Protein AF-A0A7D5V874-F1 (afdb_monomer)

Mean predicted aligned error: 12.58 Å

Radius of gyration: 38.44 Å; Cα contacts (8 Å, |Δi|>4): 743; chains: 1; bounding box: 72×46×146 Å

Foldseek 3Di:
DDDDPVDDPVVVVVVVVVVVVVVVVVLVVVCVVVVHCQDDCVSPVVVVVVVVVVVLQVVLLVVLVVLVVLVVVLVVLVVVLVVLLVVLVVLLVVLVVVLPDPPDDPVRNVVSVVVNVVSVVVNLVSQQPSDDPNDRPNAFPCLACRNDQQSVLLLQLCQFFLVLVLQVLCCVQQVFFAAAAAEAEEADDPPPPPDDLDELGLQKAKAADPDQADPLQAGHRIYIYGRSNQQPRQDPDQQDFRDRPQGTAHNSLSSSLRVLLVRLNRQFNNVPAQLLQSLLVSCQQLFALSLLCVVQVRLQRLVLLLCCRPCDPDNSSVNNNSVLLQLVQQVLLVVLVARGSNQLSNCRRVPGNDDSQNSCCPRSNPSANGVVRSSVVSNVLSPDSCSCVVSQRDSPDQARNHRQACSRPVHDGAHSRVSTVSGQPDRDCCSGPSYDYHHDDDDSDHDPPPPDSPPDDDGDNGSDPPDDPDPPPPDD

Solvent-accessible surface area (backbone atoms only — not comparable to full-atom values): 25633 Å² total; per-residue (Å²): 141,90,82,59,92,90,59,59,64,66,60,55,48,51,53,51,52,50,52,52,52,53,52,51,50,53,51,52,52,52,29,63,75,68,74,32,95,63,83,48,63,88,71,35,52,68,61,46,52,51,51,53,52,50,52,50,40,53,55,22,45,58,50,13,52,52,39,49,52,52,51,52,53,46,49,51,55,52,48,54,54,49,50,54,43,50,54,50,52,50,51,41,49,51,42,52,61,58,52,68,41,85,87,58,52,74,68,55,39,50,54,44,49,53,52,39,50,53,48,52,51,50,47,51,51,51,43,54,63,39,62,51,94,93,38,52,75,67,50,40,56,66,79,27,55,72,31,32,68,40,50,34,37,48,51,49,42,48,25,30,6,29,49,34,49,33,52,52,48,41,34,73,59,32,57,44,54,31,74,52,50,62,36,30,43,34,68,63,66,60,91,90,68,84,62,58,81,51,70,88,57,67,48,59,47,59,51,60,65,73,63,75,45,50,100,48,28,24,48,31,60,32,31,41,36,38,26,60,62,54,45,62,74,39,36,78,69,43,29,20,78,35,79,56,91,96,46,70,48,29,49,36,52,53,49,28,27,36,46,41,55,47,30,43,24,47,29,23,30,39,71,83,55,54,66,26,58,55,42,2,50,18,35,30,60,57,24,46,46,72,58,38,32,65,74,11,73,71,70,77,46,49,62,39,48,66,37,19,86,48,84,47,103,48,91,61,35,29,44,45,6,8,24,54,52,44,52,48,51,20,51,44,10,36,75,45,72,42,77,18,53,21,34,34,44,32,40,30,44,74,36,83,60,44,48,72,42,56,18,28,44,72,37,21,56,72,58,20,76,27,55,68,52,41,49,54,52,50,46,59,43,33,74,37,94,55,37,48,66,74,63,38,61,55,95,86,60,66,41,19,54,12,62,70,11,31,48,63,61,73,38,70,68,25,28,84,62,54,64,53,80,48,71,35,98,48,81,39,82,65,56,53,82,30,36,39,57,37,76,59,71,64,101,62,67,46,51,94,74,84,65,78,73,74,80,80,83,84,71,66,65,34,56,51,93,88,41,74,79,68,81,75,82,77,85,127

Nearest PDB structures (foldseek):
  9iwq-assembly1_A  TM=9.206E-01  e=5.813E-06  Salmonella enterica subsp. enterica serovar Typhimurium str. LT2
  8cxm-assembly1_B  TM=9.116E-01  e=1.006E-05  Escherichia coli K-12
  9cef-assembly1_A  TM=8.710E-01  e=1.339E-03  Caulobacter vibrioides NA1000
  9cej-assembly1_d  TM=8.806E-01  e=2.436E-03  Caulobacter vibrioides NA1000
  6xky-assembly1_A  TM=8.537E-01  e=2.097E-03  Caulobacter vibrioides NA1000

InterPro domains:
  IPR001029 Flagellin, N-terminal domain [PF00669] (5-141)
  IPR001029 Flagellin, N-terminal domain [PR00207] (37-54)
  IPR001029 Flagellin, N-terminal domain [PR00207] (76-95)
  IPR001029 Flagellin, N-terminal domain [PR00207] (111-134)
  IPR001492 Flagellin [PTHR42792] (4-397)

Organism: NCBI:txid1737446

Sequence (476 aa):
MIVQITTNVVSLNTQRHLSQTSNGLAQVLSRLSSGLRINTAKDDAAGLAISSRMDATIRGDRQAIRNMNDGVSLMQVAEGAMSNAADVVQRIRELGVQAANGSLSGSDRQALQAEANQLLQSLSTQAQNAEFNGQKIFAQSESSLGGDPARRGIIDGLKMGWLEEAETRITNLFGITGDGADLNIVFEPPAGSGLSSAAGGTAAAVGSLTGTADANGKTLNMFLWIDPEDFKPPNLPDGGGVAVGNGTVYSDRIIAHEMVHAVMGRSMNFAPLASWFKEGAAEFIHGADERLFADTAGGTDTSAALSYKTNPTSGSEIYTGGYLAVRYMHQQIKAAGGNGIKDIMTYLSTHTGSTLDDALTHASHGAFNNFNDFDAKFLAAAATPSLFTTLGVNFTNEDTGAIGGADVDGKPAMSSTNVFADQGTQFSKQVLKGFKQVWAAGTTGIDIQGGTGLKETSFQVGNGAGQKKLPSNLGA

Secondary structure (DSSP, 8-state):
----TT--HHHHHHHHHHHHHHHHHHHHHHHHHH--S--STTT-HHHHHHHHHHHHHHHHHHHHHHHHHHHHHHHHHHHHHHHHHHHHHHHHHHHHHHHT-TTS-HHHHHHHHHHHHHHHHHHHHHHHH-EETTEESSPPPTTSTTTSHHHHHHHHHIIIIIHHHHHHHHHHHH-----SEEEEEESSPPTTS-----TTS--EEEEESSS---TTSPPPSEEEEE-TTTT-S--SSS--EEEETTEEEEHHHHHHHHHHHHHHHHHS--TTS-HHHHHHHHHHHH--HHHHHHHTTTTT--HHHHTTTS--SSTTHHHHHHHHHHHHHHHHHHHTTS-THHHHHHHHHHSTT--HHHHHHHHSTTS-SSHHHHHHHHHHHHTSTTHHHHTT--TTSSB---TTSHHHHSSS--BTTTSS----S---S---SSEEEEE---SS---TTS-S---------SSSTT---PPP----

Structure (mmCIF, N/CA/C/O backbone):
data_AF-A0A7D5V874-F1
#
_entry.id   AF-A0A7D5V874-F1
#
loop_
_atom_site.group_PDB
_atom_site.id
_atom_site.type_symbol
_atom_site.label_atom_id
_atom_site.label_alt_id
_atom_site.label_comp_id
_atom_site.label_asym_id
_atom_site.label_entity_id
_atom_site.label_seq_id
_atom_site.pdbx_PDB_ins_code
_atom_site.Cartn_x
_atom_site.Cartn_y
_atom_site.Cartn_z
_atom_site.occupancy
_atom_site.B_iso_or_equiv
_atom_site.auth_seq_id
_atom_site.auth_comp_id
_atom_site.auth_asym_id
_atom_site.auth_atom_id
_atom_site.pdbx_PDB_model_num
ATOM 1 N N . MET A 1 1 ? -38.583 -11.873 113.276 1.00 47.09 1 MET A N 1
ATOM 2 C CA . MET A 1 1 ? -37.948 -10.545 113.398 1.00 47.09 1 MET A CA 1
ATOM 3 C C . MET A 1 1 ? -37.069 -10.338 112.171 1.00 47.09 1 MET A C 1
ATOM 5 O O . MET A 1 1 ? -36.123 -11.090 112.006 1.00 47.09 1 MET A O 1
ATOM 9 N N . ILE A 1 2 ? -37.410 -9.391 111.294 1.00 51.66 2 ILE A N 1
ATOM 10 C CA . ILE A 1 2 ? -36.501 -8.858 110.265 1.00 51.66 2 ILE A CA 1
ATOM 11 C C . ILE A 1 2 ? -36.728 -7.344 110.251 1.00 51.66 2 ILE A C 1
ATOM 13 O O . ILE A 1 2 ? -37.498 -6.825 109.453 1.00 51.66 2 ILE A O 1
ATOM 17 N N . VAL A 1 3 ? -36.135 -6.644 111.217 1.00 56.47 3 VAL A N 1
ATOM 18 C CA . VAL A 1 3 ? -36.041 -5.180 111.200 1.00 56.47 3 VAL A CA 1
ATOM 19 C C . VAL A 1 3 ? -34.606 -4.837 111.571 1.00 56.47 3 VAL A C 1
ATOM 21 O O . VAL A 1 3 ? -34.238 -4.826 112.741 1.00 56.47 3 VAL A O 1
ATOM 24 N N . GLN A 1 4 ? -33.785 -4.613 110.550 1.00 58.03 4 GLN A N 1
ATOM 25 C CA . GLN A 1 4 ? -32.528 -3.886 110.677 1.00 58.03 4 GLN A CA 1
ATOM 26 C C . GLN A 1 4 ? -32.792 -2.439 110.255 1.00 58.03 4 GLN A C 1
ATOM 28 O O . GLN A 1 4 ? -33.283 -2.189 109.158 1.00 58.03 4 GLN A O 1
ATOM 33 N N . ILE A 1 5 ? -32.476 -1.483 111.129 1.00 61.25 5 ILE A N 1
ATOM 34 C CA . ILE A 1 5 ? -32.700 -0.041 110.906 1.00 61.25 5 ILE A CA 1
ATOM 35 C C . ILE A 1 5 ? -31.707 0.529 109.872 1.00 61.25 5 ILE A C 1
ATOM 37 O O . ILE A 1 5 ? -31.971 1.539 109.229 1.00 61.25 5 ILE A O 1
ATOM 41 N N . THR A 1 6 ? -30.583 -0.151 109.651 1.00 69.94 6 THR A N 1
ATOM 42 C CA . THR A 1 6 ? -29.496 0.268 108.755 1.00 69.94 6 THR A CA 1
ATOM 43 C C . THR A 1 6 ? -29.709 -0.086 107.280 1.00 69.94 6 THR A C 1
ATOM 45 O O . THR A 1 6 ? -29.020 0.456 106.422 1.00 69.94 6 THR A O 1
ATOM 48 N N . THR A 1 7 ? -30.639 -0.982 106.932 1.00 72.69 7 THR A N 1
ATOM 49 C CA . THR A 1 7 ? -30.921 -1.351 105.532 1.00 72.69 7 THR A CA 1
ATOM 50 C C . THR A 1 7 ? -32.412 -1.615 105.344 1.00 72.69 7 THR A C 1
ATOM 52 O O . THR A 1 7 ? -32.942 -2.642 105.762 1.00 72.69 7 THR A O 1
ATOM 55 N N . ASN A 1 8 ? -33.104 -0.680 104.685 1.00 81.50 8 ASN A N 1
ATOM 56 C CA . ASN A 1 8 ? -34.529 -0.799 104.378 1.00 81.50 8 ASN A CA 1
ATOM 57 C C . ASN A 1 8 ? -34.736 -1.541 103.047 1.00 81.50 8 ASN A C 1
ATOM 59 O O . ASN A 1 8 ? -34.686 -0.954 101.965 1.00 81.50 8 ASN A O 1
ATOM 63 N N . VAL A 1 9 ? -34.997 -2.843 103.142 1.00 83.12 9 VAL A N 1
ATOM 64 C CA . VAL A 1 9 ? -35.187 -3.734 101.987 1.00 83.12 9 VAL A CA 1
ATOM 65 C C . VAL A 1 9 ? -36.413 -3.352 101.146 1.00 83.12 9 VAL A C 1
ATOM 67 O O . VAL A 1 9 ? -36.362 -3.468 99.923 1.00 83.12 9 VAL A O 1
ATOM 70 N N . VAL A 1 10 ? -37.490 -2.850 101.766 1.00 85.25 10 VAL A N 1
ATOM 71 C CA . VAL A 1 10 ? -38.705 -2.416 101.050 1.00 85.25 10 VAL A CA 1
ATOM 72 C C . VAL A 1 10 ? -38.410 -1.177 100.203 1.00 85.25 10 VAL A C 1
ATOM 74 O O . VAL A 1 10 ? -38.739 -1.161 99.022 1.00 85.25 10 VAL A O 1
ATOM 77 N N . SER A 1 11 ? -37.717 -0.182 100.766 1.00 86.81 11 SER A N 1
ATOM 78 C CA . SER A 1 11 ? -37.285 1.020 100.035 1.00 86.81 11 SER A CA 1
ATOM 79 C C . SER A 1 11 ? -36.339 0.680 98.877 1.00 86.81 11 SER A C 1
ATOM 81 O O . SER A 1 11 ? -36.564 1.114 97.748 1.00 86.81 11 SER A O 1
ATOM 83 N N . LEU A 1 12 ? -35.341 -0.181 99.116 1.00 88.31 12 LEU A N 1
ATOM 84 C CA . LEU A 1 12 ? -34.425 -0.661 98.073 1.00 88.31 12 LEU A CA 1
ATOM 85 C C . LEU A 1 12 ? -35.159 -1.403 96.947 1.00 88.31 12 LEU A C 1
ATOM 87 O O . LEU A 1 12 ? -34.798 -1.264 95.778 1.00 88.31 12 LEU A O 1
ATOM 91 N N . ASN A 1 13 ? -36.198 -2.178 97.273 1.00 89.25 13 ASN A N 1
ATOM 92 C CA . ASN A 1 13 ? -36.993 -2.877 96.268 1.00 89.25 13 ASN A CA 1
ATOM 93 C C . ASN A 1 13 ? -37.871 -1.913 95.453 1.00 89.25 13 ASN A C 1
ATOM 95 O O . ASN A 1 13 ? -37.905 -1.999 94.227 1.00 89.25 13 ASN A O 1
ATOM 99 N N . THR A 1 14 ? -38.516 -0.943 96.105 1.00 88.50 14 THR A N 1
ATOM 100 C CA . THR A 1 14 ? -39.285 0.110 95.424 1.00 88.50 14 THR A CA 1
ATOM 101 C C . THR A 1 14 ? -38.391 0.957 94.517 1.00 88.50 14 THR A C 1
ATOM 103 O O . THR A 1 14 ? -38.758 1.227 93.376 1.00 88.50 14 THR A O 1
ATOM 106 N N . GLN A 1 15 ? -37.186 1.317 94.964 1.00 90.56 15 GLN A N 1
ATOM 107 C CA . GLN A 1 15 ? -36.220 2.065 94.156 1.00 90.56 15 GLN A CA 1
ATOM 108 C C . GLN A 1 15 ? -35.710 1.247 92.956 1.00 90.56 15 GLN A C 1
ATOM 110 O O . GLN A 1 15 ? -35.509 1.799 91.871 1.00 90.56 15 GLN A O 1
ATOM 115 N N . ARG A 1 16 ? -35.572 -0.079 93.109 1.00 91.69 16 ARG A N 1
ATOM 116 C CA . ARG A 1 16 ? -35.266 -1.005 92.007 1.00 91.69 16 ARG A CA 1
ATOM 117 C C . ARG A 1 16 ? -36.393 -1.046 90.971 1.00 91.69 16 ARG A C 1
ATOM 119 O O . ARG A 1 16 ? -36.108 -0.929 89.782 1.00 91.69 16 ARG A O 1
ATOM 126 N N . HIS A 1 17 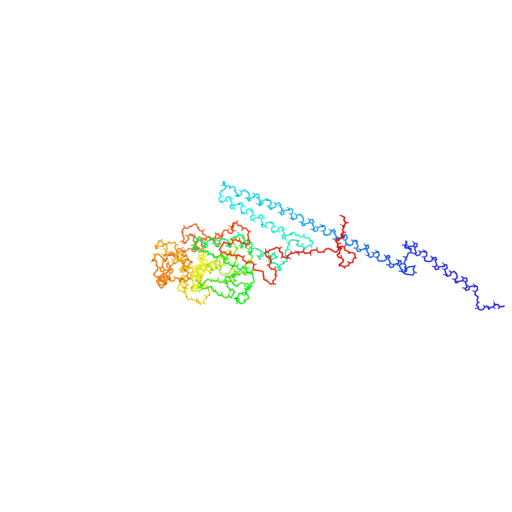? -37.652 -1.154 91.401 1.00 91.12 17 HIS A N 1
ATOM 127 C CA . HIS A 1 17 ? -38.811 -1.123 90.501 1.00 91.12 17 HIS A CA 1
ATOM 128 C C . HIS A 1 17 ? -38.976 0.232 89.803 1.00 91.12 17 HIS A C 1
ATOM 130 O O . HIS A 1 17 ? -39.192 0.268 88.594 1.00 91.12 17 HIS A O 1
ATOM 136 N N . LEU A 1 18 ? -38.794 1.348 90.517 1.00 91.94 18 LEU A N 1
ATOM 137 C CA . LEU A 1 18 ? -38.806 2.683 89.913 1.00 91.94 18 LEU A CA 1
ATOM 138 C C . LEU A 1 18 ? -37.714 2.819 88.844 1.00 91.94 18 LEU A C 1
ATOM 140 O O . LEU A 1 18 ? -37.979 3.315 87.754 1.00 91.94 18 LEU A O 1
ATOM 144 N N . SER A 1 19 ? -36.507 2.317 89.123 1.00 93.81 19 SER A N 1
ATOM 145 C CA . SER A 1 19 ? -35.406 2.311 88.152 1.00 93.81 19 SER A CA 1
ATOM 146 C C . SER A 1 19 ? -35.735 1.469 86.911 1.00 93.81 19 SER A C 1
ATOM 148 O O . SER A 1 19 ? -35.429 1.883 85.796 1.00 93.81 19 SER A O 1
ATOM 150 N N . GLN A 1 20 ? -36.404 0.320 87.072 1.00 91.88 20 GLN A N 1
ATOM 151 C CA . GLN A 1 20 ? -36.871 -0.505 85.948 1.00 91.88 20 GLN A CA 1
ATOM 152 C C . GLN A 1 20 ? -37.901 0.234 85.081 1.00 91.88 20 GLN A C 1
ATOM 154 O O . GLN A 1 20 ? -37.759 0.255 83.858 1.00 91.88 20 GLN A O 1
ATOM 159 N N . THR A 1 21 ? -38.894 0.885 85.694 1.00 92.12 21 THR A N 1
ATOM 160 C CA . THR A 1 21 ? -39.922 1.654 84.972 1.00 92.12 21 THR A CA 1
ATOM 161 C C . THR A 1 21 ? -39.329 2.863 84.252 1.00 92.12 21 THR A C 1
ATOM 163 O O . THR A 1 21 ? -39.643 3.085 83.084 1.00 92.12 21 THR A O 1
ATOM 166 N N . SER A 1 22 ? -38.429 3.611 84.899 1.00 92.12 22 SER A N 1
ATOM 167 C CA . SER A 1 22 ? -37.726 4.739 84.272 1.00 92.12 22 SER A CA 1
ATOM 168 C C . SER A 1 22 ? -36.891 4.295 83.067 1.00 92.12 22 SER A C 1
ATOM 170 O O . SER A 1 22 ? -36.913 4.960 82.032 1.00 92.12 22 SER A O 1
ATOM 172 N N . ASN A 1 23 ? -36.217 3.142 83.154 1.00 90.06 23 ASN A N 1
ATOM 173 C CA . ASN A 1 23 ? -35.476 2.566 82.027 1.00 90.06 23 ASN A CA 1
ATOM 174 C C . ASN A 1 23 ? -36.407 2.142 80.875 1.00 90.06 23 ASN A C 1
ATOM 176 O O . ASN A 1 23 ? -36.098 2.401 79.712 1.00 90.06 23 ASN A O 1
ATOM 180 N N . GLY A 1 24 ? -37.561 1.540 81.183 1.00 88.19 24 GLY A N 1
ATOM 181 C CA . GLY A 1 24 ? -38.569 1.180 80.182 1.00 88.19 24 GLY A CA 1
ATOM 182 C C . GLY A 1 24 ? -39.167 2.401 79.473 1.00 88.19 24 GLY A C 1
ATOM 183 O O . GLY A 1 24 ? -39.271 2.414 78.246 1.00 88.19 24 GLY A O 1
ATOM 184 N N . LEU A 1 25 ? -39.490 3.462 80.221 1.00 90.62 25 LEU A N 1
ATOM 185 C CA . LEU A 1 25 ? -39.975 4.727 79.660 1.00 90.62 25 LEU A CA 1
ATOM 186 C C . LEU A 1 25 ? -38.929 5.375 78.743 1.00 90.62 25 LEU A C 1
ATOM 188 O O . LEU A 1 25 ? -39.266 5.798 77.638 1.00 90.62 25 LEU A O 1
ATOM 192 N N . ALA A 1 26 ? -37.660 5.407 79.160 1.00 89.56 26 ALA A N 1
ATOM 193 C CA . ALA A 1 26 ? -36.569 5.931 78.339 1.00 89.56 26 ALA A CA 1
ATOM 194 C C . ALA A 1 26 ? -36.428 5.168 77.006 1.00 89.56 26 ALA A C 1
ATOM 196 O O . ALA A 1 26 ? -36.202 5.778 75.959 1.00 89.56 26 ALA A O 1
ATOM 197 N N . GLN A 1 27 ? -36.623 3.845 77.016 1.00 87.00 27 GLN A N 1
ATOM 198 C CA . GLN A 1 27 ? -36.588 3.018 75.808 1.00 87.00 27 GLN A CA 1
ATOM 199 C C . GLN A 1 27 ? -37.771 3.306 74.869 1.00 87.00 27 GLN A C 1
ATOM 201 O O . GLN A 1 27 ? -37.576 3.431 73.659 1.00 87.00 27 GLN A O 1
ATOM 206 N N . VAL A 1 28 ? -38.987 3.466 75.404 1.00 89.81 28 VAL A N 1
ATOM 207 C CA . VAL A 1 28 ? -40.175 3.833 74.609 1.00 89.81 28 VAL A CA 1
ATOM 208 C C . VAL A 1 28 ? -40.024 5.228 74.002 1.00 89.81 28 VAL A C 1
ATOM 210 O O . VAL A 1 28 ? -40.289 5.397 72.814 1.00 89.81 28 VAL A O 1
ATOM 213 N N . LEU A 1 29 ? -39.536 6.207 74.771 1.00 91.00 29 LEU A N 1
ATOM 214 C CA . LEU A 1 29 ? -39.265 7.560 74.271 1.00 91.00 29 LEU A CA 1
ATOM 215 C C . LEU A 1 29 ? -38.203 7.561 73.162 1.00 91.00 29 LEU A C 1
ATOM 217 O O . LEU A 1 29 ? -38.360 8.268 72.169 1.00 91.00 29 LEU A O 1
ATOM 221 N N . SER A 1 30 ? -37.161 6.734 73.285 1.00 87.75 30 SER A N 1
ATOM 222 C CA . SER A 1 30 ? -36.140 6.557 72.242 1.00 87.75 30 SER A CA 1
ATOM 223 C C . SER A 1 30 ? -36.728 6.002 70.939 1.00 87.75 30 SER A C 1
ATOM 225 O O . SER A 1 30 ? -36.441 6.531 69.867 1.00 87.75 30 SER A O 1
ATOM 227 N N . ARG A 1 31 ? -37.600 4.987 71.021 1.00 90.19 31 ARG A N 1
ATOM 228 C CA . ARG A 1 31 ? -38.295 4.415 69.850 1.00 90.19 31 ARG A CA 1
ATOM 229 C C . ARG A 1 31 ? -39.299 5.381 69.229 1.00 90.19 31 ARG A C 1
ATOM 231 O O . ARG A 1 31 ? -39.429 5.423 68.012 1.00 90.19 31 ARG A O 1
ATOM 238 N N . LEU A 1 32 ? -40.002 6.160 70.051 1.00 91.19 32 LEU A N 1
ATOM 239 C CA . LEU A 1 32 ? -40.938 7.175 69.570 1.00 91.19 32 LEU A CA 1
ATOM 240 C C . LEU A 1 32 ? -40.203 8.301 68.832 1.00 91.19 32 LEU A C 1
ATOM 242 O O . LEU A 1 32 ? -40.653 8.726 67.774 1.00 91.19 32 LEU A O 1
ATOM 246 N N . SER A 1 33 ? -39.063 8.745 69.367 1.00 92.44 33 SER A N 1
ATOM 2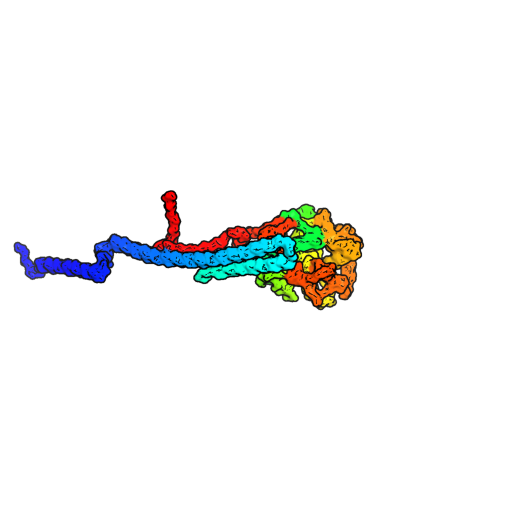47 C CA . SER A 1 33 ? -38.231 9.790 68.762 1.00 92.44 33 SER A CA 1
ATOM 248 C C . SER A 1 33 ? -37.590 9.340 67.443 1.00 92.44 33 SER A C 1
ATOM 250 O O . SER A 1 33 ? -37.544 10.108 66.486 1.00 92.44 33 SER A O 1
ATOM 252 N N . SER A 1 34 ? -37.129 8.085 67.356 1.00 89.56 34 SER A N 1
ATOM 253 C CA . SER A 1 34 ? -36.530 7.547 66.126 1.00 89.56 34 SER A CA 1
ATOM 254 C C . SER A 1 34 ? -37.552 7.055 65.098 1.00 89.56 34 SER A C 1
ATOM 256 O O . SER A 1 34 ? -37.212 6.905 63.927 1.00 89.56 34 SER A O 1
ATOM 258 N N . GLY A 1 35 ? -38.778 6.741 65.525 1.00 91.81 35 GLY A N 1
ATOM 259 C CA . GLY A 1 35 ? -39.777 6.051 64.705 1.00 91.81 35 GLY A CA 1
ATOM 260 C C . GLY A 1 35 ? -39.435 4.582 64.410 1.00 91.81 35 GLY A C 1
ATOM 261 O O . GLY A 1 35 ? -40.154 3.924 63.658 1.00 91.81 35 GLY A O 1
ATOM 262 N N . LEU A 1 36 ? -38.355 4.043 64.990 1.00 89.38 36 LEU A N 1
ATOM 263 C CA . LEU A 1 36 ? -37.872 2.685 64.749 1.00 89.38 36 LEU A CA 1
ATOM 264 C C . LEU A 1 36 ? -38.150 1.791 65.958 1.00 89.38 36 LEU A C 1
ATOM 266 O O . LEU A 1 36 ? -37.785 2.099 67.093 1.00 89.38 36 LEU A O 1
ATOM 270 N N . ARG A 1 37 ? -38.735 0.614 65.710 1.00 86.94 37 ARG A N 1
ATOM 271 C CA . ARG A 1 37 ? -38.949 -0.412 66.747 1.00 86.94 37 ARG A CA 1
ATOM 272 C C . ARG A 1 37 ? -37.630 -0.959 67.313 1.00 86.94 37 ARG A C 1
ATOM 274 O O . ARG A 1 37 ? -37.582 -1.317 68.486 1.00 86.94 37 ARG A O 1
ATOM 281 N N . ILE A 1 38 ? -36.587 -1.033 66.485 1.00 86.00 38 ILE A N 1
ATOM 282 C CA . ILE A 1 38 ? -35.245 -1.522 66.828 1.00 86.00 38 ILE A CA 1
ATOM 283 C C . ILE A 1 38 ? -34.284 -0.356 66.601 1.00 86.00 38 ILE A C 1
ATOM 285 O O . ILE A 1 38 ? -34.071 0.032 65.456 1.00 86.00 38 ILE A O 1
ATOM 289 N N . ASN A 1 39 ? -33.744 0.224 67.675 1.00 81.94 39 ASN A N 1
ATOM 290 C CA . ASN A 1 39 ? -32.866 1.396 67.584 1.00 81.94 39 ASN A CA 1
ATOM 291 C C . ASN A 1 39 ? -31.402 1.028 67.880 1.00 81.94 39 ASN A C 1
ATOM 293 O O . ASN A 1 39 ? -30.472 1.629 67.352 1.00 81.94 39 ASN A O 1
ATOM 297 N N . THR A 1 40 ? -31.182 0.010 68.716 1.00 85.56 40 THR A N 1
ATOM 298 C CA . THR A 1 40 ? -29.848 -0.472 69.096 1.00 85.56 40 THR A CA 1
ATOM 299 C C . THR A 1 40 ? -29.763 -1.997 69.053 1.00 85.56 40 THR A C 1
ATOM 301 O O . THR A 1 40 ? -30.775 -2.692 69.122 1.00 85.56 40 THR A O 1
ATOM 304 N N . ALA A 1 41 ? -28.542 -2.545 69.024 1.00 84.69 41 ALA A N 1
ATOM 305 C CA . ALA A 1 41 ? -28.322 -3.997 69.066 1.00 84.69 41 ALA A CA 1
ATOM 306 C C . ALA A 1 41 ? -28.830 -4.652 70.367 1.00 84.69 41 ALA A C 1
ATOM 308 O O . ALA A 1 41 ? -29.005 -5.866 70.415 1.00 84.69 41 ALA A O 1
ATOM 309 N N . LYS A 1 42 ? -29.078 -3.852 71.417 1.00 84.81 42 LYS A N 1
ATOM 310 C CA . LYS A 1 42 ? -29.675 -4.307 72.681 1.00 84.81 42 LYS A CA 1
ATOM 311 C C . LYS A 1 42 ? -31.179 -4.574 72.563 1.00 84.81 42 LYS A C 1
ATOM 313 O O . LYS A 1 42 ? -31.703 -5.332 73.369 1.00 84.81 42 LYS A O 1
ATOM 318 N N . ASP A 1 43 ? -31.862 -3.939 71.605 1.00 84.38 43 ASP A N 1
ATOM 319 C CA . ASP A 1 43 ? -33.304 -4.109 71.393 1.00 84.38 43 ASP A CA 1
ATOM 320 C C . ASP A 1 43 ? -33.622 -5.441 70.702 1.00 84.38 43 ASP A C 1
ATOM 322 O O . ASP A 1 43 ? -34.538 -6.144 71.118 1.00 84.38 43 ASP A O 1
ATOM 326 N N . ASP A 1 44 ? -32.872 -5.759 69.643 1.00 85.75 44 ASP A N 1
ATOM 327 C CA . ASP A 1 44 ? -32.952 -7.005 68.875 1.00 85.75 44 ASP A CA 1
ATOM 328 C C . ASP A 1 44 ? -31.702 -7.118 67.984 1.00 85.75 44 ASP A C 1
ATOM 330 O O . ASP A 1 44 ? -31.621 -6.501 66.919 1.00 85.75 44 ASP A O 1
ATOM 334 N N . ALA A 1 45 ? -30.699 -7.877 68.427 1.00 85.50 45 ALA A N 1
ATOM 335 C CA . ALA A 1 45 ? -29.442 -8.019 67.692 1.00 85.50 45 ALA A CA 1
ATOM 336 C C . ALA A 1 45 ? -29.638 -8.679 66.313 1.00 85.50 45 ALA A C 1
ATOM 338 O O . ALA A 1 45 ? -28.994 -8.276 65.343 1.00 85.50 45 ALA A O 1
ATOM 339 N N . ALA A 1 46 ? -30.541 -9.660 66.209 1.00 87.25 46 ALA A N 1
ATOM 340 C CA . ALA A 1 46 ? -30.821 -10.359 64.957 1.00 87.25 46 ALA A CA 1
ATOM 341 C C . ALA A 1 46 ? -31.629 -9.470 64.000 1.00 87.25 46 ALA A C 1
ATOM 343 O O . ALA A 1 46 ? -31.277 -9.343 62.826 1.00 87.25 46 ALA A O 1
ATOM 344 N N . GLY A 1 47 ? -32.666 -8.800 64.504 1.00 89.06 47 GLY A N 1
ATOM 345 C CA . GLY A 1 47 ? -33.480 -7.864 63.733 1.00 89.06 47 GLY A CA 1
ATOM 346 C C . GLY A 1 47 ? -32.684 -6.662 63.223 1.00 89.06 47 GLY A C 1
ATOM 347 O O . GLY A 1 47 ? -32.820 -6.312 62.051 1.00 89.06 47 GLY A O 1
ATOM 348 N N . LEU A 1 48 ? -31.795 -6.087 64.046 1.00 89.62 48 LEU A N 1
ATOM 349 C CA . LEU A 1 48 ? -30.900 -5.004 63.621 1.00 89.62 48 LEU A CA 1
ATOM 350 C C . LEU A 1 48 ? -29.896 -5.467 62.555 1.00 89.62 48 LEU A C 1
ATOM 352 O O . LEU A 1 48 ? -29.603 -4.725 61.616 1.00 89.62 48 LEU A O 1
ATOM 356 N N . ALA A 1 49 ? -29.359 -6.684 62.678 1.00 88.31 49 ALA A N 1
ATOM 357 C CA . ALA A 1 49 ? -28.445 -7.238 61.682 1.00 88.31 49 ALA A CA 1
ATOM 358 C C . ALA A 1 49 ? -29.145 -7.451 60.327 1.00 88.31 49 ALA A C 1
ATOM 360 O O . ALA A 1 49 ? -28.590 -7.104 59.282 1.00 88.31 49 ALA A O 1
ATOM 361 N N . ILE A 1 50 ? -30.383 -7.960 60.336 1.00 86.31 50 ILE A N 1
ATOM 362 C CA . ILE A 1 50 ? -31.193 -8.132 59.122 1.00 86.31 50 ILE A CA 1
ATOM 363 C C . ILE A 1 50 ? -31.538 -6.773 58.505 1.00 86.31 50 ILE A C 1
ATOM 365 O O . ILE A 1 50 ? -31.324 -6.593 57.305 1.00 86.31 50 ILE A O 1
ATOM 369 N N . SER A 1 51 ? -32.023 -5.809 59.298 1.00 89.88 51 SER A N 1
ATOM 370 C CA . SER A 1 51 ? -32.393 -4.482 58.787 1.00 89.88 51 SER A CA 1
ATOM 371 C C . SER A 1 51 ? -31.184 -3.743 58.216 1.00 89.88 51 SER A C 1
ATOM 373 O O . SER A 1 51 ? -31.265 -3.200 57.120 1.00 89.88 51 SER A O 1
ATOM 375 N N . SER A 1 52 ? -30.025 -3.820 58.875 1.00 87.31 52 SER A N 1
ATOM 376 C CA . SER A 1 52 ? -28.776 -3.228 58.377 1.00 87.31 52 SER A CA 1
ATOM 377 C C . SER A 1 52 ? -28.323 -3.858 57.055 1.00 87.31 52 SER A C 1
ATOM 379 O O . SER A 1 52 ? -27.848 -3.153 56.161 1.00 87.31 52 SER A O 1
ATOM 381 N N . ARG A 1 53 ? -28.500 -5.179 56.892 1.00 89.12 53 ARG A N 1
ATOM 382 C CA . ARG A 1 53 ? -28.228 -5.882 55.626 1.00 89.12 53 ARG A CA 1
ATOM 383 C C . ARG A 1 53 ? -29.191 -5.448 54.518 1.00 89.12 53 ARG A C 1
ATOM 385 O O . ARG A 1 53 ? -28.765 -5.269 53.377 1.00 89.12 53 ARG A O 1
ATOM 392 N N . MET A 1 54 ? -30.474 -5.283 54.839 1.00 89.81 54 MET A N 1
ATOM 393 C CA . MET A 1 54 ? -31.482 -4.784 53.898 1.00 89.81 54 MET A CA 1
ATOM 394 C C . MET A 1 54 ? -31.189 -3.338 53.487 1.00 89.81 54 MET A C 1
ATOM 396 O O . MET A 1 54 ? -31.195 -3.043 52.298 1.00 89.81 54 MET A O 1
ATOM 400 N N . ASP A 1 55 ? -30.823 -2.463 54.424 1.00 90.12 55 ASP A N 1
ATOM 401 C CA . ASP A 1 55 ? -30.426 -1.083 54.124 1.00 90.12 55 ASP A CA 1
ATOM 402 C C . ASP A 1 55 ? -29.181 -1.019 53.233 1.00 90.12 55 ASP A C 1
ATOM 404 O O . ASP A 1 55 ? -29.119 -0.216 52.299 1.00 90.12 55 ASP A O 1
ATOM 408 N N . ALA A 1 56 ? -28.186 -1.877 53.486 1.00 88.38 56 ALA A N 1
ATOM 409 C CA . ALA A 1 56 ? -27.020 -2.007 52.616 1.00 88.38 56 ALA A CA 1
ATOM 410 C C . ALA A 1 56 ? -27.417 -2.465 51.202 1.00 88.38 56 ALA A C 1
ATOM 412 O O . ALA A 1 56 ? -26.947 -1.887 50.223 1.00 88.38 56 ALA A O 1
ATOM 413 N N . THR A 1 57 ? -28.338 -3.428 51.102 1.00 87.69 57 THR A N 1
ATOM 414 C CA . THR A 1 57 ? -28.892 -3.908 49.826 1.00 87.69 57 THR A CA 1
ATOM 415 C C . THR A 1 57 ? -29.604 -2.786 49.071 1.00 87.69 57 THR A C 1
ATOM 417 O O . THR A 1 57 ? -29.270 -2.531 47.922 1.00 87.69 57 THR A O 1
ATOM 420 N N . ILE A 1 58 ? -30.498 -2.041 49.731 1.00 88.56 58 ILE A N 1
ATOM 421 C CA . ILE A 1 58 ? -31.241 -0.921 49.130 1.00 88.56 58 ILE A CA 1
ATOM 422 C C . ILE A 1 58 ? -30.286 0.162 48.615 1.00 88.56 58 ILE A C 1
ATOM 424 O O . ILE A 1 58 ? -30.481 0.709 47.527 1.00 88.56 58 ILE A O 1
ATOM 428 N N . ARG A 1 59 ? -29.244 0.502 49.386 1.00 88.62 59 ARG A N 1
ATOM 429 C CA . ARG A 1 59 ? -28.222 1.460 48.937 1.00 88.62 59 ARG A CA 1
ATOM 430 C C . ARG A 1 59 ? -27.453 0.934 47.721 1.00 88.62 59 ARG A C 1
ATOM 432 O O . ARG A 1 59 ? -27.219 1.714 46.798 1.00 88.62 59 ARG A O 1
ATOM 439 N N . GLY A 1 60 ? -27.121 -0.358 47.705 1.00 88.69 60 GLY A N 1
ATOM 440 C CA . GLY A 1 60 ? -26.504 -1.034 46.562 1.00 88.69 60 GLY A CA 1
ATOM 441 C C . GLY A 1 60 ? -27.387 -1.004 45.312 1.00 88.69 60 GLY A C 1
ATOM 442 O O . GLY A 1 60 ? -26.935 -0.560 44.260 1.00 88.69 60 GLY A O 1
ATOM 443 N N . ASP A 1 61 ? -28.666 -1.360 45.435 1.00 88.25 61 ASP A N 1
ATOM 444 C CA . ASP A 1 61 ? -29.628 -1.371 44.325 1.00 88.25 61 ASP A CA 1
ATOM 445 C C . ASP A 1 61 ? -29.832 0.031 43.730 1.00 88.25 61 ASP A C 1
ATOM 447 O O . ASP A 1 61 ? -29.888 0.198 42.513 1.00 88.25 61 ASP A O 1
ATOM 451 N N . ARG A 1 62 ? -29.868 1.079 44.565 1.00 89.56 62 ARG A N 1
ATOM 452 C CA . ARG A 1 62 ? -29.935 2.471 44.081 1.00 89.56 62 ARG A CA 1
ATOM 453 C C . ARG A 1 62 ? -28.712 2.868 43.254 1.00 89.56 62 ARG A C 1
ATOM 455 O O . ARG A 1 62 ? -28.857 3.642 42.311 1.00 89.56 62 ARG A O 1
ATOM 462 N N . GLN A 1 63 ? -27.521 2.378 43.600 1.00 89.31 63 GLN A N 1
ATOM 463 C CA . GLN A 1 63 ? -26.328 2.594 42.777 1.00 89.31 63 GLN A CA 1
ATOM 464 C C . GLN A 1 63 ? -26.394 1.772 41.488 1.00 89.31 63 GLN A C 1
ATOM 466 O O . GLN A 1 63 ? -26.081 2.305 40.429 1.00 89.31 63 GLN A O 1
ATOM 471 N N . ALA A 1 64 ? -26.856 0.521 41.556 1.00 85.19 64 ALA A N 1
ATOM 472 C CA . ALA A 1 64 ? -27.053 -0.314 40.376 1.00 85.19 64 ALA A CA 1
ATOM 473 C C . ALA A 1 64 ? -28.006 0.342 39.363 1.00 85.19 64 ALA A C 1
ATOM 475 O O . ALA A 1 64 ? -27.712 0.339 38.174 1.00 85.19 64 ALA A O 1
ATOM 476 N N . ILE A 1 65 ? -29.097 0.972 39.817 1.00 88.56 65 ILE A N 1
ATOM 477 C CA . ILE A 1 65 ? -30.015 1.729 38.947 1.00 88.56 65 ILE A CA 1
ATOM 478 C C . ILE A 1 65 ? -29.302 2.884 38.235 1.00 88.56 65 ILE A C 1
ATOM 480 O O . ILE A 1 65 ? -29.495 3.064 37.036 1.00 88.56 65 ILE A O 1
ATOM 484 N N . ARG A 1 66 ? -28.450 3.644 38.937 1.00 90.00 66 ARG A N 1
ATOM 485 C CA . ARG A 1 66 ? -27.650 4.705 38.302 1.00 90.00 66 ARG A CA 1
ATOM 486 C C . ARG A 1 66 ? -26.707 4.137 37.241 1.00 90.00 66 ARG A C 1
ATOM 488 O O . ARG A 1 66 ? -26.741 4.600 36.111 1.00 90.00 66 ARG A O 1
ATOM 495 N N . ASN A 1 67 ? -25.979 3.071 37.572 1.00 86.00 67 ASN A N 1
ATOM 496 C CA . ASN A 1 67 ? -25.072 2.408 36.633 1.00 86.00 67 ASN A CA 1
ATOM 497 C C . ASN A 1 67 ? -25.818 1.838 35.406 1.00 86.00 67 ASN A C 1
ATOM 499 O O . ASN A 1 67 ? -25.284 1.849 34.303 1.00 86.00 67 ASN A O 1
ATOM 503 N N . MET A 1 68 ? -27.053 1.343 35.577 1.00 87.75 68 MET A N 1
ATOM 504 C CA . MET A 1 68 ? -27.898 0.896 34.460 1.00 87.75 68 MET A CA 1
ATOM 505 C C . MET A 1 68 ? -28.296 2.057 33.547 1.00 87.75 68 MET A C 1
ATOM 507 O O . MET A 1 68 ? -28.261 1.897 32.331 1.00 87.75 68 MET A O 1
ATOM 511 N N . ASN A 1 69 ? -28.626 3.225 34.103 1.00 90.88 69 ASN A N 1
ATOM 512 C CA . ASN A 1 69 ? -28.931 4.412 33.301 1.00 90.88 69 ASN A CA 1
ATOM 513 C C . ASN A 1 69 ? -27.705 4.910 32.516 1.00 90.88 69 ASN A C 1
ATOM 515 O O . ASN A 1 69 ? -27.856 5.342 31.373 1.00 90.88 69 ASN A O 1
ATOM 519 N N . ASP A 1 70 ? -26.499 4.792 33.081 1.00 89.31 70 ASP A N 1
ATOM 520 C CA . ASP A 1 70 ? -25.254 5.059 32.347 1.00 89.31 70 ASP A CA 1
ATOM 521 C C . ASP A 1 70 ? -25.084 4.071 31.181 1.00 89.31 70 ASP A C 1
ATOM 523 O O . ASP A 1 70 ? -24.741 4.474 30.071 1.00 89.31 70 ASP A O 1
ATOM 527 N N . GLY A 1 71 ? -25.403 2.789 31.399 1.00 86.88 71 GLY A N 1
ATOM 528 C CA . GLY A 1 71 ? -25.417 1.766 30.350 1.00 86.88 71 GLY A CA 1
ATOM 529 C C . GLY A 1 71 ? -26.413 2.060 29.225 1.00 86.88 71 GLY A C 1
ATOM 530 O O . GLY A 1 71 ? -26.055 1.963 28.054 1.00 86.88 71 GLY A O 1
ATOM 531 N N . VAL A 1 72 ? -27.634 2.486 29.562 1.00 89.56 72 VAL A N 1
ATOM 532 C CA . VAL A 1 72 ? -28.640 2.923 28.575 1.00 89.56 72 VAL A CA 1
ATOM 533 C C . VAL A 1 72 ? -28.133 4.123 27.778 1.00 89.56 72 VAL A C 1
ATOM 535 O O . VAL A 1 72 ? -28.242 4.135 26.555 1.00 89.56 72 VAL A O 1
ATOM 538 N N . SER A 1 73 ? -27.537 5.105 28.452 1.00 92.06 73 SER A N 1
ATOM 539 C CA . SER A 1 73 ? -26.998 6.303 27.800 1.00 92.06 73 SER A CA 1
ATOM 540 C C . SER A 1 73 ? -25.858 5.954 26.836 1.00 92.06 73 SER A C 1
ATOM 542 O O . SER A 1 73 ? -25.826 6.461 25.716 1.00 92.06 73 SER A O 1
ATOM 544 N N . LEU A 1 74 ? -24.965 5.032 27.220 1.00 88.56 74 LEU A N 1
ATOM 545 C CA . LEU A 1 74 ? -23.923 4.507 26.333 1.00 88.56 74 LEU A CA 1
ATOM 546 C C . LEU A 1 74 ? -24.531 3.831 25.097 1.00 88.56 74 LEU A C 1
ATOM 548 O O . LEU A 1 74 ? -24.094 4.099 23.977 1.00 88.56 74 LEU A O 1
ATOM 552 N N . MET A 1 75 ? -25.547 2.981 25.283 1.00 89.00 75 MET A N 1
ATOM 553 C CA . MET A 1 75 ? -26.216 2.296 24.172 1.00 89.00 75 MET A CA 1
ATOM 554 C C . MET A 1 75 ? -26.908 3.272 23.215 1.00 89.00 75 MET A C 1
ATOM 556 O O . MET A 1 75 ? -26.839 3.062 22.012 1.00 89.00 75 MET A O 1
ATOM 560 N N . GLN A 1 76 ? -27.510 4.353 23.713 1.00 92.00 76 GLN A N 1
ATOM 561 C CA . GLN A 1 76 ? -28.141 5.377 22.870 1.00 92.00 76 GLN A CA 1
ATOM 562 C C . GLN A 1 76 ? -27.126 6.134 22.006 1.00 92.00 76 GLN A C 1
ATOM 564 O O . GLN A 1 76 ? -27.386 6.393 20.832 1.00 92.00 76 GLN A O 1
ATOM 569 N N . VAL A 1 77 ? -25.950 6.459 22.555 1.00 90.00 77 VAL A N 1
ATOM 570 C CA . VAL A 1 77 ? -24.862 7.056 21.763 1.00 90.00 77 VAL A CA 1
ATOM 571 C C . VAL A 1 77 ? -24.386 6.075 20.689 1.00 90.00 77 VAL A C 1
ATOM 573 O O . VAL A 1 77 ? -24.197 6.468 19.536 1.00 90.00 77 VAL A O 1
ATOM 576 N N . ALA A 1 78 ? -24.232 4.797 21.046 1.00 87.75 78 ALA A N 1
ATOM 577 C CA . ALA A 1 78 ? -23.849 3.757 20.097 1.00 87.75 78 ALA A CA 1
ATOM 578 C C . ALA A 1 78 ? -24.897 3.579 18.981 1.00 87.75 78 ALA A C 1
ATOM 580 O O . ALA A 1 78 ? -24.538 3.519 17.808 1.00 87.75 78 ALA A O 1
ATOM 581 N N . GLU A 1 79 ? -26.185 3.544 19.325 1.00 88.38 79 GLU A N 1
ATOM 582 C CA . GLU A 1 79 ? -27.299 3.427 18.380 1.00 88.38 79 GLU A CA 1
ATOM 583 C C . GLU A 1 79 ? -27.352 4.615 17.413 1.00 88.38 79 GLU A C 1
ATOM 585 O O . GLU A 1 79 ? -27.446 4.412 16.204 1.00 88.38 79 GLU A O 1
ATOM 590 N N . GLY A 1 80 ? -27.207 5.847 17.911 1.00 90.94 80 GLY A N 1
ATOM 591 C CA . GLY A 1 80 ? -27.180 7.040 17.061 1.00 90.94 80 GLY A CA 1
ATOM 592 C C . GLY A 1 80 ? -26.024 7.024 16.057 1.00 90.94 80 GLY A C 1
ATOM 593 O O . GLY A 1 80 ? -26.215 7.318 14.877 1.00 90.94 80 GLY A O 1
ATOM 594 N N . ALA A 1 81 ? -24.830 6.618 16.494 1.00 88.12 81 ALA A N 1
ATOM 595 C CA . ALA A 1 81 ? -23.683 6.459 15.604 1.00 88.12 81 ALA A CA 1
ATOM 596 C C . ALA A 1 81 ? -23.901 5.351 14.557 1.00 88.12 81 ALA A C 1
ATOM 598 O O . ALA A 1 81 ? -23.576 5.543 13.387 1.00 88.12 81 ALA A O 1
ATOM 599 N N . MET A 1 82 ? -24.500 4.222 14.948 1.00 88.62 82 MET A N 1
ATOM 600 C CA . MET A 1 82 ? -24.824 3.119 14.035 1.00 88.62 82 MET A CA 1
ATOM 601 C C . MET A 1 82 ? -25.931 3.476 13.034 1.00 88.62 82 MET A C 1
ATOM 603 O O . MET A 1 82 ? -25.885 3.014 11.897 1.00 88.62 82 MET A O 1
ATOM 607 N N . SER A 1 83 ? -26.900 4.312 13.418 1.00 92.12 83 SER A N 1
ATOM 608 C CA . SER A 1 83 ? -27.926 4.821 12.499 1.00 92.12 83 SER A CA 1
ATOM 609 C C . SER A 1 83 ? -27.300 5.681 11.403 1.00 92.12 83 SER A C 1
ATOM 611 O O . SER A 1 83 ? -27.529 5.427 10.224 1.00 92.12 83 SER A O 1
ATOM 613 N N . ASN A 1 84 ? -26.435 6.631 11.775 1.00 88.81 84 ASN A N 1
ATOM 614 C CA . ASN A 1 84 ? -25.696 7.438 10.798 1.00 88.81 84 ASN A CA 1
ATOM 615 C C . ASN A 1 84 ? -24.823 6.557 9.892 1.00 88.81 84 ASN A C 1
ATOM 617 O O . ASN A 1 84 ? -24.769 6.766 8.682 1.00 88.81 84 ASN A O 1
ATOM 621 N N . ALA A 1 85 ? -24.176 5.537 10.467 1.00 88.44 85 ALA A N 1
ATOM 622 C CA . ALA A 1 85 ? -23.393 4.579 9.701 1.00 88.44 85 ALA A CA 1
ATOM 623 C C . ALA A 1 85 ? -24.234 3.835 8.655 1.00 88.44 85 ALA A C 1
ATOM 625 O O . ALA A 1 85 ? -23.792 3.660 7.518 1.00 88.44 85 ALA A O 1
ATOM 626 N N . ALA A 1 86 ? -25.451 3.422 9.018 1.00 90.88 86 ALA A N 1
ATOM 627 C CA . ALA A 1 86 ? -26.373 2.774 8.096 1.00 90.88 86 ALA A CA 1
ATOM 628 C C . ALA A 1 86 ? -26.752 3.700 6.930 1.00 90.88 86 ALA A C 1
ATOM 630 O O . ALA A 1 86 ? -26.694 3.261 5.782 1.00 90.88 86 ALA A O 1
ATOM 631 N N . ASP A 1 87 ? -27.058 4.971 7.199 1.00 94.00 87 ASP A N 1
ATOM 632 C CA . ASP A 1 87 ? -27.408 5.954 6.164 1.00 94.00 87 ASP A CA 1
ATOM 633 C C . ASP A 1 87 ? -26.249 6.191 5.183 1.00 94.00 87 ASP A C 1
ATOM 635 O O . ASP A 1 87 ? -26.442 6.183 3.963 1.00 94.00 87 ASP A O 1
ATOM 639 N N . VAL A 1 88 ? -25.020 6.314 5.696 1.00 91.81 88 VAL A N 1
ATOM 640 C CA . VAL A 1 88 ? -23.811 6.465 4.868 1.00 91.81 88 VAL A CA 1
ATOM 641 C C . VAL A 1 88 ? -23.589 5.240 3.979 1.00 91.81 88 VAL A C 1
ATOM 643 O O . VAL A 1 88 ? -23.324 5.378 2.783 1.00 91.81 88 VAL A O 1
ATOM 646 N N . VAL A 1 89 ? -23.740 4.030 4.522 1.00 91.50 89 VAL A N 1
ATOM 647 C CA . VAL A 1 89 ? -23.595 2.788 3.744 1.00 91.50 89 VAL A CA 1
ATOM 648 C C . VAL A 1 89 ? -24.688 2.662 2.680 1.00 91.50 89 VAL A C 1
ATOM 650 O O . VAL A 1 89 ? -24.401 2.203 1.572 1.00 91.50 89 VAL A O 1
ATOM 653 N N . GLN A 1 90 ? -25.920 3.099 2.961 1.00 94.56 90 GLN A N 1
ATOM 654 C CA . GLN A 1 90 ? -26.964 3.151 1.933 1.00 94.56 90 GLN A CA 1
ATOM 655 C C . GLN A 1 90 ? -26.600 4.129 0.814 1.00 94.56 90 GLN A C 1
ATOM 657 O O . GLN A 1 90 ? -26.729 3.768 -0.355 1.00 94.56 90 GLN A O 1
ATOM 662 N N . ARG A 1 91 ? -26.049 5.307 1.134 1.00 95.69 91 ARG A N 1
ATOM 663 C CA . ARG A 1 91 ? -25.569 6.252 0.116 1.00 95.69 91 ARG A CA 1
ATOM 664 C C . ARG A 1 91 ? -24.449 5.660 -0.742 1.00 95.69 91 ARG A C 1
ATOM 666 O O . ARG A 1 91 ? -24.503 5.757 -1.963 1.00 95.69 91 ARG A O 1
ATOM 673 N N . ILE A 1 92 ? -23.471 4.986 -0.136 1.00 88.88 92 ILE A N 1
ATOM 674 C CA . ILE A 1 92 ? -22.404 4.290 -0.879 1.00 88.88 92 ILE A CA 1
ATOM 675 C C . ILE A 1 92 ? -23.002 3.225 -1.810 1.00 88.88 92 ILE A C 1
ATOM 677 O O . ILE A 1 92 ? -22.589 3.093 -2.963 1.00 88.88 92 ILE A O 1
ATOM 681 N N . ARG A 1 93 ? -24.015 2.486 -1.343 1.00 91.62 93 ARG A N 1
ATOM 682 C CA . ARG A 1 93 ? -24.727 1.503 -2.166 1.00 91.62 93 ARG A CA 1
ATOM 683 C C . ARG A 1 93 ? -25.444 2.154 -3.351 1.00 91.62 93 ARG A C 1
ATOM 685 O O . ARG A 1 93 ? -25.394 1.599 -4.447 1.00 91.62 93 ARG A O 1
ATOM 692 N N . GLU A 1 94 ? -26.093 3.301 -3.157 1.00 94.75 94 GLU A N 1
ATOM 693 C CA . GLU A 1 94 ? -26.706 4.074 -4.247 1.00 94.75 94 GLU A CA 1
ATOM 694 C C . GLU A 1 94 ? -25.668 4.483 -5.296 1.00 94.75 94 GLU A C 1
ATOM 696 O O . GLU A 1 94 ? -25.890 4.251 -6.485 1.00 94.75 94 GLU A O 1
ATOM 701 N N . LEU A 1 95 ? -24.517 5.006 -4.862 1.00 92.88 95 LEU A N 1
ATOM 702 C CA . LEU A 1 95 ? -23.410 5.381 -5.748 1.00 92.88 95 LEU A CA 1
ATOM 703 C C . LEU A 1 95 ? -22.880 4.180 -6.535 1.00 92.88 95 LEU A C 1
ATOM 705 O O . LEU A 1 95 ? -22.660 4.286 -7.740 1.00 92.88 95 LEU A O 1
ATOM 709 N N . GLY A 1 96 ? -22.737 3.018 -5.893 1.00 86.94 96 GLY A N 1
ATOM 710 C CA . GLY A 1 96 ? -22.314 1.785 -6.561 1.00 86.94 96 GLY A CA 1
ATOM 711 C C . GLY A 1 96 ? -23.3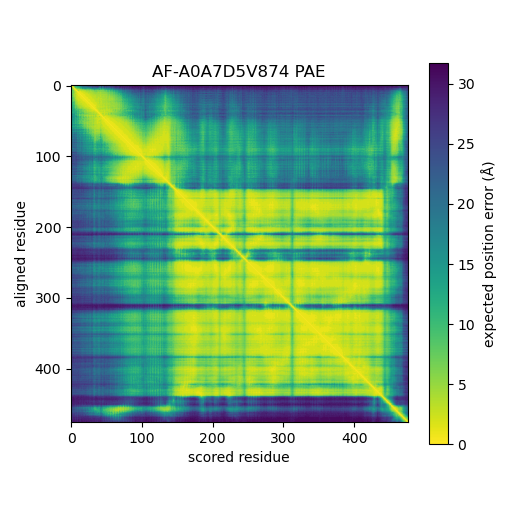08 1.315 -7.629 1.00 86.94 96 GLY A C 1
ATOM 712 O O . GLY A 1 96 ? -22.911 0.959 -8.740 1.00 86.94 96 GLY A O 1
ATOM 713 N N . VAL A 1 97 ? -24.612 1.366 -7.333 1.00 91.62 97 VAL A N 1
ATOM 714 C CA . VAL A 1 97 ? -25.667 1.055 -8.318 1.00 91.62 97 VAL A CA 1
ATOM 715 C C . VAL A 1 97 ? -25.666 2.074 -9.460 1.00 91.62 97 VAL A C 1
ATOM 717 O O . VAL A 1 97 ? -25.831 1.691 -10.618 1.00 91.62 97 VAL A O 1
ATOM 720 N N . GLN A 1 98 ? -25.441 3.354 -9.161 1.00 91.44 98 GLN A N 1
ATOM 721 C CA . GLN A 1 98 ? -25.324 4.405 -10.166 1.00 91.44 98 GLN A CA 1
ATOM 722 C C . GLN A 1 98 ? -24.112 4.169 -11.078 1.00 91.44 98 GLN A C 1
ATOM 724 O O . GLN A 1 98 ? -24.262 4.201 -12.298 1.00 91.44 98 GLN A O 1
ATOM 729 N N . ALA A 1 99 ? -22.946 3.851 -10.509 1.00 86.06 99 ALA A N 1
ATOM 730 C CA . ALA A 1 99 ? -21.703 3.595 -11.237 1.00 86.06 99 ALA A CA 1
ATOM 731 C C . ALA A 1 99 ? -21.789 2.375 -12.174 1.00 86.06 99 ALA A C 1
ATOM 733 O O . ALA A 1 99 ? -21.139 2.353 -13.225 1.00 86.06 99 ALA A O 1
ATOM 734 N N . ALA A 1 100 ? -22.629 1.390 -11.834 1.00 86.25 100 ALA A N 1
ATOM 735 C CA . ALA A 1 100 ? -22.885 0.205 -12.653 1.00 86.25 100 ALA A CA 1
ATOM 736 C C . ALA A 1 100 ? -23.653 0.503 -13.956 1.00 86.25 100 ALA A C 1
ATOM 738 O O . ALA A 1 100 ? -23.761 -0.369 -14.821 1.00 86.25 100 ALA A O 1
ATOM 739 N N . ASN A 1 101 ? -24.184 1.718 -14.133 1.00 86.75 101 ASN A N 1
ATOM 740 C CA . ASN A 1 101 ? -24.871 2.087 -15.363 1.00 86.75 101 ASN A CA 1
ATOM 741 C C . ASN A 1 101 ? -23.885 2.175 -16.548 1.00 86.75 101 ASN A C 1
ATOM 743 O O . ASN A 1 101 ? -22.849 2.846 -16.498 1.00 86.75 101 ASN A O 1
ATOM 747 N N . GLY A 1 102 ? -24.216 1.489 -17.644 1.00 81.56 102 GLY A N 1
ATOM 748 C CA . GLY A 1 102 ? -23.373 1.402 -18.838 1.00 81.56 102 GLY A CA 1
ATOM 749 C C . GLY A 1 102 ? -23.239 2.716 -19.614 1.00 81.56 102 GLY A C 1
ATOM 750 O O . GLY A 1 102 ? -22.303 2.852 -20.393 1.00 81.56 102 GLY A O 1
ATOM 751 N N . SER A 1 103 ? -24.140 3.680 -19.396 1.00 89.69 103 SER A N 1
ATOM 752 C CA . SER A 1 103 ? -24.117 4.986 -20.069 1.00 89.69 103 SER A CA 1
ATOM 753 C C . SER A 1 103 ? -23.144 5.998 -19.457 1.00 89.69 103 SER A C 1
ATOM 755 O O . SER A 1 103 ? -22.964 7.068 -20.031 1.00 89.69 103 SER A O 1
ATOM 757 N N . LEU A 1 104 ? -22.567 5.705 -18.287 1.00 86.69 104 LEU A N 1
ATOM 758 C CA . LEU A 1 104 ? -21.612 6.593 -17.623 1.00 86.69 104 LEU A CA 1
ATOM 759 C C . LEU A 1 104 ? -20.230 6.500 -18.266 1.00 86.69 104 LEU A C 1
ATOM 761 O O . LEU A 1 104 ? -19.750 5.409 -18.589 1.00 86.69 104 LEU A O 1
ATOM 765 N N . SER A 1 105 ? -19.579 7.653 -18.406 1.00 87.94 105 SER A N 1
ATOM 766 C CA . SER A 1 105 ? -18.183 7.717 -18.828 1.00 87.94 105 SER A CA 1
ATOM 767 C C . SER A 1 105 ? -17.246 7.227 -17.714 1.00 87.94 105 SER A C 1
ATOM 769 O O . SER A 1 105 ? -17.633 7.112 -16.548 1.00 87.94 105 SER A O 1
ATOM 771 N N . GLY A 1 106 ? -15.985 6.951 -18.058 1.00 78.56 106 GLY A N 1
ATOM 772 C CA . GLY A 1 106 ? -14.961 6.615 -17.062 1.00 78.56 106 GLY A CA 1
ATOM 773 C C . GLY A 1 106 ? -14.763 7.728 -16.026 1.00 78.56 106 GLY A C 1
ATOM 774 O O . GLY A 1 106 ? -14.685 7.437 -14.836 1.00 78.56 106 GLY A O 1
ATOM 775 N N . SER A 1 107 ? -14.787 8.993 -16.460 1.00 77.38 107 SER A N 1
ATOM 776 C CA . SER A 1 107 ? -14.689 10.156 -15.569 1.00 77.38 107 SER A CA 1
ATOM 777 C C . SER A 1 107 ? -15.877 10.277 -14.615 1.00 77.38 107 SER A C 1
ATOM 779 O O . SER A 1 107 ? -15.687 10.628 -13.453 1.00 77.38 107 SER A O 1
ATOM 781 N N . ASP A 1 108 ? -17.092 9.932 -15.055 1.00 84.69 108 ASP A N 1
ATOM 782 C CA . ASP A 1 108 ? -18.260 9.948 -14.163 1.00 84.69 108 ASP A CA 1
ATOM 783 C C . ASP A 1 108 ? -18.135 8.876 -13.074 1.00 84.69 108 ASP A C 1
ATOM 785 O O . ASP A 1 108 ? -18.438 9.126 -11.909 1.00 84.69 108 ASP A O 1
ATOM 789 N N . ARG A 1 109 ? -17.646 7.679 -13.432 1.00 80.69 109 ARG A N 1
ATOM 790 C CA . ARG A 1 109 ? -17.398 6.608 -12.454 1.00 80.69 109 ARG A CA 1
ATOM 791 C C . ARG A 1 109 ? -16.314 6.994 -11.451 1.00 80.69 109 ARG A C 1
ATOM 793 O O . ARG A 1 109 ? -16.479 6.709 -10.270 1.00 80.69 109 ARG A O 1
ATOM 800 N N . GLN A 1 110 ? -15.258 7.676 -11.893 1.00 74.69 110 GLN A N 1
ATOM 801 C CA . GLN A 1 110 ? -14.218 8.195 -10.999 1.00 74.69 110 GLN A CA 1
ATOM 802 C C . GLN A 1 110 ? -14.771 9.229 -10.012 1.00 74.69 110 GLN A C 1
ATOM 804 O O . GLN A 1 110 ? -14.458 9.170 -8.826 1.00 74.69 110 GLN A O 1
ATOM 809 N N . ALA A 1 111 ? -15.644 10.136 -10.460 1.00 78.06 111 ALA A N 1
ATOM 810 C CA . ALA A 1 111 ? -16.282 11.105 -9.569 1.00 78.06 111 ALA A CA 1
ATOM 811 C C . ALA A 1 111 ? -17.174 10.425 -8.511 1.00 78.06 111 ALA A C 1
ATOM 813 O O . ALA A 1 111 ? -17.115 10.780 -7.334 1.00 78.06 111 ALA A O 1
ATOM 814 N N . LEU A 1 112 ? -17.951 9.407 -8.903 1.00 84.19 112 LEU A N 1
ATOM 815 C CA . LEU A 1 112 ? -18.762 8.614 -7.967 1.00 84.19 112 LEU A CA 1
ATOM 816 C C . LEU A 1 112 ? -17.893 7.829 -6.973 1.00 84.19 112 LEU A C 1
ATOM 818 O O . LEU A 1 112 ? -18.237 7.746 -5.794 1.00 84.19 112 LEU A O 1
ATOM 822 N N . GLN A 1 113 ? -16.760 7.282 -7.426 1.00 75.25 113 GLN A N 1
ATOM 823 C CA . GLN A 1 113 ? -15.792 6.613 -6.555 1.00 75.25 113 GLN A CA 1
ATOM 824 C C . GLN A 1 113 ? -15.187 7.590 -5.539 1.00 75.25 113 GLN A C 1
ATOM 826 O O . GLN A 1 113 ? -15.068 7.252 -4.363 1.00 75.25 113 GLN A O 1
ATOM 831 N N . ALA A 1 114 ? -14.856 8.813 -5.959 1.00 73.25 114 ALA A N 1
ATOM 832 C CA . ALA A 1 114 ? -14.351 9.845 -5.059 1.00 73.25 114 ALA A CA 1
ATOM 833 C C . ALA A 1 114 ? -15.375 10.211 -3.970 1.00 73.25 114 ALA A C 1
ATOM 835 O O . ALA A 1 114 ? -15.009 10.308 -2.798 1.00 73.25 114 ALA A O 1
ATOM 836 N N . GLU A 1 115 ? -16.661 10.341 -4.319 1.00 83.81 115 GLU A N 1
ATOM 837 C CA . GLU A 1 115 ? -17.731 10.558 -3.333 1.00 83.81 115 GLU A CA 1
ATOM 838 C C . GLU A 1 115 ? -17.851 9.365 -2.368 1.00 83.81 115 GLU A C 1
ATOM 840 O O . GLU A 1 115 ? -17.918 9.553 -1.151 1.00 83.81 115 GLU A O 1
ATOM 845 N N . ALA A 1 116 ? -17.812 8.130 -2.877 1.00 77.94 116 ALA A N 1
ATOM 846 C CA . ALA A 1 116 ? -17.853 6.929 -2.043 1.00 77.94 116 ALA A CA 1
ATOM 847 C C . ALA A 1 116 ? -16.664 6.858 -1.068 1.00 77.94 116 ALA A C 1
ATOM 849 O O . ALA A 1 116 ? -16.848 6.529 0.106 1.00 77.94 116 ALA A O 1
ATOM 850 N N . ASN A 1 117 ? -15.464 7.231 -1.517 1.00 71.50 117 ASN A N 1
ATOM 851 C CA . ASN A 1 117 ? -14.266 7.290 -0.681 1.00 71.50 117 ASN A CA 1
ATOM 852 C C . ASN A 1 117 ? -14.407 8.335 0.439 1.00 71.50 117 ASN A C 1
ATOM 854 O O . ASN A 1 117 ? -14.090 8.044 1.594 1.00 71.50 117 ASN A O 1
ATOM 858 N N . GLN A 1 118 ? -14.949 9.521 0.141 1.00 73.56 118 GLN A N 1
ATOM 859 C CA . GLN A 1 118 ? -15.223 10.547 1.158 1.00 73.56 118 GLN A CA 1
ATOM 860 C C . GLN A 1 118 ? -16.247 10.074 2.198 1.00 73.56 118 GLN A C 1
ATOM 862 O O . GLN A 1 118 ? -16.088 10.324 3.395 1.00 73.56 118 GLN A O 1
ATOM 867 N N . LEU A 1 119 ? -17.283 9.355 1.763 1.00 82.00 119 LEU A N 1
ATOM 868 C CA . LEU A 1 119 ? -18.284 8.768 2.653 1.00 82.00 119 LEU A CA 1
ATOM 869 C C . LEU A 1 119 ? -17.686 7.683 3.556 1.00 82.00 119 LEU A C 1
ATOM 871 O O . LEU A 1 119 ? -17.958 7.673 4.756 1.00 82.00 119 LEU A O 1
ATOM 875 N N . LEU A 1 120 ? -16.827 6.813 3.018 1.00 73.62 120 LEU A N 1
ATOM 876 C CA . LEU A 1 120 ? -16.087 5.820 3.805 1.00 73.62 120 LEU A CA 1
ATOM 877 C C . LEU A 1 120 ? -15.170 6.482 4.842 1.00 73.62 120 LEU A C 1
ATOM 879 O O . LEU A 1 120 ? -15.135 6.054 5.999 1.00 73.62 120 LEU A O 1
ATOM 883 N N . GLN A 1 121 ? -14.473 7.553 4.460 1.00 69.00 121 GLN A N 1
ATOM 884 C CA . GLN A 1 121 ? -13.631 8.315 5.379 1.00 69.00 121 GLN A CA 1
ATOM 885 C C . GLN A 1 121 ? -14.467 8.960 6.493 1.00 69.00 121 GLN A C 1
ATOM 887 O O . GLN A 1 121 ? -14.134 8.820 7.670 1.00 69.00 121 GLN A O 1
ATOM 892 N N . SER A 1 122 ? -15.596 9.583 6.142 1.00 75.12 122 SER A N 1
ATOM 893 C CA . SER A 1 122 ? -16.541 10.159 7.105 1.00 75.12 122 SER A CA 1
ATOM 894 C C . SER A 1 122 ? -17.067 9.110 8.088 1.00 75.12 122 SER A C 1
ATOM 896 O O . SER A 1 122 ? -17.051 9.338 9.299 1.00 75.12 122 SER A O 1
ATOM 898 N N . LEU A 1 123 ? -17.453 7.929 7.593 1.00 81.75 123 LEU A N 1
ATOM 899 C CA . LEU A 1 123 ? -17.901 6.800 8.408 1.00 81.75 123 LEU A CA 1
ATOM 900 C C . LEU A 1 123 ? -16.823 6.350 9.405 1.00 81.75 123 LEU A C 1
ATOM 902 O O . LEU A 1 123 ? -17.109 6.144 10.587 1.00 81.75 123 LEU A O 1
ATOM 906 N N . SER A 1 124 ? -15.575 6.237 8.946 1.00 71.19 124 SER A N 1
ATOM 907 C CA . SER A 1 124 ? -14.427 5.902 9.795 1.00 71.19 124 SER A CA 1
ATOM 908 C C . SER A 1 124 ? -14.229 6.947 10.899 1.00 71.19 124 SER A C 1
ATOM 910 O O . SER A 1 124 ? -14.129 6.598 12.078 1.00 71.19 124 SER A O 1
ATOM 912 N N . THR A 1 125 ? -14.268 8.237 10.555 1.00 71.50 125 THR A N 1
ATOM 913 C CA . THR A 1 125 ? -14.169 9.342 11.519 1.00 71.50 125 THR A CA 1
ATOM 914 C C . THR A 1 125 ? -15.323 9.345 12.525 1.00 71.50 125 THR A C 1
ATOM 916 O O . THR A 1 125 ? -15.096 9.557 13.717 1.00 71.50 125 THR A O 1
ATOM 919 N N . GLN A 1 126 ? -16.559 9.085 12.093 1.00 80.88 126 GLN A N 1
ATOM 920 C CA . GLN A 1 126 ? -17.720 8.994 12.987 1.00 80.88 126 GLN A CA 1
ATOM 921 C C . GLN A 1 126 ? -17.568 7.849 13.993 1.00 80.88 126 GLN A C 1
ATOM 923 O O . GLN A 1 126 ? -17.776 8.055 15.191 1.00 80.88 126 GLN A O 1
ATOM 928 N N . ALA A 1 127 ? -17.139 6.671 13.535 1.00 77.31 127 ALA A N 1
ATOM 929 C CA . ALA A 1 127 ? -16.877 5.533 14.411 1.00 77.31 127 ALA A CA 1
ATOM 930 C C . ALA A 1 127 ? -15.766 5.838 15.435 1.00 77.31 127 ALA A C 1
ATOM 932 O O . ALA A 1 127 ? -15.893 5.492 16.610 1.00 77.31 127 ALA A O 1
ATOM 933 N N . GLN A 1 128 ? -14.702 6.533 15.020 1.00 71.25 128 GLN A N 1
ATOM 934 C CA . GLN A 1 128 ? -13.606 6.946 15.906 1.00 71.25 128 GLN A CA 1
ATOM 935 C C . GLN A 1 128 ? -14.036 7.991 16.939 1.00 71.25 128 GLN A C 1
ATOM 937 O O . GLN A 1 128 ? -13.556 7.977 18.073 1.00 71.25 128 GLN A O 1
ATOM 942 N N . ASN A 1 129 ? -14.935 8.901 16.563 1.00 78.06 129 ASN A N 1
ATOM 943 C CA . ASN A 1 129 ? -15.322 10.019 17.412 1.00 78.06 129 ASN A CA 1
ATOM 944 C C . ASN A 1 129 ? -16.474 9.712 18.366 1.00 78.06 129 ASN A C 1
ATOM 946 O O . ASN A 1 129 ? -16.585 10.415 19.370 1.00 78.06 129 ASN A O 1
ATOM 950 N N . ALA A 1 130 ? -17.274 8.672 18.108 1.00 84.50 130 ALA A N 1
ATOM 951 C CA . ALA A 1 130 ? -18.363 8.256 18.987 1.00 84.50 130 ALA A CA 1
ATOM 952 C C . ALA A 1 130 ? -17.850 7.944 20.402 1.00 84.50 130 ALA A C 1
ATOM 954 O O . ALA A 1 130 ? -17.091 6.996 20.629 1.00 84.50 130 ALA A O 1
ATOM 955 N N . GLU A 1 131 ? -18.275 8.763 21.361 1.00 84.69 131 GLU A N 1
ATOM 956 C CA . GLU A 1 131 ? -17.719 8.806 22.706 1.00 84.69 131 GLU A CA 1
ATOM 957 C C . GLU A 1 131 ? -18.821 8.929 23.752 1.00 84.69 131 GLU A C 1
ATOM 959 O O . GLU A 1 131 ? -19.766 9.700 23.595 1.00 84.69 131 GLU A O 1
ATOM 964 N N . PHE A 1 132 ? -18.660 8.203 24.853 1.00 85.56 132 PHE A N 1
ATOM 965 C CA . PHE A 1 132 ? -19.452 8.383 26.058 1.00 85.56 132 PHE A CA 1
ATOM 966 C C . PHE A 1 132 ? -18.515 8.568 27.249 1.00 85.56 132 PHE A C 1
ATOM 968 O O . PHE A 1 132 ? -17.692 7.701 27.543 1.00 85.56 132 PHE A O 1
ATOM 975 N N . ASN A 1 133 ? -18.638 9.706 27.938 1.00 83.81 133 ASN A N 1
ATOM 976 C CA . ASN A 1 133 ? -17.876 10.024 29.150 1.00 83.81 133 ASN A CA 1
ATOM 977 C C . ASN A 1 133 ? -16.344 9.861 28.991 1.00 83.81 133 ASN A C 1
ATOM 979 O O . ASN A 1 133 ? -15.704 9.168 29.784 1.00 83.81 133 ASN A O 1
ATOM 983 N N . GLY A 1 134 ? -15.751 10.430 27.934 1.00 80.00 134 GLY A N 1
ATOM 984 C CA . GLY A 1 134 ? -14.311 10.301 27.668 1.00 80.00 134 GLY A CA 1
ATOM 985 C C . GLY A 1 134 ? -13.903 8.986 26.998 1.00 80.00 134 GLY A C 1
ATOM 986 O O . GLY A 1 134 ? -12.749 8.831 26.605 1.00 80.00 134 GLY A O 1
ATOM 987 N N . GLN A 1 135 ? -14.811 8.011 26.871 1.00 74.88 135 GLN A N 1
ATOM 988 C CA . GLN A 1 135 ? -14.499 6.698 26.316 1.00 74.88 135 GLN A CA 1
ATOM 989 C C . GLN A 1 135 ? -15.061 6.536 24.908 1.00 74.88 135 GLN A C 1
ATOM 991 O O . GLN A 1 135 ? -16.274 6.512 24.705 1.00 74.88 135 GLN A O 1
ATOM 996 N N . LYS A 1 136 ? -14.169 6.343 23.934 1.00 78.62 136 LYS A N 1
ATOM 997 C CA . LYS A 1 136 ? -14.558 5.961 22.574 1.00 78.62 136 LYS A CA 1
ATOM 998 C C . LYS A 1 136 ? -15.233 4.588 22.568 1.00 78.62 136 LYS A C 1
ATOM 1000 O O . LYS A 1 136 ? -14.680 3.640 23.132 1.00 78.62 136 LYS A O 1
ATOM 1005 N N . ILE A 1 137 ? -16.405 4.478 21.947 1.00 78.00 137 ILE A N 1
ATOM 1006 C CA . ILE A 1 137 ? -17.252 3.272 22.017 1.00 78.00 137 ILE A CA 1
ATOM 1007 C C . ILE A 1 137 ? -16.864 2.250 20.940 1.00 78.00 137 ILE A C 1
ATOM 1009 O O . ILE A 1 137 ? -16.861 1.054 21.216 1.00 78.00 137 ILE A O 1
ATOM 1013 N N . PHE A 1 138 ? -16.469 2.710 19.746 1.00 75.56 138 PHE A N 1
ATOM 1014 C CA . PHE A 1 138 ? -16.047 1.840 18.635 1.00 75.56 138 PHE A CA 1
ATOM 1015 C C . PHE A 1 138 ? -14.540 1.875 18.356 1.00 75.56 138 PHE A C 1
ATOM 1017 O O . PHE A 1 138 ? -14.067 1.190 17.447 1.00 75.56 138 PHE A O 1
ATOM 1024 N N . ALA A 1 139 ? -13.768 2.663 19.113 1.00 62.38 139 ALA A N 1
ATOM 1025 C CA . ALA A 1 139 ? -12.318 2.654 18.966 1.00 62.38 139 ALA A CA 1
ATOM 1026 C C . ALA A 1 139 ? -11.748 1.315 19.443 1.00 62.38 139 ALA A C 1
ATOM 1028 O O . ALA A 1 139 ? -12.085 0.815 20.520 1.00 62.38 139 ALA A O 1
ATOM 1029 N N . GLN A 1 140 ? -10.854 0.762 18.633 1.00 58.44 140 GLN A N 1
ATOM 1030 C CA . GLN A 1 140 ? -10.044 -0.387 19.010 1.00 58.44 140 GLN A CA 1
ATOM 1031 C C . GLN A 1 140 ? -8.883 0.090 19.896 1.00 58.44 140 GLN A C 1
ATOM 1033 O O . GLN A 1 140 ? -8.517 1.261 19.852 1.00 58.44 140 GLN A O 1
ATOM 1038 N N . SER A 1 141 ? -8.315 -0.802 20.714 1.00 55.47 141 SER A N 1
ATOM 1039 C CA . SER A 1 141 ? -7.098 -0.494 21.487 1.00 55.47 141 SER A CA 1
ATOM 1040 C C . SER A 1 141 ? -5.996 0.034 20.565 1.00 55.47 141 SER A C 1
ATOM 1042 O O . SER A 1 141 ? -5.817 -0.547 19.502 1.00 55.47 141 SER A O 1
ATOM 1044 N N . GLU A 1 142 ? -5.219 1.046 20.970 1.00 51.56 142 GLU A N 1
ATOM 1045 C CA . GLU A 1 142 ? -4.037 1.522 20.214 1.00 51.56 142 GLU A CA 1
ATOM 1046 C C . GLU A 1 142 ? -2.977 0.427 20.012 1.00 51.56 142 GLU A C 1
ATOM 1048 O O . GLU A 1 142 ? -2.178 0.490 19.086 1.00 51.56 142 GLU A O 1
ATOM 1053 N N . SER A 1 143 ? -3.013 -0.629 20.831 1.00 48.94 143 SER A N 1
ATOM 1054 C CA . SER A 1 143 ? -2.207 -1.839 20.634 1.00 48.94 143 SER A CA 1
ATOM 1055 C C . SER A 1 143 ? -2.743 -2.784 19.546 1.00 48.94 143 SER A C 1
ATOM 1057 O O . SER A 1 143 ? -2.080 -3.760 19.210 1.00 48.94 143 SER A O 1
ATOM 1059 N N . SER A 1 144 ? -3.947 -2.537 19.022 1.00 47.84 144 SER A N 1
ATOM 1060 C CA . SER A 1 144 ? -4.506 -3.202 17.842 1.00 47.84 144 SER A CA 1
ATOM 1061 C C . SER A 1 144 ? -4.118 -2.416 16.595 1.00 47.84 144 SER A C 1
ATOM 1063 O O . SER A 1 144 ? -4.105 -1.187 16.597 1.00 47.84 144 SER A O 1
ATOM 1065 N N . LEU A 1 145 ? -3.920 -3.123 15.484 1.00 49.66 145 LEU A N 1
ATOM 1066 C CA . LEU A 1 145 ? -3.693 -2.531 14.166 1.00 49.66 145 LEU A CA 1
ATOM 1067 C C . LEU A 1 145 ? -4.829 -1.567 13.738 1.00 49.66 145 LEU A C 1
ATOM 1069 O O . LEU A 1 145 ? -4.614 -0.677 12.924 1.00 49.66 145 LEU A O 1
ATOM 1073 N N . GLY A 1 146 ? -6.029 -1.702 14.318 1.00 50.78 146 GLY A N 1
ATOM 1074 C CA . GLY A 1 146 ? -7.121 -0.746 14.128 1.00 50.78 146 GLY A CA 1
ATOM 1075 C C . GLY A 1 146 ? -7.104 0.467 15.070 1.00 50.78 146 GLY A C 1
ATOM 1076 O O . GLY A 1 146 ? -7.825 1.423 14.805 1.00 50.78 146 GLY A O 1
ATOM 1077 N N . GLY A 1 147 ? -6.361 0.469 16.174 1.00 55.00 147 GLY A N 1
ATOM 1078 C CA . GLY A 1 147 ? -6.373 1.592 17.118 1.00 55.00 147 GLY A CA 1
ATOM 1079 C C . GLY A 1 147 ? -5.479 2.759 16.716 1.00 55.00 147 GLY A C 1
ATOM 1080 O O . GLY A 1 147 ? -5.829 3.893 17.018 1.00 55.00 147 GLY A O 1
ATOM 1081 N N . ASP A 1 148 ? -4.378 2.493 16.007 1.00 66.81 148 ASP A N 1
ATOM 1082 C CA . ASP A 1 148 ? -3.498 3.526 15.450 1.00 66.81 148 ASP A CA 1
ATOM 1083 C C . ASP A 1 148 ? -4.048 4.014 14.090 1.00 66.81 148 ASP A C 1
ATOM 1085 O O . ASP A 1 148 ? -4.088 3.234 13.126 1.00 66.81 148 ASP A O 1
ATOM 1089 N N . PRO A 1 149 ? -4.481 5.288 13.977 1.00 67.19 149 PRO A N 1
ATOM 1090 C CA . PRO A 1 149 ? -4.982 5.851 12.725 1.00 67.19 149 PRO A CA 1
ATOM 1091 C C . PRO A 1 149 ? -3.976 5.766 11.574 1.00 67.19 149 PRO A C 1
ATOM 1093 O O . PRO A 1 149 ? -4.393 5.606 10.426 1.00 67.19 149 PRO A O 1
ATOM 1096 N N . ALA A 1 150 ? -2.671 5.827 11.863 1.00 70.81 150 ALA A N 1
ATOM 1097 C CA . ALA A 1 150 ? -1.639 5.726 10.844 1.00 70.81 150 ALA A CA 1
ATOM 1098 C C . ALA A 1 150 ? -1.530 4.296 10.298 1.00 70.81 150 ALA A C 1
ATOM 1100 O O . ALA A 1 150 ? -1.679 4.066 9.100 1.00 70.81 150 ALA A O 1
ATOM 1101 N N . ARG A 1 151 ? -1.393 3.297 11.175 1.00 75.06 151 ARG A N 1
ATOM 1102 C CA . ARG A 1 151 ? -1.390 1.879 10.761 1.00 75.06 151 ARG A CA 1
ATOM 1103 C C . ARG A 1 151 ? -2.635 1.524 9.947 1.00 75.06 151 ARG A C 1
ATOM 1105 O O . ARG A 1 151 ? -2.533 0.832 8.936 1.00 75.06 151 ARG A O 1
ATOM 1112 N N . ARG A 1 152 ? -3.800 2.047 10.345 1.00 73.44 152 ARG A N 1
ATOM 1113 C CA . ARG A 1 152 ? -5.055 1.881 9.604 1.00 73.44 152 ARG A CA 1
ATOM 1114 C C . ARG A 1 152 ? -4.990 2.469 8.194 1.00 73.44 152 ARG A C 1
ATOM 1116 O O . ARG A 1 152 ? -5.334 1.759 7.255 1.00 73.44 152 ARG A O 1
ATOM 1123 N N . GLY A 1 153 ? -4.526 3.710 8.044 1.00 75.69 153 GLY A N 1
ATOM 1124 C CA . GLY A 1 153 ? -4.408 4.360 6.734 1.00 75.69 153 GLY A CA 1
ATOM 1125 C C . GLY A 1 153 ? -3.513 3.585 5.764 1.00 75.69 153 GLY A C 1
ATOM 1126 O O . GLY A 1 153 ? -3.872 3.436 4.600 1.00 75.69 153 GLY A O 1
ATOM 1127 N N . ILE A 1 154 ? -2.417 2.996 6.257 1.00 81.38 154 ILE A N 1
ATOM 1128 C CA . ILE A 1 154 ? -1.539 2.125 5.457 1.00 81.38 154 ILE A CA 1
ATOM 1129 C C . ILE A 1 154 ? -2.309 0.901 4.948 1.00 81.38 154 ILE A C 1
ATOM 1131 O O . ILE A 1 154 ? -2.273 0.586 3.764 1.00 81.38 154 ILE A O 1
ATOM 1135 N N . ILE A 1 155 ? -3.039 0.202 5.820 1.00 80.62 155 ILE A N 1
ATOM 1136 C CA . ILE A 1 155 ? -3.804 -0.999 5.432 1.00 80.62 155 ILE A CA 1
ATOM 1137 C C . ILE A 1 155 ? -4.911 -0.657 4.455 1.00 80.62 155 ILE A C 1
ATOM 1139 O O . ILE A 1 155 ? -5.157 -1.426 3.526 1.00 80.62 155 ILE A O 1
ATOM 1143 N N . ASP A 1 156 ? -5.596 0.457 4.691 1.00 77.50 156 ASP A N 1
ATOM 1144 C CA . ASP A 1 156 ? -6.649 0.921 3.809 1.00 77.50 156 ASP A CA 1
ATOM 1145 C C . ASP A 1 156 ? -6.053 1.228 2.429 1.00 77.50 156 ASP A C 1
ATOM 1147 O O . ASP A 1 156 ? -6.581 0.719 1.448 1.00 77.50 156 ASP A O 1
ATOM 1151 N N . GLY A 1 157 ? -4.899 1.900 2.337 1.00 81.94 157 GLY A N 1
ATOM 1152 C CA . GLY A 1 157 ? -4.165 2.096 1.077 1.00 81.94 157 GLY A CA 1
ATOM 1153 C C . GLY A 1 157 ? -3.779 0.786 0.378 1.00 81.94 157 GLY A C 1
ATOM 1154 O O . GLY A 1 157 ? -4.116 0.574 -0.790 1.00 81.94 157 GLY A O 1
ATOM 1155 N N . LEU A 1 158 ? -3.175 -0.155 1.114 1.00 87.00 158 LEU A N 1
ATOM 1156 C CA . LEU A 1 158 ? -2.797 -1.481 0.599 1.00 87.00 158 LEU A CA 1
ATOM 1157 C C . LEU A 1 158 ? -3.991 -2.274 0.052 1.00 87.00 158 LEU A C 1
ATOM 1159 O O . LEU A 1 158 ? -3.850 -2.992 -0.938 1.00 87.00 158 LEU A O 1
ATOM 1163 N N . LYS A 1 159 ? -5.153 -2.181 0.709 1.00 82.69 159 LYS A N 1
ATOM 1164 C CA . LYS A 1 159 ? -6.378 -2.893 0.318 1.00 82.69 159 LYS A CA 1
ATOM 1165 C C . LYS A 1 159 ? -7.237 -2.140 -0.685 1.00 82.69 159 LYS A C 1
ATOM 1167 O O . LYS A 1 159 ? -8.087 -2.780 -1.290 1.00 82.69 159 LYS A O 1
ATOM 1172 N N . MET A 1 160 ? -7.096 -0.822 -0.792 1.00 77.50 160 MET A N 1
ATOM 1173 C CA . MET A 1 160 ? -7.891 -0.006 -1.707 1.00 77.50 160 MET A CA 1
ATOM 1174 C C . MET A 1 160 ? -7.252 0.135 -3.068 1.00 77.50 160 MET A C 1
ATOM 1176 O O . MET A 1 160 ? -8.009 0.219 -4.020 1.00 77.50 160 MET A O 1
ATOM 1180 N N . GLY A 1 161 ? -5.923 0.181 -3.184 1.00 82.88 161 GLY A N 1
ATOM 1181 C CA . GLY A 1 161 ? -5.300 0.462 -4.479 1.00 82.88 161 GLY A CA 1
ATOM 1182 C C . GLY A 1 161 ? -3.832 0.085 -4.585 1.00 82.88 161 GLY A C 1
ATOM 1183 O O . GLY A 1 161 ? -3.466 -0.560 -5.563 1.00 82.88 161 GLY A O 1
ATOM 1184 N N . TRP A 1 162 ? -3.004 0.390 -3.580 1.00 90.25 162 TRP A N 1
ATOM 1185 C CA . TRP A 1 162 ? -1.537 0.363 -3.727 1.00 90.25 162 TRP A CA 1
ATOM 1186 C C . TRP A 1 162 ? -1.006 -0.976 -4.245 1.00 90.25 162 TRP A C 1
ATOM 1188 O O . TRP A 1 162 ? -0.220 -1.020 -5.187 1.00 90.25 162 TRP A O 1
ATOM 1198 N N . LEU A 1 163 ? -1.477 -2.089 -3.672 1.00 93.12 163 LEU A N 1
ATOM 1199 C CA . LEU A 1 163 ? -1.039 -3.423 -4.088 1.00 93.12 163 LEU A CA 1
ATOM 1200 C C . LEU A 1 163 ? -1.602 -3.827 -5.458 1.00 93.12 163 LEU A C 1
ATOM 1202 O O . LEU A 1 163 ? -0.868 -4.356 -6.293 1.00 93.12 163 LEU A O 1
ATOM 1206 N N . GLU A 1 164 ? -2.896 -3.596 -5.694 1.00 92.44 164 GLU A N 1
ATOM 1207 C CA . GLU A 1 164 ? -3.562 -3.996 -6.940 1.00 92.44 164 GLU A CA 1
A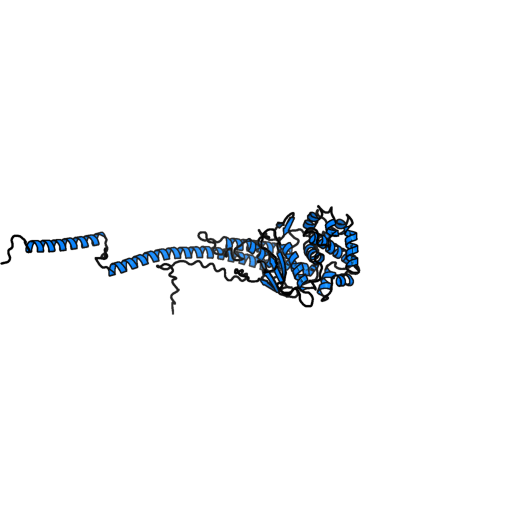TOM 1208 C C . GLU A 1 164 ? -3.025 -3.219 -8.147 1.00 92.44 164 GLU A C 1
ATOM 1210 O O . GLU A 1 164 ? -2.773 -3.799 -9.208 1.00 92.44 164 GLU A O 1
ATOM 1215 N N . GLU A 1 165 ? -2.829 -1.912 -7.992 1.00 93.00 165 GLU A N 1
ATOM 1216 C CA . GLU A 1 165 ? -2.318 -1.055 -9.054 1.00 93.00 165 GLU A CA 1
ATOM 1217 C C . GLU A 1 165 ? -0.857 -1.341 -9.365 1.00 93.00 165 GLU A C 1
ATOM 1219 O O . GLU A 1 165 ? -0.507 -1.454 -10.543 1.00 93.00 165 GLU A O 1
ATOM 1224 N N . ALA A 1 166 ? -0.021 -1.539 -8.339 1.00 95.25 166 ALA A N 1
ATOM 1225 C CA . ALA A 1 166 ? 1.361 -1.956 -8.529 1.00 95.25 166 ALA A CA 1
ATOM 1226 C C . ALA A 1 166 ? 1.436 -3.253 -9.351 1.00 95.25 166 ALA A C 1
ATOM 1228 O O . ALA A 1 166 ? 2.106 -3.295 -10.384 1.00 95.25 166 ALA A O 1
ATOM 1229 N N . GLU A 1 167 ? 0.690 -4.295 -8.967 1.00 95.75 167 GLU A N 1
ATOM 1230 C CA . GLU A 1 167 ? 0.682 -5.571 -9.695 1.00 95.75 167 GLU A CA 1
ATOM 1231 C C . GLU A 1 167 ? 0.127 -5.433 -11.120 1.00 95.75 167 GLU A C 1
ATOM 1233 O O . GLU A 1 167 ? 0.685 -5.993 -12.072 1.00 95.75 167 GLU A O 1
ATOM 1238 N N . THR A 1 168 ? -0.947 -4.661 -11.294 1.00 94.88 168 THR A N 1
ATOM 1239 C CA . THR A 1 168 ? -1.544 -4.399 -12.609 1.00 94.88 168 THR A CA 1
ATOM 1240 C C . THR A 1 168 ? -0.551 -3.689 -13.522 1.00 94.88 168 THR A C 1
ATOM 1242 O O . THR A 1 168 ? -0.392 -4.060 -14.690 1.00 94.88 168 THR A O 1
ATOM 1245 N N . ARG A 1 169 ? 0.163 -2.694 -12.996 1.00 95.06 169 ARG A N 1
ATOM 1246 C CA . ARG A 1 169 ? 1.172 -1.948 -13.741 1.00 95.06 169 ARG A CA 1
ATOM 1247 C C . ARG A 1 169 ? 2.360 -2.824 -14.116 1.00 95.06 169 ARG A C 1
ATOM 1249 O O . ARG A 1 169 ? 2.754 -2.813 -15.282 1.00 95.06 169 ARG A O 1
ATOM 1256 N N . ILE A 1 170 ? 2.876 -3.624 -13.184 1.00 97.88 170 ILE A N 1
ATOM 1257 C CA . ILE A 1 170 ? 3.954 -4.590 -13.442 1.00 97.88 170 ILE A CA 1
ATOM 1258 C C . ILE A 1 170 ? 3.534 -5.572 -14.541 1.00 97.88 170 ILE A C 1
ATOM 1260 O O . ILE A 1 170 ? 4.261 -5.773 -15.515 1.00 97.88 170 ILE A O 1
ATOM 1264 N N . THR A 1 171 ? 2.320 -6.114 -14.456 1.00 97.25 171 THR A N 1
ATOM 1265 C CA . THR A 1 171 ? 1.786 -7.036 -15.469 1.00 97.25 171 THR A CA 1
ATOM 1266 C C . THR A 1 171 ? 1.702 -6.367 -16.844 1.00 97.25 171 THR A C 1
ATOM 1268 O O . THR A 1 171 ? 2.141 -6.928 -17.849 1.00 97.25 171 THR A O 1
ATOM 1271 N N . ASN A 1 172 ? 1.187 -5.138 -16.913 1.00 96.12 172 ASN A N 1
ATOM 1272 C CA . ASN A 1 172 ? 0.985 -4.436 -18.179 1.00 96.12 172 ASN A CA 1
ATOM 1273 C C . ASN A 1 172 ? 2.300 -3.968 -18.821 1.00 96.12 172 ASN A C 1
ATOM 1275 O O . ASN A 1 172 ? 2.468 -4.105 -20.040 1.00 96.12 172 ASN A O 1
ATOM 1279 N N . LEU A 1 173 ? 3.220 -3.423 -18.023 1.00 96.88 173 LEU A N 1
ATOM 1280 C CA . LEU A 1 173 ? 4.435 -2.763 -18.503 1.00 96.88 173 LEU A CA 1
ATOM 1281 C C . LEU A 1 173 ? 5.646 -3.697 -18.555 1.00 96.88 173 LEU A C 1
ATOM 1283 O O . LEU A 1 173 ? 6.419 -3.600 -19.501 1.00 96.88 173 LEU A O 1
ATOM 1287 N N . PHE A 1 174 ? 5.794 -4.631 -17.611 1.00 98.06 174 PHE A N 1
ATOM 1288 C CA . PHE A 1 174 ? 6.891 -5.611 -17.606 1.00 98.06 174 PHE A CA 1
ATOM 1289 C C . PHE A 1 174 ? 6.479 -6.986 -18.140 1.00 98.06 174 PHE A C 1
ATOM 1291 O O . PHE A 1 174 ? 7.346 -7.765 -18.521 1.00 98.06 174 PHE A O 1
ATOM 1298 N N . GLY A 1 175 ? 5.180 -7.287 -18.244 1.00 97.12 175 GLY A N 1
ATOM 1299 C CA . GLY A 1 175 ? 4.709 -8.557 -18.814 1.00 97.12 175 GLY A CA 1
ATOM 1300 C C . GLY A 1 175 ? 4.865 -9.763 -17.887 1.00 97.12 175 GLY A C 1
ATOM 1301 O O . GLY A 1 175 ? 4.722 -10.895 -18.340 1.00 97.12 175 GLY A O 1
ATOM 1302 N N . ILE A 1 176 ? 5.149 -9.532 -16.604 1.00 97.56 176 ILE A N 1
ATOM 1303 C CA . ILE A 1 176 ? 5.391 -10.575 -15.602 1.00 97.56 176 ILE A CA 1
ATOM 1304 C C . ILE A 1 176 ? 4.305 -10.558 -14.529 1.00 97.56 176 ILE A C 1
ATOM 1306 O O . ILE A 1 176 ? 3.742 -9.513 -14.214 1.00 97.56 176 ILE A O 1
ATOM 1310 N N . THR A 1 177 ? 4.014 -11.725 -13.960 1.00 97.06 177 THR A N 1
ATOM 1311 C CA . THR A 1 177 ? 3.036 -11.884 -12.880 1.00 97.06 177 THR A CA 1
ATOM 1312 C C . THR A 1 177 ? 3.521 -12.926 -11.876 1.00 97.06 177 THR A C 1
ATOM 1314 O O . THR A 1 177 ? 4.330 -13.794 -12.217 1.00 97.06 177 THR A O 1
ATOM 1317 N N . GLY A 1 178 ? 3.055 -12.822 -10.631 1.00 94.31 178 GLY A N 1
ATOM 1318 C CA . GLY A 1 178 ? 3.320 -13.832 -9.610 1.00 94.31 178 GLY A CA 1
ATOM 1319 C C . GLY A 1 178 ? 2.636 -15.164 -9.941 1.00 94.31 178 GLY A C 1
ATOM 1320 O O . GLY A 1 178 ? 1.679 -15.223 -10.710 1.00 94.31 178 GLY A O 1
ATOM 1321 N N . ASP A 1 179 ? 3.125 -16.257 -9.359 1.00 94.12 179 ASP A N 1
ATOM 1322 C CA . ASP A 1 179 ? 2.661 -17.618 -9.659 1.00 94.12 179 ASP A CA 1
ATOM 1323 C C . ASP A 1 179 ? 1.645 -18.185 -8.649 1.00 94.12 179 ASP A C 1
ATOM 1325 O O . ASP A 1 179 ? 1.428 -19.395 -8.579 1.00 94.12 179 ASP A O 1
ATOM 1329 N N . GLY A 1 180 ? 1.002 -17.316 -7.867 1.00 94.50 180 GLY A N 1
ATOM 1330 C CA . GLY A 1 180 ? -0.004 -17.676 -6.866 1.00 94.50 180 GLY A CA 1
ATOM 1331 C C . GLY A 1 180 ? 0.577 -18.168 -5.538 1.00 94.50 180 GLY A C 1
ATOM 1332 O O . GLY A 1 180 ? -0.161 -18.747 -4.734 1.00 94.50 180 GLY A O 1
ATOM 1333 N N . ALA A 1 181 ? 1.879 -17.967 -5.312 1.00 93.06 181 ALA A N 1
ATOM 1334 C CA . ALA A 1 181 ? 2.535 -18.225 -4.034 1.00 93.06 181 ALA A CA 1
ATOM 1335 C C . ALA A 1 181 ? 2.073 -17.252 -2.938 1.00 93.06 181 ALA A C 1
ATOM 1337 O O . ALA A 1 181 ? 1.519 -16.185 -3.216 1.00 93.06 181 ALA A O 1
ATOM 1338 N N . ASP A 1 182 ? 2.317 -17.628 -1.685 1.00 91.94 182 ASP A N 1
ATOM 1339 C CA . ASP A 1 182 ? 1.963 -16.804 -0.534 1.00 91.94 182 ASP A CA 1
ATOM 1340 C C . ASP A 1 182 ? 2.887 -15.577 -0.438 1.00 91.94 182 ASP A C 1
ATOM 1342 O O . ASP A 1 182 ? 4.112 -15.701 -0.510 1.00 91.94 182 ASP A O 1
ATOM 1346 N N . LEU A 1 183 ? 2.293 -14.399 -0.237 1.00 92.31 183 LEU A N 1
ATOM 1347 C CA . LEU A 1 183 ? 2.987 -13.165 0.132 1.00 92.31 183 LEU A CA 1
ATOM 1348 C C . LEU A 1 183 ? 2.525 -12.747 1.527 1.00 92.31 183 LEU A C 1
ATOM 1350 O O . LEU A 1 183 ? 1.368 -12.360 1.713 1.00 92.31 183 LEU A O 1
ATOM 1354 N N . ASN A 1 184 ? 3.428 -12.837 2.504 1.00 89.88 184 ASN A N 1
ATOM 1355 C CA . ASN A 1 184 ? 3.130 -12.479 3.887 1.00 89.88 184 ASN A CA 1
ATOM 1356 C C . ASN A 1 184 ? 3.258 -10.968 4.094 1.00 89.88 184 ASN A C 1
ATOM 1358 O O . ASN A 1 184 ? 4.367 -10.445 4.093 1.00 89.88 184 ASN A O 1
ATOM 1362 N N . ILE A 1 185 ? 2.150 -10.265 4.304 1.00 88.69 185 ILE A N 1
ATOM 1363 C CA . ILE A 1 185 ? 2.173 -8.841 4.653 1.00 88.69 185 ILE A CA 1
ATOM 1364 C C . ILE A 1 185 ? 2.374 -8.712 6.163 1.00 88.69 185 ILE A C 1
ATOM 1366 O O . ILE A 1 185 ? 1.572 -9.244 6.940 1.00 88.69 185 ILE A O 1
ATOM 1370 N N . VAL A 1 186 ? 3.442 -8.027 6.576 1.00 86.31 186 VAL A N 1
ATOM 1371 C CA . VAL A 1 186 ? 3.859 -7.907 7.980 1.00 86.31 186 VAL A CA 1
ATOM 1372 C C . VAL A 1 186 ? 4.221 -6.467 8.339 1.00 86.31 186 VAL A C 1
ATOM 1374 O O . VAL A 1 186 ? 4.804 -5.744 7.543 1.00 86.31 186 VAL A O 1
ATOM 1377 N N . PHE A 1 187 ? 3.895 -6.062 9.566 1.00 83.25 187 PHE A N 1
ATOM 1378 C CA . PHE A 1 187 ? 4.218 -4.729 10.101 1.00 83.25 187 PHE A CA 1
ATOM 1379 C C . PHE A 1 187 ? 5.309 -4.765 11.173 1.00 83.25 187 PHE A C 1
ATOM 1381 O O . PHE A 1 187 ? 5.822 -3.736 11.594 1.00 83.25 187 PHE A O 1
ATOM 1388 N N . GLU A 1 188 ? 5.669 -5.966 11.616 1.00 83.25 188 GLU A N 1
ATOM 1389 C CA . GLU A 1 188 ? 6.756 -6.187 12.559 1.00 83.25 188 GLU A CA 1
ATOM 1390 C C . GLU A 1 188 ? 7.914 -6.854 11.809 1.00 83.25 188 GLU A C 1
ATOM 1392 O O . GLU A 1 188 ? 7.664 -7.743 10.982 1.00 83.25 188 GLU A O 1
ATOM 1397 N N . PRO A 1 189 ? 9.166 -6.441 12.064 1.00 85.75 189 PRO A N 1
ATOM 1398 C CA . PRO A 1 189 ? 10.322 -6.941 11.343 1.00 85.75 189 PRO A CA 1
ATOM 1399 C C . PRO A 1 189 ? 10.467 -8.442 11.610 1.00 85.75 189 PRO A C 1
ATOM 1401 O O . PRO A 1 189 ? 10.561 -8.863 12.770 1.00 85.75 189 PRO A O 1
ATOM 1404 N N . PRO A 1 190 ? 10.499 -9.284 10.564 1.00 84.69 190 PRO A N 1
ATOM 1405 C CA . PRO A 1 190 ? 10.688 -10.711 10.752 1.00 84.69 190 PRO A CA 1
ATOM 1406 C C . PRO A 1 190 ? 12.003 -11.027 11.472 1.00 84.69 190 PRO A C 1
ATOM 1408 O O . PRO A 1 190 ? 13.044 -10.428 11.186 1.00 84.69 190 PRO A O 1
ATOM 1411 N N . ALA A 1 191 ? 11.978 -11.993 12.393 1.00 83.94 191 ALA A N 1
ATOM 1412 C CA . ALA A 1 191 ? 13.156 -12.359 13.173 1.00 83.94 191 ALA A CA 1
ATOM 1413 C C . ALA A 1 191 ? 14.330 -12.774 12.264 1.00 83.94 191 ALA A C 1
ATOM 1415 O O . ALA A 1 191 ? 14.188 -13.641 11.405 1.00 83.94 191 ALA A O 1
ATOM 1416 N N . GLY A 1 192 ? 15.500 -12.161 12.471 1.00 81.69 192 GLY A N 1
ATOM 1417 C CA . GLY A 1 192 ? 16.709 -12.444 11.690 1.00 81.69 192 GLY A CA 1
ATOM 1418 C C . GLY A 1 192 ? 16.789 -11.752 10.323 1.00 81.69 192 GLY A C 1
ATOM 1419 O O . GLY A 1 192 ? 17.749 -11.999 9.601 1.00 81.69 192 GLY A O 1
ATOM 1420 N N . SER A 1 193 ? 15.836 -10.879 9.974 1.00 82.94 193 SER A N 1
ATOM 1421 C CA . SER A 1 193 ? 15.859 -10.110 8.715 1.00 82.94 193 SER A CA 1
ATOM 1422 C C . SER A 1 193 ? 16.875 -8.961 8.696 1.00 82.94 193 SER A C 1
ATOM 1424 O O . SER A 1 193 ? 17.270 -8.518 7.625 1.00 82.94 193 SER A O 1
ATOM 1426 N N . GLY A 1 194 ? 17.292 -8.466 9.868 1.00 85.06 194 GLY A N 1
ATOM 1427 C CA . GLY A 1 194 ? 18.104 -7.248 9.981 1.00 85.06 194 GLY A CA 1
ATOM 1428 C C . GLY A 1 194 ? 17.313 -5.944 9.800 1.00 85.06 194 GLY A C 1
ATOM 1429 O O . GLY A 1 194 ? 17.911 -4.875 9.871 1.00 85.06 194 GLY A O 1
ATOM 1430 N N . LEU A 1 195 ? 15.992 -6.027 9.602 1.00 86.81 195 LEU A N 1
ATOM 1431 C CA . LEU A 1 195 ? 15.082 -4.882 9.511 1.00 86.81 195 LEU A CA 1
ATOM 1432 C C . LEU A 1 195 ? 14.771 -4.316 10.907 1.00 86.81 195 LEU A C 1
ATOM 1434 O O . LEU A 1 195 ? 14.828 -5.035 11.908 1.00 86.81 195 LEU A O 1
ATOM 1438 N N . SER A 1 196 ? 14.438 -3.026 10.972 1.00 85.75 196 SER A N 1
ATOM 1439 C CA . SER A 1 196 ? 14.193 -2.286 12.216 1.00 85.75 196 SER A CA 1
ATOM 1440 C C . SER A 1 196 ? 13.009 -1.345 12.047 1.00 85.75 196 SER A C 1
ATOM 1442 O O . SER A 1 196 ? 13.016 -0.570 11.103 1.00 85.75 196 SER A O 1
ATOM 1444 N N . SER A 1 197 ? 12.075 -1.337 13.005 1.00 83.06 197 SER A N 1
ATOM 1445 C CA . SER A 1 197 ? 10.941 -0.393 13.056 1.00 83.06 197 SER A CA 1
ATOM 1446 C C . SER A 1 197 ? 11.332 0.996 13.595 1.00 83.06 197 SER A C 1
ATOM 1448 O O . SER A 1 197 ? 10.633 1.575 14.429 1.00 83.06 197 SER A O 1
ATOM 1450 N N . ALA A 1 198 ? 12.546 1.452 13.281 1.00 82.75 198 ALA A N 1
ATOM 1451 C CA . ALA A 1 198 ? 13.068 2.717 13.785 1.00 82.75 198 ALA A CA 1
ATOM 1452 C C . ALA A 1 198 ? 12.884 3.782 12.708 1.00 82.75 198 ALA A C 1
ATOM 1454 O O . ALA A 1 198 ? 13.397 3.611 11.607 1.00 82.75 198 ALA A O 1
ATOM 1455 N N . ALA A 1 199 ? 12.229 4.888 13.068 1.00 80.94 199 ALA A N 1
ATOM 1456 C CA . ALA A 1 199 ? 11.958 5.983 12.146 1.00 80.94 199 ALA A CA 1
ATOM 1457 C C . ALA A 1 199 ? 13.225 6.493 11.431 1.00 80.94 199 ALA A C 1
ATOM 1459 O O . ALA A 1 199 ? 14.283 6.664 12.052 1.00 80.94 199 ALA A O 1
ATOM 1460 N N . GLY A 1 200 ? 13.086 6.795 10.141 1.00 74.31 200 GLY A N 1
ATOM 1461 C CA . GLY A 1 200 ? 14.164 7.196 9.238 1.00 74.31 200 GLY A CA 1
ATOM 1462 C C . GLY A 1 200 ? 14.958 6.018 8.667 1.00 74.31 200 GLY A C 1
ATOM 1463 O O . GLY A 1 200 ? 16.093 6.215 8.225 1.00 74.31 200 GLY A O 1
ATOM 1464 N N . GLY A 1 201 ? 14.399 4.807 8.734 1.00 79.31 201 GLY A N 1
ATOM 1465 C CA . GLY A 1 201 ? 15.026 3.562 8.316 1.00 79.31 201 GLY A CA 1
ATOM 1466 C C . GLY A 1 201 ? 14.596 3.101 6.923 1.00 79.31 201 GLY A C 1
ATOM 1467 O O . GLY A 1 201 ? 14.373 3.886 6.003 1.00 79.31 201 GLY A O 1
ATOM 1468 N N . THR A 1 202 ? 14.561 1.780 6.745 1.00 85.06 202 THR A N 1
ATOM 1469 C CA . THR A 1 202 ? 13.978 1.152 5.555 1.00 85.06 202 THR A CA 1
ATOM 1470 C C . THR A 1 202 ? 12.463 1.184 5.701 1.00 85.06 202 THR A C 1
ATOM 1472 O O . THR A 1 202 ? 11.933 0.515 6.575 1.00 85.06 202 THR A O 1
ATOM 1475 N N . ALA A 1 203 ? 11.775 1.930 4.840 1.00 86.88 203 ALA A N 1
ATOM 1476 C CA . ALA A 1 203 ? 10.338 2.150 4.989 1.00 86.88 203 ALA A CA 1
ATOM 1477 C C . ALA A 1 203 ? 9.500 0.896 4.656 1.00 86.88 203 ALA A C 1
ATOM 1479 O O . ALA A 1 203 ? 8.464 0.638 5.269 1.00 86.88 203 ALA A O 1
ATOM 1480 N N . ALA A 1 204 ? 9.945 0.096 3.687 1.00 89.88 204 ALA A N 1
ATOM 1481 C CA . ALA A 1 204 ? 9.374 -1.205 3.364 1.00 89.88 204 ALA A CA 1
ATOM 1482 C C . ALA A 1 204 ? 10.446 -2.101 2.732 1.00 89.88 204 ALA A C 1
ATOM 1484 O O . ALA A 1 204 ? 11.457 -1.602 2.246 1.00 89.88 204 ALA A O 1
ATOM 1485 N N . ALA A 1 205 ? 10.240 -3.417 2.772 1.00 91.56 205 ALA A N 1
ATOM 1486 C CA . ALA A 1 205 ? 11.138 -4.376 2.139 1.00 91.56 205 ALA A CA 1
ATOM 1487 C C . ALA A 1 205 ? 10.428 -5.688 1.795 1.00 91.56 205 ALA A C 1
ATOM 1489 O O . ALA A 1 205 ? 9.694 -6.248 2.620 1.00 91.56 205 ALA A O 1
ATOM 1490 N N . VAL A 1 206 ? 10.733 -6.242 0.624 1.00 93.12 206 VAL A N 1
ATOM 1491 C CA . VAL A 1 206 ? 10.428 -7.633 0.277 1.00 93.12 206 VAL A CA 1
ATOM 1492 C C . VAL A 1 206 ? 11.606 -8.544 0.587 1.00 93.12 206 VAL A C 1
ATOM 1494 O O . VAL A 1 206 ? 12.736 -8.327 0.156 1.00 93.12 206 VAL A O 1
ATOM 1497 N N . GLY A 1 207 ? 11.331 -9.622 1.316 1.00 89.50 207 GLY A N 1
ATOM 1498 C CA . GLY A 1 207 ? 12.340 -10.607 1.693 1.00 89.50 207 GLY A CA 1
ATOM 1499 C C . GLY A 1 207 ? 11.791 -12.025 1.793 1.00 89.50 207 GLY A C 1
ATOM 1500 O O . GLY A 1 207 ? 10.658 -12.302 1.407 1.00 89.50 207 GLY A O 1
ATOM 1501 N N . SER A 1 208 ? 12.617 -12.941 2.307 1.00 87.88 208 SER A N 1
ATOM 1502 C CA . SER A 1 208 ? 12.299 -14.368 2.460 1.00 87.88 208 SER A CA 1
ATOM 1503 C C . SER A 1 208 ? 12.743 -14.895 3.824 1.00 87.88 208 SER A C 1
ATOM 1505 O O . SER A 1 208 ? 13.876 -14.655 4.244 1.00 87.88 208 SER A O 1
ATOM 1507 N N . LEU A 1 209 ? 11.895 -15.692 4.479 1.00 72.56 209 LEU A N 1
ATOM 1508 C CA . LEU A 1 209 ? 12.216 -16.385 5.732 1.00 72.56 209 LEU A CA 1
ATOM 1509 C C . LEU A 1 209 ? 12.571 -17.850 5.453 1.00 72.56 209 LEU A C 1
ATOM 1511 O O . LEU A 1 209 ? 11.684 -18.680 5.284 1.00 72.56 209 LEU A O 1
ATOM 1515 N N . THR A 1 210 ? 13.867 -18.194 5.487 1.00 64.50 210 THR A N 1
ATOM 1516 C CA . THR A 1 210 ? 14.423 -19.563 5.304 1.00 64.50 210 THR A CA 1
ATOM 1517 C C . THR A 1 210 ? 14.200 -20.204 3.923 1.00 64.50 210 THR A C 1
ATOM 1519 O O . THR A 1 210 ? 13.090 -20.233 3.413 1.00 64.50 210 THR A O 1
ATOM 1522 N N . GLY A 1 211 ? 15.254 -20.796 3.337 1.00 61.84 211 GLY A N 1
ATOM 1523 C CA . GLY A 1 211 ? 15.201 -21.398 1.994 1.00 61.84 211 GLY A CA 1
ATOM 1524 C C . GLY A 1 211 ? 15.043 -20.327 0.913 1.00 61.84 211 GLY A C 1
ATOM 1525 O O . GLY A 1 211 ? 13.938 -20.001 0.516 1.00 61.84 211 GLY A O 1
ATOM 1526 N N . THR A 1 212 ? 16.152 -19.736 0.469 1.00 70.62 212 THR A N 1
ATOM 1527 C CA . THR A 1 212 ? 16.162 -18.486 -0.313 1.00 70.62 212 THR A CA 1
ATOM 1528 C C . THR A 1 212 ? 15.565 -18.595 -1.711 1.00 70.62 212 THR A C 1
ATOM 1530 O O . THR A 1 212 ? 15.094 -17.589 -2.233 1.00 70.62 212 THR A O 1
ATOM 1533 N N . ALA A 1 213 ? 15.570 -19.782 -2.318 1.00 84.88 213 ALA A N 1
ATOM 1534 C CA . ALA A 1 213 ? 14.965 -20.003 -3.621 1.00 84.88 213 ALA A CA 1
ATOM 1535 C C . ALA A 1 213 ? 14.604 -21.478 -3.856 1.00 84.88 213 ALA A C 1
ATOM 1537 O O . ALA A 1 213 ? 15.174 -22.373 -3.226 1.00 84.88 213 ALA A O 1
ATOM 1538 N N . ASP A 1 214 ? 13.678 -21.730 -4.779 1.00 87.81 214 ASP A N 1
ATOM 1539 C CA . ASP A 1 214 ? 13.443 -23.063 -5.335 1.00 87.81 214 ASP A CA 1
ATOM 1540 C C . ASP A 1 214 ? 14.528 -23.470 -6.353 1.00 87.81 214 ASP A C 1
ATOM 1542 O O . ASP A 1 214 ? 15.471 -22.727 -6.630 1.00 87.81 214 ASP A O 1
ATOM 1546 N N . ALA A 1 215 ? 14.398 -24.668 -6.933 1.00 86.56 215 ALA A N 1
ATOM 1547 C CA . ALA A 1 215 ? 15.346 -25.192 -7.922 1.00 86.56 215 ALA A CA 1
ATOM 1548 C C . ALA A 1 215 ? 15.462 -24.336 -9.201 1.00 86.56 215 ALA A C 1
ATOM 1550 O O . ALA A 1 215 ? 16.422 -24.493 -9.951 1.00 86.56 215 ALA A O 1
ATOM 1551 N N . ASN A 1 216 ? 14.506 -23.437 -9.439 1.00 87.81 216 ASN A N 1
ATOM 1552 C CA . ASN A 1 216 ? 14.456 -22.540 -10.589 1.00 87.81 216 ASN A CA 1
ATOM 1553 C C . ASN A 1 216 ? 14.893 -21.109 -10.235 1.00 87.81 216 ASN A C 1
ATOM 1555 O O . ASN A 1 216 ? 14.835 -20.225 -11.091 1.00 87.81 216 ASN A O 1
ATOM 1559 N N . GLY A 1 217 ? 15.312 -20.880 -8.986 1.00 88.62 217 GLY A N 1
ATOM 1560 C CA . GLY A 1 217 ? 15.777 -19.589 -8.501 1.00 88.62 217 GLY A CA 1
ATOM 1561 C C . GLY A 1 217 ? 14.674 -18.610 -8.101 1.00 88.62 217 GLY A C 1
ATOM 1562 O O . GLY A 1 217 ? 14.974 -17.430 -7.906 1.00 88.62 217 GLY A O 1
ATOM 1563 N N . LYS A 1 218 ? 13.424 -19.072 -7.962 1.00 91.88 218 LYS A N 1
ATOM 1564 C CA . LYS A 1 218 ? 12.318 -18.244 -7.462 1.00 91.88 218 LYS A CA 1
ATOM 1565 C C . LYS A 1 218 ? 12.342 -18.172 -5.942 1.00 91.88 218 LYS A C 1
ATOM 1567 O O . LYS A 1 218 ? 12.458 -19.202 -5.282 1.00 91.88 218 LYS A O 1
ATOM 1572 N N . THR A 1 219 ? 12.143 -16.988 -5.383 1.00 91.88 219 THR A N 1
ATOM 1573 C CA . THR A 1 219 ? 12.134 -16.716 -3.940 1.00 91.88 219 THR A CA 1
ATOM 1574 C C . THR A 1 219 ? 11.004 -17.468 -3.231 1.00 91.88 219 THR A C 1
ATOM 1576 O O . THR A 1 219 ? 9.856 -17.410 -3.669 1.00 91.88 219 THR A O 1
ATOM 1579 N N . LEU A 1 220 ? 11.295 -18.178 -2.139 1.00 90.25 220 LEU A N 1
ATOM 1580 C CA . LEU A 1 220 ? 10.292 -18.874 -1.315 1.00 90.25 220 LEU A CA 1
ATOM 1581 C C . LEU A 1 220 ? 9.953 -18.059 -0.058 1.00 90.25 220 LEU A C 1
ATOM 1583 O O . LEU A 1 220 ? 10.638 -17.094 0.248 1.00 90.25 220 LEU A O 1
ATOM 1587 N N . ASN A 1 221 ? 8.895 -18.444 0.668 1.00 87.94 221 ASN A N 1
ATOM 1588 C CA . ASN A 1 221 ? 8.538 -17.887 1.986 1.00 87.94 221 ASN A CA 1
ATOM 1589 C C . ASN A 1 221 ? 8.583 -16.352 2.053 1.00 87.94 221 ASN A C 1
ATOM 1591 O O . ASN A 1 221 ? 9.170 -15.767 2.971 1.00 87.94 221 ASN A O 1
ATOM 1595 N N . MET A 1 222 ? 7.996 -15.713 1.043 1.00 90.94 222 MET A N 1
ATOM 1596 C CA . MET A 1 222 ? 8.120 -14.279 0.861 1.00 90.94 222 MET A CA 1
ATOM 1597 C C . MET A 1 222 ? 7.320 -13.493 1.889 1.00 90.94 222 MET A C 1
ATOM 1599 O O . MET A 1 222 ? 6.214 -13.881 2.283 1.00 90.94 222 MET A O 1
ATOM 1603 N N . PHE A 1 223 ? 7.870 -12.349 2.272 1.00 91.50 223 PHE A N 1
ATOM 1604 C CA . PHE A 1 223 ? 7.174 -11.337 3.045 1.00 91.50 223 PHE A CA 1
ATOM 1605 C C . PHE A 1 223 ? 7.325 -9.967 2.388 1.00 91.50 223 PHE A C 1
ATOM 1607 O O . PHE A 1 223 ? 8.356 -9.689 1.783 1.00 91.50 223 PHE A O 1
ATOM 1614 N N . LEU A 1 224 ? 6.303 -9.131 2.542 1.00 93.31 224 LEU A N 1
ATOM 1615 C CA . LEU A 1 224 ? 6.373 -7.684 2.386 1.00 93.31 224 LEU A CA 1
ATOM 1616 C C . LEU A 1 224 ? 6.280 -7.092 3.790 1.00 93.31 224 LEU A C 1
ATOM 1618 O O . LEU A 1 224 ? 5.228 -7.171 4.432 1.00 93.31 224 LEU A O 1
ATOM 1622 N N . TRP A 1 225 ? 7.394 -6.557 4.272 1.00 91.31 225 TRP A N 1
ATOM 1623 C CA . TRP A 1 225 ? 7.452 -5.832 5.529 1.00 91.31 225 TRP A CA 1
ATOM 1624 C C . TRP A 1 225 ? 7.281 -4.340 5.272 1.00 91.31 225 TRP A C 1
ATOM 1626 O O . TRP A 1 225 ? 7.833 -3.813 4.311 1.00 91.31 225 TRP A O 1
ATOM 1636 N N . ILE A 1 226 ? 6.500 -3.683 6.123 1.00 88.31 226 ILE A N 1
ATOM 1637 C CA . ILE A 1 226 ? 6.203 -2.254 6.046 1.00 88.31 226 ILE A CA 1
ATOM 1638 C C . ILE A 1 226 ? 6.425 -1.677 7.436 1.00 88.31 226 ILE A C 1
ATOM 1640 O O . ILE A 1 226 ? 5.807 -2.166 8.385 1.00 88.31 226 ILE A O 1
ATOM 1644 N N . ASP A 1 227 ? 7.272 -0.657 7.553 1.00 86.00 227 ASP A N 1
ATOM 1645 C CA . ASP A 1 227 ? 7.472 0.071 8.803 1.00 86.00 227 ASP A CA 1
ATOM 1646 C C . ASP A 1 227 ? 6.359 1.114 8.985 1.00 86.00 227 ASP A C 1
ATOM 1648 O O . ASP A 1 227 ? 6.304 2.106 8.250 1.00 86.00 227 ASP A O 1
ATOM 1652 N N . PRO A 1 228 ? 5.460 0.949 9.972 1.00 80.19 228 PRO A N 1
ATOM 1653 C CA . PRO A 1 228 ? 4.431 1.941 10.219 1.00 80.19 228 PRO A CA 1
ATOM 1654 C C . PRO A 1 228 ? 4.966 3.286 10.704 1.00 80.19 228 PRO A C 1
ATOM 1656 O O . PRO A 1 228 ? 4.213 4.253 10.638 1.00 80.19 228 PRO A O 1
ATOM 1659 N N . GLU A 1 229 ? 6.188 3.363 11.242 1.00 79.81 229 GLU A N 1
ATOM 1660 C CA . GLU A 1 229 ? 6.778 4.618 11.726 1.00 79.81 229 GLU A CA 1
ATOM 1661 C C . GLU A 1 229 ? 7.233 5.527 10.578 1.00 79.81 229 GLU A C 1
ATOM 1663 O O . GLU A 1 229 ? 7.121 6.747 10.694 1.00 79.81 229 GLU A O 1
ATOM 1668 N N . ASP A 1 230 ? 7.651 4.944 9.453 1.00 78.56 230 ASP A N 1
ATOM 1669 C CA . ASP A 1 230 ? 8.099 5.682 8.265 1.00 78.56 230 ASP A CA 1
ATOM 1670 C C . ASP A 1 230 ? 6.942 6.115 7.349 1.00 78.56 230 ASP A C 1
ATOM 1672 O O . ASP A 1 230 ? 7.138 6.895 6.424 1.00 78.56 230 ASP A O 1
ATOM 1676 N N . PHE A 1 231 ? 5.718 5.653 7.615 1.00 77.94 231 PHE A N 1
ATOM 1677 C CA . PHE A 1 231 ? 4.513 5.970 6.836 1.00 77.94 231 PHE A CA 1
ATOM 1678 C C . PHE A 1 231 ? 3.582 6.962 7.575 1.00 77.94 231 PHE A C 1
ATOM 1680 O O . PHE A 1 231 ? 2.383 7.017 7.298 1.00 77.94 231 PHE A O 1
ATOM 1687 N N . LYS A 1 232 ? 4.087 7.739 8.553 1.00 72.94 232 LYS A N 1
ATOM 1688 C CA . LYS A 1 232 ? 3.272 8.677 9.359 1.00 72.94 232 LYS A CA 1
ATOM 1689 C C . LYS A 1 232 ? 3.368 10.140 8.887 1.00 72.94 232 LYS A C 1
ATOM 1691 O O . LYS A 1 232 ? 4.473 10.675 8.833 1.00 72.94 232 LYS A O 1
ATOM 1696 N N . PRO A 1 233 ? 2.231 10.852 8.723 1.00 62.19 233 PRO A N 1
ATOM 1697 C CA . PRO A 1 233 ? 0.867 10.329 8.612 1.00 62.19 233 PRO A CA 1
ATOM 1698 C C . PRO A 1 233 ? 0.637 9.688 7.225 1.00 62.19 233 PRO A C 1
ATOM 1700 O O . PRO A 1 233 ? 1.123 10.229 6.234 1.00 62.19 233 PRO A O 1
ATOM 1703 N N . PRO A 1 234 ? -0.144 8.600 7.117 1.00 61.31 234 PRO A N 1
ATOM 1704 C CA . PRO A 1 234 ? -0.519 8.049 5.822 1.00 61.31 234 PRO A CA 1
ATOM 1705 C C . PRO A 1 234 ? -1.609 8.941 5.243 1.00 61.31 234 PRO A C 1
ATOM 1707 O O . PRO A 1 234 ? -2.715 9.014 5.787 1.00 61.31 234 PRO A O 1
ATOM 1710 N N . ASN A 1 235 ? -1.293 9.639 4.157 1.00 60.44 235 ASN A N 1
ATOM 1711 C CA . ASN A 1 235 ? -2.224 10.568 3.529 1.00 60.44 235 ASN A CA 1
ATOM 1712 C C . ASN A 1 235 ? -2.756 9.942 2.242 1.00 60.44 235 ASN A C 1
ATOM 1714 O O . ASN A 1 235 ? -2.112 9.976 1.206 1.00 60.44 235 ASN A O 1
ATOM 1718 N N . LEU A 1 236 ? -3.949 9.358 2.322 1.00 61.53 236 LEU A N 1
ATOM 1719 C CA . LEU A 1 236 ? -4.717 8.985 1.136 1.00 61.53 236 LEU A CA 1
ATOM 1720 C C . LEU A 1 236 ? -5.197 10.270 0.425 1.00 61.53 236 LEU A C 1
ATOM 1722 O O . LEU A 1 236 ? -5.550 11.231 1.121 1.00 61.53 236 LEU A O 1
ATOM 1726 N N . PRO A 1 237 ? -5.284 10.304 -0.917 1.00 59.72 237 PRO A N 1
ATOM 1727 C CA . PRO A 1 237 ? -5.277 9.151 -1.823 1.00 59.72 237 PRO A CA 1
ATOM 1728 C C . PRO A 1 237 ? -3.884 8.666 -2.261 1.00 59.72 237 PRO A C 1
ATOM 1730 O O . PRO A 1 237 ? -3.659 7.463 -2.228 1.00 59.72 237 PRO A O 1
ATOM 1733 N N . ASP A 1 238 ? -2.958 9.576 -2.547 1.00 68.75 238 ASP A N 1
ATOM 1734 C CA . ASP A 1 238 ? -1.720 9.432 -3.335 1.00 68.75 238 ASP A CA 1
ATOM 1735 C C . ASP A 1 238 ? -0.537 8.785 -2.605 1.00 68.75 238 ASP A C 1
ATOM 1737 O O . ASP A 1 238 ? 0.607 9.188 -2.782 1.00 68.75 238 ASP A O 1
ATOM 1741 N N . GLY A 1 239 ? -0.785 7.878 -1.659 1.00 66.31 239 GLY A N 1
ATOM 1742 C CA . GLY A 1 239 ? 0.272 7.379 -0.768 1.00 66.31 239 GLY A CA 1
ATOM 1743 C C . GLY A 1 239 ? 0.702 8.381 0.308 1.00 66.31 239 GLY A C 1
ATOM 1744 O O . GLY A 1 239 ? 1.136 7.986 1.389 1.00 66.31 239 GLY A O 1
ATOM 1745 N N . GLY A 1 240 ? 0.526 9.674 0.054 1.00 69.06 240 GLY A N 1
ATOM 1746 C CA . GLY A 1 240 ? 0.960 10.755 0.917 1.00 69.06 240 GLY A CA 1
ATOM 1747 C C . GLY A 1 240 ? 2.455 11.003 0.799 1.00 69.06 240 GLY A C 1
ATOM 1748 O O . GLY A 1 240 ? 3.243 10.083 0.632 1.00 69.06 240 GLY A O 1
ATOM 1749 N N . GLY A 1 241 ? 2.865 12.264 0.910 1.00 65.44 241 GLY A N 1
ATOM 1750 C CA . GLY A 1 241 ? 4.274 12.624 0.854 1.00 65.44 241 GLY A CA 1
ATOM 1751 C C . GLY A 1 241 ? 4.968 12.506 2.209 1.00 65.44 241 GLY A C 1
ATOM 1752 O O . GLY A 1 241 ? 4.750 13.351 3.081 1.00 65.44 241 GLY A O 1
ATOM 1753 N N . VAL A 1 242 ? 5.855 11.524 2.373 1.00 58.66 242 VAL A N 1
ATOM 1754 C CA . VAL A 1 242 ? 6.788 11.473 3.506 1.00 58.66 242 VAL A CA 1
ATOM 1755 C C . VAL A 1 242 ? 8.097 12.128 3.085 1.00 58.66 242 VAL A C 1
ATOM 1757 O O . VAL A 1 242 ? 8.721 11.751 2.093 1.00 58.66 242 VAL A O 1
ATOM 1760 N N . ALA A 1 243 ? 8.526 13.140 3.835 1.00 59.12 243 ALA A N 1
ATOM 1761 C CA . ALA A 1 243 ? 9.840 13.730 3.633 1.00 59.12 243 ALA A CA 1
ATOM 1762 C C . ALA A 1 243 ? 10.917 12.735 4.092 1.00 59.12 243 ALA A C 1
ATOM 1764 O O . ALA A 1 243 ? 11.042 12.465 5.286 1.00 59.12 243 ALA A O 1
ATOM 1765 N N . VAL A 1 244 ? 11.711 12.214 3.158 1.00 54.00 244 VAL A N 1
ATOM 1766 C CA . VAL A 1 244 ? 12.874 11.368 3.454 1.00 54.00 244 VAL A CA 1
ATOM 1767 C C . VAL A 1 244 ? 14.120 12.016 2.866 1.00 54.00 244 VAL A C 1
ATOM 1769 O O . VAL A 1 244 ? 14.300 12.112 1.652 1.00 54.00 244 VAL A O 1
ATOM 1772 N N . GLY A 1 245 ? 14.996 12.505 3.746 1.00 59.28 245 GLY A N 1
ATOM 1773 C CA . GLY A 1 245 ? 16.199 13.226 3.334 1.00 59.28 245 GLY A CA 1
ATOM 1774 C C . GLY A 1 245 ? 15.877 14.441 2.454 1.00 59.28 245 GLY A C 1
ATOM 1775 O O . GLY A 1 245 ? 15.205 15.368 2.898 1.00 59.28 245 GLY A O 1
ATOM 1776 N N . ASN A 1 246 ? 16.374 14.433 1.212 1.00 50.09 246 ASN A N 1
ATOM 1777 C CA . ASN A 1 246 ? 16.305 15.560 0.271 1.00 50.09 246 ASN A CA 1
ATOM 1778 C C . ASN A 1 246 ? 15.094 15.518 -0.688 1.00 50.09 246 ASN A C 1
ATOM 1780 O O . ASN A 1 246 ? 15.111 16.210 -1.705 1.00 50.09 246 ASN A O 1
ATOM 1784 N N . GLY A 1 247 ? 14.054 14.732 -0.396 1.00 61.72 247 GLY A N 1
ATOM 1785 C CA . GLY A 1 247 ? 12.862 14.651 -1.242 1.00 61.72 247 GLY A CA 1
ATOM 1786 C C . GLY A 1 247 ? 11.605 14.203 -0.503 1.00 61.72 247 GLY A C 1
ATOM 1787 O O . GLY A 1 247 ? 11.626 13.891 0.689 1.00 61.72 247 GLY A O 1
ATOM 1788 N N . THR A 1 248 ? 10.500 14.177 -1.242 1.00 71.00 248 THR A N 1
ATOM 1789 C CA . THR A 1 248 ? 9.225 13.606 -0.807 1.00 71.00 248 THR A CA 1
ATOM 1790 C C . THR A 1 248 ? 9.051 12.267 -1.503 1.00 71.00 248 THR A C 1
ATOM 1792 O O . THR A 1 248 ? 9.071 12.208 -2.731 1.00 71.00 248 THR A O 1
ATOM 1795 N N . VAL A 1 249 ? 8.904 11.199 -0.729 1.00 69.44 249 VAL A N 1
ATOM 1796 C CA . VAL A 1 249 ? 8.620 9.864 -1.254 1.00 69.44 249 VAL A CA 1
ATOM 1797 C C . VAL A 1 249 ? 7.211 9.485 -0.838 1.00 69.44 249 VAL A C 1
ATOM 1799 O O . VAL A 1 249 ? 6.780 9.800 0.271 1.00 69.44 249 VAL A O 1
ATOM 1802 N N . TYR A 1 250 ? 6.495 8.845 -1.755 1.00 85.56 250 TYR A N 1
ATOM 1803 C CA . TYR A 1 250 ? 5.101 8.491 -1.565 1.00 85.56 250 TYR A CA 1
ATOM 1804 C C . TYR A 1 250 ? 4.961 7.006 -1.239 1.00 85.56 250 TYR A C 1
ATOM 1806 O O . TYR A 1 250 ? 5.679 6.163 -1.789 1.00 85.56 250 TYR A O 1
ATOM 1814 N N . SER A 1 251 ? 4.084 6.689 -0.286 1.00 86.62 251 SER A N 1
ATOM 1815 C CA . SER A 1 251 ? 3.922 5.329 0.237 1.00 86.62 251 SER A CA 1
ATOM 1816 C C . SER A 1 251 ? 3.482 4.326 -0.827 1.00 86.62 251 SER A C 1
ATOM 1818 O O . SER A 1 251 ? 3.997 3.213 -0.866 1.00 86.62 251 SER A O 1
ATOM 1820 N N . ASP A 1 252 ? 2.575 4.718 -1.712 1.00 88.56 252 ASP A N 1
ATOM 1821 C CA . ASP A 1 252 ? 2.130 3.952 -2.880 1.00 88.56 252 ASP A CA 1
ATOM 1822 C C . ASP A 1 252 ? 3.305 3.582 -3.810 1.00 88.56 252 ASP A C 1
ATOM 1824 O O . ASP A 1 252 ? 3.439 2.423 -4.206 1.00 88.56 252 ASP A O 1
ATOM 1828 N N . ARG A 1 253 ? 4.220 4.524 -4.079 1.00 90.31 253 ARG A N 1
ATOM 1829 C CA . ARG A 1 253 ? 5.432 4.319 -4.889 1.00 90.31 253 ARG A CA 1
ATOM 1830 C C . ARG A 1 253 ? 6.420 3.382 -4.206 1.00 90.31 253 ARG A C 1
ATOM 1832 O O . ARG A 1 253 ? 6.967 2.512 -4.879 1.00 90.31 253 ARG A O 1
ATOM 1839 N N . ILE A 1 254 ? 6.608 3.510 -2.889 1.00 90.69 254 ILE A N 1
ATOM 1840 C CA . ILE A 1 254 ? 7.425 2.570 -2.099 1.00 90.69 254 ILE A CA 1
ATOM 1841 C C . ILE A 1 254 ? 6.839 1.161 -2.208 1.00 90.69 254 ILE A C 1
ATOM 1843 O O . ILE A 1 254 ? 7.553 0.207 -2.500 1.00 90.69 254 ILE A O 1
ATOM 1847 N N . ILE A 1 255 ? 5.524 1.014 -2.034 1.00 93.31 255 ILE A N 1
ATOM 1848 C CA . ILE A 1 255 ? 4.869 -0.287 -2.185 1.00 93.31 255 ILE A CA 1
ATOM 1849 C C . ILE A 1 255 ? 5.012 -0.810 -3.618 1.00 93.31 255 ILE A C 1
ATOM 1851 O O . ILE A 1 255 ? 5.266 -1.999 -3.801 1.00 93.31 255 ILE A O 1
ATOM 1855 N N . ALA A 1 256 ? 4.909 0.042 -4.637 1.00 95.06 256 ALA A N 1
ATOM 1856 C CA . ALA A 1 256 ? 5.101 -0.368 -6.022 1.00 95.06 256 ALA A CA 1
ATOM 1857 C C . ALA A 1 256 ? 6.533 -0.834 -6.320 1.00 95.06 256 ALA A C 1
ATOM 1859 O O . ALA A 1 256 ? 6.702 -1.842 -7.008 1.00 95.06 256 ALA A O 1
ATOM 1860 N N . HIS A 1 257 ? 7.537 -0.144 -5.775 1.00 95.00 257 HIS A N 1
ATOM 1861 C CA . HIS A 1 257 ? 8.941 -0.549 -5.820 1.00 95.00 257 HIS A CA 1
ATOM 1862 C C . HIS A 1 257 ? 9.104 -1.964 -5.250 1.00 95.00 257 HIS A C 1
ATOM 1864 O O . HIS A 1 257 ? 9.564 -2.880 -5.932 1.00 95.00 257 HIS A O 1
ATOM 1870 N N . GLU A 1 258 ? 8.623 -2.178 -4.027 1.00 96.38 258 GLU A N 1
ATOM 1871 C CA . GLU A 1 258 ? 8.704 -3.474 -3.359 1.00 96.38 258 GLU A CA 1
ATOM 1872 C C . GLU A 1 258 ? 7.926 -4.571 -4.102 1.00 96.38 258 GLU A C 1
ATOM 1874 O O . GLU A 1 258 ? 8.374 -5.715 -4.222 1.00 96.38 258 GLU A O 1
ATOM 1879 N N . MET A 1 259 ? 6.779 -4.234 -4.689 1.00 97.50 259 MET A N 1
ATOM 1880 C CA . MET A 1 259 ? 5.996 -5.175 -5.486 1.00 97.50 259 MET A CA 1
ATOM 1881 C C . MET A 1 259 ? 6.716 -5.620 -6.765 1.00 97.50 259 MET A C 1
ATOM 1883 O O . MET A 1 259 ? 6.498 -6.756 -7.196 1.00 97.50 259 MET A O 1
ATOM 1887 N N . VAL A 1 260 ? 7.603 -4.805 -7.353 1.00 98.06 260 VAL A N 1
ATOM 1888 C CA . VAL A 1 260 ? 8.464 -5.249 -8.468 1.00 98.06 260 VAL A CA 1
ATOM 1889 C C . VAL A 1 260 ? 9.376 -6.377 -8.002 1.00 98.06 260 VAL A C 1
ATOM 1891 O O . VAL A 1 260 ? 9.392 -7.437 -8.634 1.00 98.06 260 VAL A O 1
ATOM 1894 N N . HIS A 1 261 ? 10.057 -6.204 -6.866 1.00 96.81 261 HIS A N 1
ATOM 1895 C CA . HIS A 1 261 ? 10.891 -7.254 -6.273 1.00 96.81 261 HIS A CA 1
ATOM 1896 C C . HIS A 1 261 ? 10.079 -8.507 -5.969 1.00 96.81 261 HIS A C 1
ATOM 1898 O O . HIS A 1 261 ? 10.526 -9.619 -6.266 1.00 96.81 261 HIS A O 1
ATOM 1904 N N . ALA A 1 262 ? 8.859 -8.347 -5.448 1.00 96.88 262 ALA A N 1
ATOM 1905 C CA . ALA A 1 262 ? 7.991 -9.480 -5.174 1.00 96.88 262 ALA A CA 1
ATOM 1906 C C . ALA A 1 262 ? 7.640 -10.261 -6.449 1.00 96.88 262 ALA A C 1
ATOM 1908 O O . ALA A 1 262 ? 7.855 -11.477 -6.528 1.00 96.88 262 ALA A O 1
ATOM 1909 N N . VAL A 1 263 ? 7.124 -9.574 -7.472 1.00 97.81 263 VAL A N 1
ATOM 1910 C CA . VAL A 1 263 ? 6.722 -10.206 -8.736 1.00 97.81 263 VAL A CA 1
ATOM 1911 C C . VAL A 1 263 ? 7.928 -10.831 -9.435 1.00 97.81 263 VAL A C 1
ATOM 1913 O O . VAL A 1 263 ? 7.832 -11.969 -9.897 1.00 97.81 263 VAL A O 1
ATOM 1916 N N . MET A 1 264 ? 9.083 -10.161 -9.477 1.00 97.00 264 MET A N 1
ATOM 1917 C CA . MET A 1 264 ? 10.320 -10.7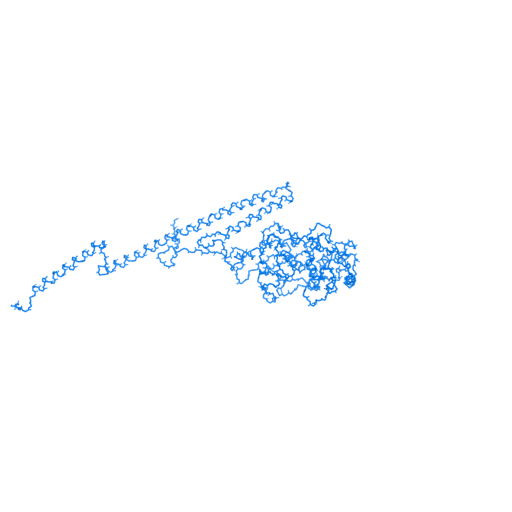39 -10.015 1.00 97.00 264 MET A CA 1
ATOM 1918 C C . MET A 1 264 ? 10.735 -11.991 -9.227 1.00 97.00 264 MET A C 1
ATOM 1920 O O . MET A 1 264 ? 11.008 -13.033 -9.822 1.00 97.00 264 MET A O 1
ATOM 1924 N N . GLY A 1 265 ? 10.674 -11.940 -7.895 1.00 95.31 265 GLY A N 1
ATOM 1925 C CA . GLY A 1 265 ? 10.972 -13.064 -7.008 1.00 95.31 265 GLY A CA 1
ATOM 1926 C C . GLY A 1 265 ? 10.162 -14.330 -7.304 1.00 95.31 265 GLY A C 1
ATOM 1927 O O . GLY A 1 265 ? 10.691 -15.432 -7.172 1.00 95.31 265 GLY A O 1
ATOM 1928 N N . ARG A 1 266 ? 8.903 -14.204 -7.745 1.00 95.50 266 ARG A N 1
ATOM 1929 C CA . ARG A 1 266 ? 8.035 -15.354 -8.082 1.00 95.50 266 ARG A CA 1
ATOM 1930 C C . ARG A 1 266 ? 7.900 -15.667 -9.565 1.00 95.50 266 ARG A C 1
ATOM 1932 O O . ARG A 1 266 ? 7.409 -16.745 -9.909 1.00 95.50 266 ARG A O 1
ATOM 1939 N N . SER A 1 267 ? 8.336 -14.776 -10.445 1.00 95.81 267 SER A N 1
ATOM 1940 C CA . SER A 1 267 ? 8.193 -14.961 -11.893 1.00 95.81 267 SER A CA 1
ATOM 1941 C C . SER A 1 267 ? 9.444 -15.521 -12.562 1.00 95.81 267 SER A C 1
ATOM 1943 O O . SER A 1 267 ? 9.304 -16.219 -13.560 1.00 95.81 267 SER A O 1
ATOM 1945 N N . MET A 1 268 ? 10.644 -15.288 -12.021 1.00 95.12 268 MET A N 1
ATOM 1946 C CA . MET A 1 268 ? 11.908 -15.601 -12.705 1.00 95.12 268 MET A CA 1
ATOM 1947 C C . MET A 1 268 ? 13.000 -16.130 -11.764 1.00 95.12 268 MET A C 1
ATOM 1949 O O . MET A 1 268 ? 12.818 -16.211 -10.550 1.00 95.12 268 MET A O 1
ATOM 1953 N N . ASN A 1 269 ? 14.150 -16.493 -12.341 1.00 94.44 269 ASN A N 1
ATOM 1954 C CA . ASN A 1 269 ? 15.365 -16.857 -11.610 1.00 94.44 269 ASN A CA 1
ATOM 1955 C C . ASN A 1 269 ? 15.974 -15.604 -10.951 1.00 94.44 269 ASN A C 1
ATOM 1957 O O . ASN A 1 269 ? 16.880 -14.971 -11.492 1.00 94.44 269 ASN A O 1
ATOM 1961 N N . PHE A 1 270 ? 15.419 -15.199 -9.808 1.00 92.69 270 PHE A N 1
ATOM 1962 C CA . PHE A 1 270 ? 15.677 -13.905 -9.177 1.00 92.69 270 PHE A CA 1
ATOM 1963 C C . PHE A 1 270 ? 17.022 -13.836 -8.450 1.00 92.69 270 PHE A C 1
ATOM 1965 O O . PHE A 1 270 ? 17.693 -12.801 -8.461 1.00 92.69 270 PHE A O 1
ATOM 1972 N N . ALA A 1 271 ? 17.440 -14.934 -7.816 1.00 86.50 271 ALA A N 1
ATOM 1973 C CA . ALA A 1 271 ? 18.660 -14.980 -7.012 1.00 86.50 271 ALA A CA 1
ATOM 1974 C C . ALA A 1 271 ? 19.924 -14.467 -7.751 1.00 86.50 271 ALA A C 1
ATOM 1976 O O . ALA A 1 271 ? 20.577 -13.574 -7.205 1.00 86.50 271 ALA A O 1
ATOM 1977 N N . PRO A 1 272 ? 20.256 -14.929 -8.977 1.00 88.50 272 PRO A N 1
ATOM 1978 C CA . PRO A 1 272 ? 21.467 -14.514 -9.689 1.00 88.50 272 PRO A CA 1
ATOM 1979 C C . PRO A 1 272 ? 21.369 -13.148 -10.382 1.00 88.50 272 PRO A C 1
ATOM 1981 O O . PRO A 1 272 ? 22.373 -12.679 -10.919 1.00 88.50 272 PRO A O 1
ATOM 1984 N N . LEU A 1 273 ? 20.198 -12.500 -10.408 1.00 90.88 273 LEU A N 1
ATOM 1985 C CA . LEU A 1 273 ? 20.070 -11.175 -11.014 1.00 90.88 273 LEU A CA 1
ATOM 1986 C C . LEU A 1 273 ? 20.872 -10.139 -10.214 1.00 90.88 273 LEU A C 1
ATOM 1988 O O . LEU A 1 273 ? 20.848 -10.115 -8.979 1.00 90.88 273 LEU A O 1
ATOM 1992 N N . ALA A 1 274 ? 21.579 -9.269 -10.930 1.00 89.88 274 ALA A N 1
ATOM 1993 C CA . ALA A 1 274 ? 22.398 -8.226 -10.327 1.00 89.88 274 ALA A CA 1
ATOM 1994 C C . ALA A 1 274 ? 21.532 -7.162 -9.632 1.00 89.88 274 ALA A C 1
ATOM 1996 O O . ALA A 1 274 ? 20.466 -6.806 -10.134 1.00 89.88 274 ALA A O 1
ATOM 1997 N N . SER A 1 275 ? 22.008 -6.619 -8.506 1.00 89.00 275 SER A N 1
ATOM 1998 C CA . SER A 1 275 ? 21.258 -5.631 -7.714 1.00 89.00 275 SER A CA 1
ATOM 1999 C C . SER A 1 275 ? 20.872 -4.391 -8.517 1.00 89.00 275 SER A C 1
ATOM 2001 O O . SER A 1 275 ? 19.728 -3.974 -8.445 1.00 89.00 275 SER A O 1
ATOM 2003 N N . TRP A 1 276 ? 21.763 -3.863 -9.365 1.00 91.19 276 TRP A N 1
ATOM 2004 C CA . TRP A 1 276 ? 21.453 -2.705 -10.218 1.00 91.19 276 TRP A CA 1
ATOM 2005 C C . TRP A 1 276 ? 20.240 -2.939 -11.129 1.00 91.19 276 TRP A C 1
ATOM 2007 O O . TRP A 1 276 ? 19.502 -2.006 -11.420 1.00 91.19 276 TRP A O 1
ATOM 2017 N N . PHE A 1 277 ? 20.026 -4.182 -11.577 1.00 94.50 277 PHE A N 1
ATOM 2018 C CA . PHE A 1 277 ? 18.897 -4.530 -12.433 1.00 94.50 277 PHE A CA 1
ATOM 2019 C C . PHE A 1 277 ? 17.615 -4.677 -11.616 1.00 94.50 277 PHE A C 1
ATOM 2021 O O . PHE A 1 277 ? 16.568 -4.209 -12.051 1.00 94.50 277 PHE A O 1
ATOM 2028 N N . LYS A 1 278 ? 17.707 -5.295 -10.429 1.00 93.81 278 LYS A N 1
ATOM 2029 C CA . LYS A 1 278 ? 16.588 -5.426 -9.483 1.00 93.81 278 LYS A CA 1
ATOM 2030 C C . LYS A 1 278 ? 16.088 -4.048 -9.053 1.00 93.81 278 LYS A C 1
ATOM 2032 O O . LYS A 1 278 ? 14.945 -3.707 -9.332 1.00 93.81 278 LYS A O 1
ATOM 2037 N N . GLU A 1 279 ? 16.970 -3.243 -8.462 1.00 92.88 279 GLU A N 1
ATOM 2038 C CA . GLU A 1 279 ? 16.632 -1.898 -7.984 1.00 92.88 279 GLU A CA 1
ATOM 2039 C C . GLU A 1 279 ? 16.278 -0.968 -9.144 1.00 92.88 279 GLU A C 1
ATOM 2041 O O . GLU A 1 279 ? 15.299 -0.236 -9.076 1.00 92.88 279 GLU A O 1
ATOM 2046 N N . GLY A 1 280 ? 17.010 -1.039 -10.259 1.00 94.44 280 GLY A N 1
ATOM 2047 C CA . GLY A 1 280 ? 16.726 -0.221 -11.43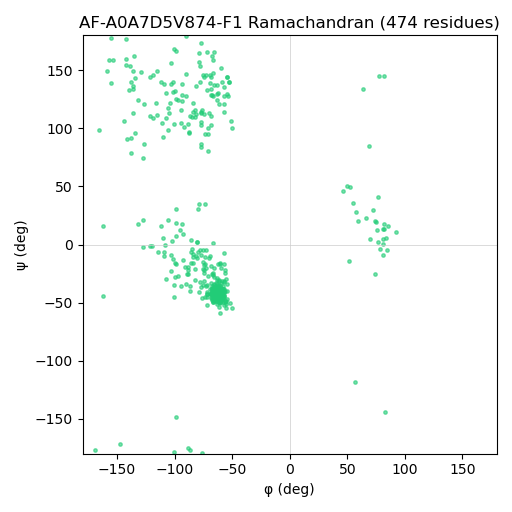5 1.00 94.44 280 GLY A CA 1
ATOM 2048 C C . GLY A 1 280 ? 15.354 -0.494 -12.045 1.00 94.44 280 GLY A C 1
ATOM 2049 O O . GLY A 1 280 ? 14.671 0.442 -12.452 1.00 94.44 280 GLY A O 1
ATOM 2050 N N . ALA A 1 281 ? 14.921 -1.758 -12.095 1.00 96.88 281 ALA A N 1
ATOM 2051 C CA . ALA A 1 281 ? 13.580 -2.112 -12.553 1.00 96.88 281 ALA A CA 1
ATOM 2052 C C . ALA A 1 281 ? 12.498 -1.655 -11.566 1.00 96.88 281 ALA A C 1
ATOM 2054 O O . ALA A 1 281 ? 11.440 -1.193 -12.002 1.00 96.88 281 ALA A O 1
ATOM 2055 N N . ALA A 1 282 ? 12.768 -1.762 -10.264 1.00 95.88 282 ALA A N 1
ATOM 2056 C CA . ALA A 1 282 ? 11.869 -1.308 -9.212 1.00 95.88 282 ALA A CA 1
ATOM 2057 C C . ALA A 1 282 ? 11.692 0.219 -9.223 1.00 95.88 282 ALA A C 1
ATOM 2059 O O . ALA A 1 282 ? 10.566 0.695 -9.179 1.00 95.88 282 ALA A O 1
ATOM 2060 N N . GLU A 1 283 ? 12.760 0.987 -9.424 1.00 94.25 283 GLU A N 1
ATOM 2061 C CA . GLU A 1 283 ? 12.702 2.444 -9.608 1.00 94.25 283 GLU A CA 1
ATOM 2062 C C . GLU A 1 283 ? 12.017 2.835 -10.930 1.00 94.25 283 GLU A C 1
ATOM 2064 O O . GLU A 1 283 ? 11.233 3.783 -10.997 1.00 94.25 283 GLU A O 1
ATOM 2069 N N . PHE A 1 284 ? 12.253 2.080 -12.008 1.00 96.56 284 PHE A N 1
ATOM 2070 C CA . PHE A 1 284 ? 11.689 2.392 -13.323 1.00 96.56 284 PHE A CA 1
ATOM 2071 C C . PHE A 1 284 ? 10.161 2.259 -13.377 1.00 96.56 284 PHE A C 1
ATOM 2073 O O . PHE A 1 284 ? 9.530 2.920 -14.206 1.00 96.56 284 PHE A O 1
ATOM 2080 N N . ILE A 1 285 ? 9.543 1.449 -12.503 1.00 96.38 285 ILE A N 1
ATOM 2081 C CA . ILE A 1 285 ? 8.083 1.270 -12.507 1.00 96.38 285 ILE A CA 1
ATOM 2082 C C . ILE A 1 285 ? 7.341 2.555 -12.140 1.00 96.38 285 ILE A C 1
ATOM 2084 O O . ILE A 1 285 ? 6.302 2.824 -12.731 1.00 96.38 285 ILE A O 1
ATOM 2088 N N . HIS A 1 286 ? 7.868 3.338 -11.196 1.00 93.31 286 HIS A N 1
ATOM 2089 C CA . HIS A 1 286 ? 7.232 4.543 -10.656 1.00 93.31 286 HIS A CA 1
ATOM 2090 C C . HIS A 1 286 ? 8.007 5.825 -10.983 1.00 93.31 286 HIS A C 1
ATOM 2092 O O . HIS A 1 286 ? 7.527 6.922 -10.697 1.00 93.31 286 HIS A O 1
ATOM 2098 N N . GLY A 1 287 ? 9.190 5.699 -11.585 1.00 92.81 287 GLY A N 1
ATOM 2099 C CA . GLY A 1 287 ? 10.051 6.817 -11.942 1.00 92.81 287 GLY A CA 1
ATOM 2100 C C . GLY A 1 287 ? 10.885 7.303 -10.763 1.00 92.81 287 GLY A C 1
ATOM 2101 O O . GLY A 1 287 ? 10.432 7.287 -9.616 1.00 92.81 287 GLY A O 1
ATOM 2102 N N . ALA A 1 288 ? 12.108 7.730 -11.052 1.00 89.75 288 ALA A N 1
ATOM 2103 C CA . ALA A 1 288 ? 13.093 8.110 -10.045 1.00 89.75 288 ALA A CA 1
ATOM 2104 C C . ALA A 1 288 ? 13.674 9.503 -10.296 1.00 89.75 288 ALA A C 1
ATOM 2106 O O . ALA A 1 288 ? 14.763 9.798 -9.809 1.00 89.75 288 ALA A O 1
ATOM 2107 N N . ASP A 1 289 ? 12.989 10.357 -11.059 1.00 88.75 289 ASP A N 1
ATOM 2108 C CA . ASP A 1 289 ? 13.537 11.651 -11.465 1.00 88.75 289 ASP A CA 1
ATOM 2109 C C . ASP A 1 289 ? 13.843 12.561 -10.262 1.00 88.75 289 ASP A C 1
ATOM 2111 O O . ASP A 1 289 ? 14.844 13.275 -10.292 1.00 88.75 289 ASP A O 1
ATOM 2115 N N . GLU A 1 290 ? 13.099 12.469 -9.152 1.00 83.44 290 GLU A N 1
ATOM 2116 C CA . GLU A 1 290 ? 13.404 13.223 -7.925 1.00 83.44 290 GLU A CA 1
ATOM 2117 C C . GLU A 1 290 ? 14.698 12.746 -7.247 1.00 83.44 290 GLU A C 1
ATOM 2119 O O . GLU A 1 290 ? 15.516 13.558 -6.804 1.00 83.44 290 GLU A O 1
ATOM 2124 N N . ARG A 1 291 ? 14.915 11.425 -7.198 1.00 84.31 291 ARG A N 1
ATOM 2125 C CA . ARG A 1 291 ? 16.153 10.828 -6.674 1.00 84.31 291 ARG A CA 1
ATOM 2126 C C . ARG A 1 291 ? 17.326 11.140 -7.595 1.00 84.31 291 ARG A C 1
ATOM 2128 O O . ARG A 1 291 ? 18.375 11.580 -7.132 1.00 84.31 291 ARG A O 1
ATOM 2135 N N . LEU A 1 292 ? 17.124 10.960 -8.897 1.00 87.19 292 LEU A N 1
ATOM 2136 C CA . LEU A 1 292 ? 18.103 11.243 -9.932 1.00 87.19 292 LEU A CA 1
ATOM 2137 C C . LEU A 1 292 ? 18.532 12.713 -9.878 1.00 87.19 292 LEU A C 1
ATOM 2139 O O . LEU A 1 292 ? 19.726 12.989 -9.925 1.00 87.19 292 LEU A O 1
ATOM 2143 N N . PHE A 1 293 ? 17.597 13.653 -9.724 1.00 86.81 293 PHE A N 1
ATOM 2144 C CA . PHE A 1 293 ? 17.902 15.077 -9.579 1.00 86.81 293 PHE A CA 1
ATOM 2145 C C . PHE A 1 293 ? 18.836 15.343 -8.390 1.00 86.81 293 PHE A C 1
ATOM 2147 O O . PHE A 1 293 ? 19.816 16.079 -8.530 1.00 86.81 293 PHE A O 1
ATOM 2154 N N . ALA A 1 294 ? 18.565 14.723 -7.238 1.00 82.69 294 ALA A N 1
ATOM 2155 C CA . ALA A 1 294 ? 19.383 14.874 -6.037 1.00 82.69 294 ALA A CA 1
ATOM 2156 C C . ALA A 1 294 ? 20.785 14.261 -6.203 1.00 82.69 294 ALA A C 1
ATOM 2158 O O . ALA A 1 294 ? 21.781 14.925 -5.911 1.00 82.69 294 ALA A O 1
ATOM 2159 N N . ASP A 1 295 ? 20.866 13.034 -6.717 1.00 81.94 295 ASP A N 1
ATOM 2160 C CA . ASP A 1 295 ? 22.121 12.282 -6.850 1.00 81.94 295 ASP A CA 1
ATOM 2161 C C . ASP A 1 295 ? 23.028 12.807 -7.982 1.00 81.94 295 ASP A C 1
ATOM 2163 O O . ASP A 1 295 ? 24.219 12.507 -8.007 1.00 81.94 295 ASP A O 1
ATOM 2167 N N . THR A 1 296 ? 22.496 13.607 -8.915 1.00 83.19 296 THR A N 1
ATOM 2168 C CA . THR A 1 296 ? 23.234 14.120 -10.093 1.00 83.19 296 THR A CA 1
ATOM 2169 C C . THR A 1 296 ? 23.480 15.627 -10.061 1.00 83.19 296 THR A C 1
ATOM 2171 O O . THR A 1 296 ? 23.778 16.234 -11.095 1.00 83.19 296 THR A O 1
ATOM 2174 N N . ALA A 1 297 ? 23.320 16.260 -8.894 1.00 85.00 297 ALA A N 1
ATOM 2175 C CA . ALA A 1 297 ? 23.430 17.712 -8.733 1.00 85.00 297 ALA A CA 1
ATOM 2176 C C . ALA A 1 297 ? 22.587 18.476 -9.779 1.00 85.00 297 ALA A C 1
ATOM 2178 O O . ALA A 1 297 ? 23.082 19.350 -10.498 1.00 85.00 297 ALA A O 1
ATOM 2179 N N . GLY A 1 298 ? 21.312 18.096 -9.901 1.00 82.94 298 GLY A N 1
ATOM 2180 C CA . GLY A 1 298 ? 20.358 18.687 -10.839 1.00 82.94 298 GLY A CA 1
ATOM 2181 C C . GLY A 1 298 ? 20.588 18.312 -12.304 1.00 82.94 298 GLY A C 1
ATOM 2182 O O . GLY A 1 298 ? 20.299 19.119 -13.187 1.00 82.94 298 GLY A O 1
ATOM 2183 N N . GLY A 1 299 ? 21.138 17.125 -12.576 1.00 82.94 299 GLY A N 1
ATOM 2184 C CA . GLY A 1 299 ? 21.414 16.654 -13.935 1.00 82.94 299 GLY A CA 1
ATOM 2185 C C . GLY A 1 299 ? 22.750 17.102 -14.517 1.00 82.94 299 GLY A C 1
ATOM 2186 O O . GLY A 1 299 ? 22.931 17.041 -15.732 1.00 82.94 299 GLY A O 1
ATOM 2187 N N . THR A 1 300 ? 23.677 17.583 -13.689 1.00 83.69 300 THR A N 1
ATOM 2188 C CA . THR A 1 300 ? 24.993 18.054 -14.148 1.00 83.69 300 THR A CA 1
ATOM 2189 C C . THR A 1 300 ? 26.105 17.022 -13.964 1.00 83.69 300 THR A C 1
ATOM 2191 O O . THR A 1 300 ? 27.140 17.129 -14.621 1.00 83.69 300 THR A O 1
ATOM 2194 N N . ASP A 1 301 ? 25.880 16.002 -13.132 1.00 84.88 301 ASP A N 1
ATOM 2195 C CA . ASP A 1 301 ? 26.835 14.938 -12.827 1.00 84.88 301 ASP A CA 1
ATOM 2196 C C . ASP A 1 301 ? 26.320 13.563 -13.293 1.00 84.88 301 ASP A C 1
ATOM 2198 O O . ASP A 1 301 ? 25.262 13.105 -12.868 1.00 84.88 301 ASP A O 1
ATOM 2202 N N . THR A 1 302 ? 27.071 12.878 -14.162 1.00 83.81 302 THR A N 1
ATOM 2203 C CA . THR A 1 302 ? 26.747 11.517 -14.631 1.00 83.81 302 THR A CA 1
ATOM 2204 C C . THR A 1 302 ? 27.514 10.418 -13.889 1.00 83.81 302 THR A C 1
ATOM 2206 O O . THR A 1 302 ? 27.410 9.245 -14.255 1.00 83.81 302 THR A O 1
ATOM 2209 N N . SER A 1 303 ? 28.261 10.747 -12.831 1.00 82.94 303 SER A N 1
ATOM 2210 C CA . SER A 1 303 ? 29.093 9.791 -12.082 1.00 82.94 303 SER A CA 1
ATOM 2211 C C . SER A 1 303 ? 28.290 8.607 -11.534 1.00 82.94 303 SER A C 1
ATOM 2213 O O . SER A 1 303 ? 28.748 7.471 -11.641 1.00 82.94 303 SER A O 1
ATOM 2215 N N . ALA A 1 304 ? 27.057 8.842 -11.067 1.00 79.06 304 ALA A N 1
ATOM 2216 C CA . ALA A 1 304 ? 26.143 7.787 -10.613 1.00 79.06 304 ALA A CA 1
ATOM 2217 C C . ALA A 1 304 ? 25.768 6.782 -11.726 1.00 79.06 304 ALA A C 1
ATOM 2219 O O . ALA A 1 304 ? 25.554 5.600 -11.467 1.00 79.06 304 ALA A O 1
ATOM 2220 N N . ALA A 1 305 ? 25.720 7.222 -12.989 1.00 84.25 305 ALA A N 1
ATOM 2221 C CA . ALA A 1 305 ? 25.489 6.333 -14.129 1.00 84.25 305 ALA A CA 1
ATOM 2222 C C . ALA A 1 305 ? 26.724 5.468 -14.434 1.00 84.25 305 ALA A C 1
ATOM 2224 O O . ALA A 1 305 ? 26.603 4.299 -14.797 1.00 84.25 305 ALA A O 1
ATOM 2225 N N . LEU A 1 306 ? 27.926 6.026 -14.256 1.00 84.62 306 LEU A N 1
ATOM 2226 C CA . LEU A 1 306 ? 29.191 5.320 -14.476 1.00 84.62 306 LEU A CA 1
ATOM 2227 C C . LEU A 1 306 ? 29.468 4.258 -13.399 1.00 84.62 306 LEU A C 1
ATOM 2229 O O . LEU A 1 306 ? 30.133 3.260 -13.686 1.00 84.62 306 LEU A O 1
ATOM 2233 N N . SER A 1 307 ? 28.937 4.435 -12.186 1.00 79.12 307 SER A N 1
ATOM 2234 C CA . SER A 1 307 ? 29.083 3.503 -11.063 1.00 79.12 307 SER A CA 1
ATOM 2235 C C . SER A 1 307 ? 27.950 2.472 -10.947 1.00 79.12 307 SER A C 1
ATOM 2237 O O . SER A 1 307 ? 27.946 1.702 -9.992 1.00 79.12 307 SER A O 1
ATOM 2239 N N . TYR A 1 308 ? 27.038 2.355 -11.925 1.00 83.62 308 TYR A N 1
ATOM 2240 C CA . TYR A 1 308 ? 25.796 1.573 -11.775 1.00 83.62 308 TYR A CA 1
ATOM 2241 C C . TYR A 1 308 ? 25.970 0.099 -11.353 1.00 83.62 308 TYR A C 1
ATOM 2243 O O . TYR A 1 308 ? 25.098 -0.456 -10.690 1.00 83.62 308 TYR A O 1
ATOM 2251 N N . LYS A 1 309 ? 27.084 -0.558 -11.716 1.00 78.50 309 LYS A N 1
ATOM 2252 C CA . LYS A 1 309 ? 27.389 -1.957 -11.328 1.00 78.50 309 LYS A CA 1
ATOM 2253 C C . LYS A 1 309 ? 28.133 -2.076 -10.004 1.00 78.50 309 LYS A C 1
ATOM 2255 O O . LYS A 1 309 ? 28.150 -3.148 -9.400 1.00 78.50 309 LYS A O 1
ATOM 2260 N N . THR A 1 310 ? 28.857 -1.033 -9.622 1.00 67.81 310 THR A N 1
ATOM 2261 C CA . THR A 1 310 ? 29.733 -1.030 -8.456 1.00 67.81 310 THR A CA 1
ATOM 2262 C C . THR A 1 310 ? 28.948 -0.460 -7.299 1.00 67.81 310 THR A C 1
ATOM 2264 O O . THR A 1 310 ? 28.569 0.700 -7.352 1.00 67.81 310 THR A O 1
ATOM 2267 N N . ASN A 1 311 ? 28.707 -1.273 -6.270 1.00 58.84 311 ASN A N 1
ATOM 2268 C CA . ASN A 1 311 ? 28.079 -0.823 -5.033 1.00 58.84 311 ASN A CA 1
ATOM 2269 C C . ASN A 1 311 ? 28.836 0.422 -4.526 1.00 58.84 311 ASN A C 1
ATOM 2271 O O . ASN A 1 311 ? 30.007 0.284 -4.153 1.00 58.84 311 ASN A O 1
ATOM 2275 N N . PRO A 1 312 ? 28.261 1.624 -4.642 1.00 48.91 312 PRO A N 1
ATOM 2276 C CA . PRO A 1 312 ? 29.048 2.832 -4.571 1.00 48.91 312 PRO A CA 1
ATOM 2277 C C . PRO A 1 312 ? 29.425 3.159 -3.134 1.00 48.91 312 PRO A C 1
ATOM 2279 O O . PRO A 1 312 ? 28.966 2.554 -2.168 1.00 48.91 312 PRO A O 1
ATOM 2282 N N . THR A 1 313 ? 30.268 4.171 -2.987 1.00 45.41 313 THR A N 1
ATOM 2283 C CA . THR A 1 313 ? 30.669 4.765 -1.707 1.00 45.41 313 THR A CA 1
ATOM 2284 C C . THR A 1 313 ? 29.498 5.292 -0.857 1.00 45.41 313 THR A C 1
ATOM 2286 O O . THR A 1 313 ? 29.713 5.645 0.302 1.00 45.41 313 THR A O 1
ATOM 2289 N N . SER A 1 314 ? 28.272 5.308 -1.399 1.00 51.59 314 SER A N 1
ATOM 2290 C CA . SER A 1 314 ? 27.008 5.577 -0.711 1.00 51.59 314 SER A CA 1
ATOM 2291 C C . SER A 1 314 ? 25.896 4.623 -1.195 1.00 51.59 314 SER A C 1
ATOM 2293 O O . SER A 1 314 ? 25.934 4.122 -2.317 1.00 51.59 314 SER A O 1
ATOM 2295 N N . GLY A 1 315 ? 24.899 4.354 -0.345 1.00 59.50 315 GLY A N 1
ATOM 2296 C CA . GLY A 1 315 ? 23.839 3.377 -0.630 1.00 59.50 315 GLY A CA 1
ATOM 2297 C C . GLY A 1 315 ? 22.826 3.777 -1.717 1.00 59.50 315 GLY A C 1
ATOM 2298 O O . GLY A 1 315 ? 22.066 2.913 -2.139 1.00 59.50 315 GLY A O 1
ATOM 2299 N N . SER A 1 316 ? 22.790 5.038 -2.179 1.00 66.44 316 SER A N 1
ATOM 2300 C CA . SER A 1 316 ? 21.772 5.533 -3.129 1.00 66.44 316 SER A CA 1
ATOM 2301 C C . SER A 1 316 ? 22.141 5.374 -4.609 1.00 66.44 316 SER A C 1
ATOM 2303 O O . SER A 1 316 ? 21.245 5.241 -5.441 1.00 66.44 316 SER A O 1
ATOM 2305 N N . GLU A 1 317 ? 23.428 5.315 -4.974 1.00 66.62 317 GLU A N 1
ATOM 2306 C CA . GLU A 1 317 ? 23.812 5.378 -6.399 1.00 66.62 317 GLU A CA 1
ATOM 2307 C C . GLU A 1 317 ? 23.534 4.066 -7.169 1.00 66.62 317 GLU A C 1
ATOM 2309 O O . GLU A 1 317 ? 23.443 4.102 -8.394 1.00 66.62 317 GLU A O 1
ATOM 2314 N N . ILE A 1 318 ? 23.285 2.929 -6.488 1.00 73.44 318 ILE A N 1
ATOM 2315 C CA . ILE A 1 318 ? 22.748 1.714 -7.148 1.00 73.44 318 ILE A CA 1
ATOM 2316 C C . ILE A 1 318 ? 21.361 1.983 -7.736 1.00 73.44 318 ILE A C 1
ATOM 2318 O O . ILE A 1 318 ? 21.082 1.544 -8.851 1.00 73.44 318 ILE A O 1
ATOM 2322 N N . TYR A 1 319 ? 20.503 2.692 -7.002 1.00 83.69 319 TYR A N 1
ATOM 2323 C CA . TYR A 1 3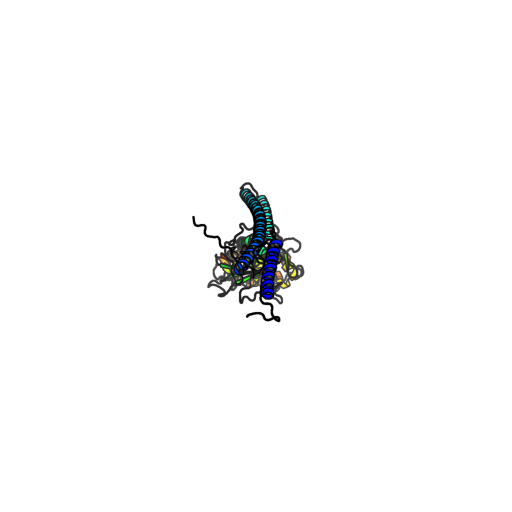19 ? 19.135 2.987 -7.428 1.00 83.69 319 TYR A CA 1
ATOM 2324 C C . TYR A 1 319 ? 19.158 3.915 -8.641 1.00 83.69 319 TYR A C 1
ATOM 2326 O O . TYR A 1 319 ? 18.579 3.607 -9.680 1.00 83.69 319 TYR A O 1
ATOM 2334 N N . THR A 1 320 ? 19.929 5.000 -8.551 1.00 87.50 320 THR A N 1
ATOM 2335 C CA . THR A 1 320 ? 20.065 5.993 -9.622 1.00 87.50 320 THR A CA 1
ATOM 2336 C C . THR A 1 320 ? 20.754 5.428 -10.866 1.00 87.50 320 THR A C 1
ATOM 2338 O O . THR A 1 320 ? 20.237 5.552 -11.980 1.00 87.50 320 THR A O 1
ATOM 2341 N N . GLY A 1 321 ? 21.900 4.763 -10.704 1.00 89.56 321 GLY A N 1
ATOM 2342 C CA . GLY A 1 321 ? 22.614 4.140 -11.816 1.00 89.56 321 GLY A CA 1
ATOM 2343 C C . GLY A 1 321 ? 21.816 2.998 -12.448 1.00 89.56 321 GLY A C 1
ATOM 2344 O O . GLY A 1 321 ? 21.741 2.900 -13.674 1.00 89.56 321 GLY A O 1
ATOM 2345 N N . GLY A 1 322 ? 21.181 2.159 -11.624 1.00 92.06 322 GLY A N 1
ATOM 2346 C CA . GLY A 1 322 ? 20.311 1.072 -12.066 1.00 92.06 322 GLY A CA 1
ATOM 2347 C C . GLY A 1 322 ? 19.110 1.573 -12.865 1.00 92.06 322 GLY A C 1
ATOM 2348 O O . GLY A 1 322 ? 18.840 1.052 -13.948 1.00 92.06 322 GLY A O 1
ATOM 2349 N N . TYR A 1 323 ? 18.435 2.620 -12.382 1.00 93.94 323 TYR A N 1
ATOM 2350 C CA . TYR A 1 323 ? 17.323 3.276 -13.075 1.00 93.94 323 TYR A CA 1
ATOM 2351 C C . TYR A 1 323 ? 17.736 3.762 -14.471 1.00 93.94 323 TYR A C 1
ATOM 2353 O O . TYR A 1 323 ? 17.091 3.421 -15.466 1.00 93.94 323 TYR A O 1
ATOM 2361 N N . LEU A 1 324 ? 18.859 4.482 -14.576 1.00 94.19 324 LEU A N 1
ATOM 2362 C CA . LEU A 1 324 ? 19.383 4.959 -15.861 1.00 94.19 324 LEU A CA 1
ATOM 2363 C C . LEU A 1 324 ? 19.769 3.805 -16.798 1.00 94.19 324 LEU A C 1
ATOM 2365 O O . LEU A 1 324 ? 19.489 3.870 -17.996 1.00 94.19 324 LEU A O 1
ATOM 2369 N N . ALA A 1 325 ? 20.376 2.742 -16.266 1.00 95.12 325 ALA A N 1
ATOM 2370 C CA . ALA A 1 325 ? 20.772 1.564 -17.033 1.00 95.12 325 ALA A CA 1
ATOM 2371 C C . ALA A 1 325 ? 19.555 0.812 -17.600 1.00 95.12 325 ALA A C 1
ATOM 2373 O O . ALA A 1 325 ? 19.536 0.453 -18.781 1.00 95.12 325 ALA A O 1
ATOM 2374 N N . VAL A 1 326 ? 18.509 0.612 -16.792 1.00 96.69 326 VAL A N 1
ATOM 2375 C CA . VAL A 1 326 ? 17.254 -0.025 -17.224 1.00 96.69 326 VAL A CA 1
ATOM 2376 C C . VAL A 1 326 ? 16.498 0.861 -18.218 1.00 96.69 326 VAL A C 1
ATOM 2378 O O . VAL A 1 326 ? 16.015 0.354 -19.235 1.00 96.69 326 VAL A O 1
ATOM 2381 N N . ARG A 1 327 ? 16.453 2.182 -18.003 1.00 96.44 327 ARG A N 1
ATOM 2382 C CA . ARG A 1 327 ? 15.853 3.140 -18.948 1.00 96.44 327 ARG A CA 1
ATOM 2383 C C . ARG A 1 327 ? 16.591 3.149 -20.291 1.00 96.44 327 ARG A C 1
ATOM 2385 O O . ARG A 1 327 ? 15.947 3.093 -21.340 1.00 96.44 327 ARG A O 1
ATOM 2392 N N . TYR A 1 328 ? 17.926 3.123 -20.278 1.00 96.94 328 TYR A N 1
ATOM 2393 C CA . TYR A 1 328 ? 18.740 2.978 -21.489 1.00 96.94 328 TYR A CA 1
ATOM 2394 C C . TYR A 1 328 ? 18.446 1.659 -22.210 1.00 96.94 328 TYR A C 1
ATOM 2396 O O . TYR A 1 328 ? 18.189 1.659 -23.415 1.00 96.94 328 TYR A O 1
ATOM 2404 N N . MET A 1 329 ? 18.416 0.539 -21.477 1.00 97.75 329 MET A N 1
ATOM 2405 C CA . MET A 1 329 ? 18.067 -0.775 -22.025 1.00 97.75 329 MET A CA 1
ATOM 2406 C C . MET A 1 329 ? 16.699 -0.745 -22.712 1.00 97.75 329 MET A C 1
ATOM 2408 O O . MET A 1 329 ? 16.568 -1.170 -23.860 1.00 97.75 329 MET A O 1
ATOM 2412 N N . HIS A 1 330 ? 15.692 -0.193 -22.033 1.00 97.94 330 HIS A N 1
ATOM 2413 C CA . HIS A 1 330 ? 14.343 -0.037 -22.559 1.00 97.94 330 HIS A CA 1
ATOM 2414 C C . HIS A 1 330 ? 14.334 0.754 -23.877 1.00 97.94 330 HIS A C 1
ATOM 2416 O O . HIS A 1 330 ? 13.741 0.303 -24.860 1.00 97.94 330 HIS A O 1
ATOM 2422 N N . GLN A 1 331 ? 15.021 1.897 -23.932 1.00 96.94 331 GLN A N 1
ATOM 2423 C CA . GLN A 1 331 ? 15.051 2.747 -25.122 1.00 96.94 331 GLN A CA 1
ATOM 2424 C C . GLN A 1 331 ? 15.769 2.083 -26.305 1.00 96.94 331 GLN A C 1
ATOM 2426 O O . GLN A 1 331 ? 15.266 2.139 -27.427 1.00 96.94 331 GLN A O 1
ATOM 2431 N N . GLN A 1 332 ? 16.910 1.428 -26.075 1.00 97.81 332 GLN A N 1
ATOM 2432 C CA . GLN A 1 332 ? 17.662 0.758 -27.143 1.00 97.81 332 GLN A CA 1
ATOM 2433 C C . GLN A 1 332 ? 16.891 -0.429 -27.731 1.00 97.81 332 GLN A C 1
ATOM 2435 O O . GLN A 1 332 ? 16.867 -0.602 -28.948 1.00 97.81 332 GLN A O 1
ATOM 2440 N N . ILE A 1 333 ? 16.203 -1.212 -26.896 1.00 98.25 333 ILE A N 1
ATOM 2441 C CA . ILE A 1 333 ? 15.369 -2.325 -27.373 1.00 98.25 333 ILE A CA 1
ATOM 2442 C C . ILE A 1 333 ? 14.179 -1.799 -28.184 1.00 98.25 333 ILE A C 1
ATOM 2444 O O . ILE A 1 333 ? 13.881 -2.337 -29.249 1.00 98.25 333 ILE A O 1
ATOM 2448 N N . LYS A 1 334 ? 13.540 -0.702 -27.752 1.00 97.06 334 LYS A N 1
ATOM 2449 C CA . LYS A 1 334 ? 12.493 -0.043 -28.552 1.00 97.06 334 LYS A CA 1
ATOM 2450 C C . LYS A 1 334 ? 13.023 0.482 -29.883 1.00 97.06 334 LYS A C 1
ATOM 2452 O O . LYS A 1 334 ? 12.366 0.313 -30.906 1.00 97.06 334 LYS A O 1
ATOM 2457 N N . ALA A 1 335 ? 14.217 1.074 -29.894 1.00 96.69 335 ALA A N 1
ATOM 2458 C CA . ALA A 1 335 ? 14.868 1.529 -31.121 1.00 96.69 335 ALA A CA 1
ATOM 2459 C C . ALA A 1 335 ? 15.198 0.366 -32.078 1.00 96.69 335 ALA A C 1
ATOM 2461 O O . ALA A 1 335 ? 15.154 0.545 -33.293 1.00 96.69 335 ALA A O 1
ATOM 2462 N N . ALA A 1 336 ? 15.460 -0.829 -31.541 1.00 97.62 336 ALA A N 1
ATOM 2463 C CA . ALA A 1 336 ? 15.634 -2.065 -32.304 1.00 97.62 336 ALA A CA 1
ATOM 2464 C C . ALA A 1 336 ? 14.306 -2.730 -32.737 1.00 97.62 336 ALA A C 1
ATOM 2466 O O . ALA A 1 336 ? 14.322 -3.777 -33.383 1.00 97.62 336 ALA A O 1
ATOM 2467 N N . GLY A 1 337 ? 13.154 -2.124 -32.424 1.00 97.25 337 GLY A N 1
ATOM 2468 C CA . GLY A 1 337 ? 11.826 -2.605 -32.817 1.00 97.25 337 GLY A CA 1
ATOM 2469 C C . GLY A 1 337 ? 11.136 -3.527 -31.805 1.00 97.25 337 GLY A C 1
ATOM 2470 O O . GLY A 1 337 ? 10.119 -4.127 -32.150 1.00 97.25 337 GLY A O 1
ATOM 2471 N N . GLY A 1 338 ? 11.667 -3.647 -30.586 1.00 97.19 338 GLY A N 1
ATOM 2472 C CA . GLY A 1 338 ? 11.032 -4.361 -29.475 1.00 97.19 338 GLY A CA 1
ATOM 2473 C C . GLY A 1 338 ? 10.086 -3.494 -28.631 1.00 97.19 338 GLY A C 1
ATOM 2474 O O . GLY A 1 338 ? 9.856 -2.315 -28.904 1.00 97.19 338 GLY A O 1
ATOM 2475 N N . ASN A 1 339 ? 9.567 -4.071 -27.549 1.00 97.00 339 ASN A N 1
ATOM 2476 C CA . ASN A 1 339 ? 8.716 -3.439 -26.534 1.00 97.00 339 ASN A CA 1
ATOM 2477 C C . ASN A 1 339 ? 9.504 -2.935 -25.308 1.00 97.00 339 ASN A C 1
ATOM 2479 O O . ASN A 1 339 ? 8.918 -2.607 -24.273 1.00 97.00 339 ASN A O 1
ATOM 2483 N N . GLY A 1 340 ? 10.833 -2.875 -25.398 1.00 97.00 340 GLY A N 1
ATOM 2484 C CA . GLY A 1 340 ? 11.696 -2.368 -24.335 1.00 97.00 340 GLY A CA 1
ATOM 2485 C C . GLY A 1 340 ? 11.994 -3.416 -23.263 1.00 97.00 340 GLY A C 1
ATOM 2486 O O . GLY A 1 340 ? 12.101 -4.607 -23.541 1.00 97.00 340 GLY A O 1
ATOM 2487 N N . ILE A 1 341 ? 12.095 -2.976 -22.005 1.00 97.50 341 ILE A N 1
ATOM 2488 C CA . ILE A 1 341 ? 12.359 -3.862 -20.855 1.00 97.50 341 ILE A CA 1
ATOM 2489 C C . ILE A 1 341 ? 11.335 -5.003 -20.713 1.00 97.50 341 ILE A C 1
ATOM 2491 O O . ILE A 1 341 ? 11.656 -6.055 -20.162 1.00 97.50 341 ILE A O 1
ATOM 2495 N N . LYS A 1 342 ? 10.120 -4.823 -21.251 1.00 98.00 342 LYS A N 1
ATOM 2496 C CA . LYS A 1 342 ? 9.071 -5.844 -21.267 1.00 98.00 342 LYS A CA 1
ATOM 2497 C C . LYS A 1 342 ? 9.532 -7.138 -21.931 1.00 98.00 342 LYS A C 1
ATOM 2499 O O . LYS A 1 342 ? 9.218 -8.209 -21.418 1.00 98.00 342 LYS A O 1
ATOM 2504 N N . ASP A 1 343 ? 10.288 -7.058 -23.025 1.00 98.38 343 ASP A N 1
ATOM 2505 C CA . ASP A 1 343 ? 10.757 -8.251 -23.740 1.00 98.38 343 ASP A CA 1
ATOM 2506 C C . ASP A 1 343 ? 11.756 -9.041 -22.882 1.00 98.38 343 ASP A C 1
ATOM 2508 O O . ASP A 1 343 ? 11.648 -10.261 -22.764 1.00 98.38 343 ASP A O 1
ATOM 2512 N N . ILE A 1 344 ? 12.666 -8.337 -22.198 1.00 98.31 344 ILE A N 1
ATOM 2513 C CA . ILE A 1 344 ? 13.655 -8.924 -21.280 1.00 98.31 344 ILE A CA 1
ATOM 2514 C C . ILE A 1 344 ? 12.964 -9.601 -20.093 1.00 98.31 344 ILE A C 1
ATOM 2516 O O . ILE A 1 344 ? 13.223 -10.770 -19.810 1.00 98.31 344 ILE A O 1
ATOM 2520 N N . MET A 1 345 ? 12.054 -8.896 -19.418 1.00 98.12 345 MET A N 1
ATOM 2521 C CA . MET A 1 345 ? 11.321 -9.426 -18.263 1.00 98.12 345 MET A CA 1
ATOM 2522 C C . MET A 1 345 ? 10.437 -10.621 -18.652 1.00 98.12 345 MET A C 1
ATOM 2524 O O . MET A 1 345 ? 10.409 -11.640 -17.956 1.00 98.12 345 MET A O 1
ATOM 2528 N N . THR A 1 346 ? 9.772 -10.546 -19.808 1.00 98.06 346 THR A N 1
ATOM 2529 C CA . THR A 1 346 ? 8.967 -11.652 -20.344 1.00 98.06 346 THR A CA 1
ATOM 2530 C C . THR A 1 346 ? 9.846 -12.862 -20.661 1.00 98.06 346 THR A C 1
ATOM 2532 O O . THR A 1 346 ? 9.487 -13.984 -20.298 1.00 98.06 346 THR A O 1
ATOM 2535 N N . TYR A 1 347 ? 11.021 -12.668 -21.268 1.00 98.12 347 TYR A N 1
ATOM 2536 C CA . TYR A 1 347 ? 11.960 -13.76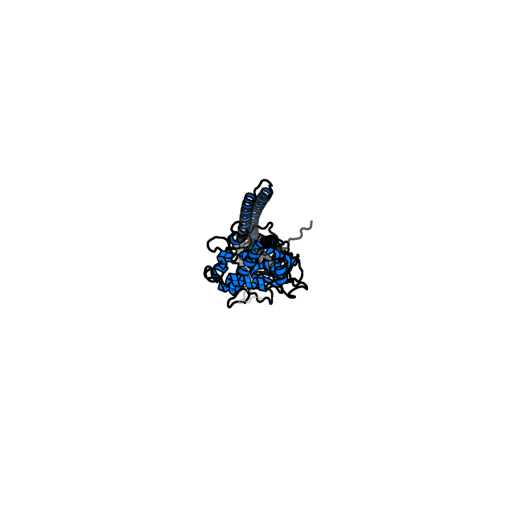0 -21.526 1.00 98.12 347 TYR A CA 1
ATOM 2537 C C . TYR A 1 347 ? 12.408 -14.436 -20.226 1.00 98.12 347 TYR A C 1
ATOM 2539 O O . TYR A 1 347 ? 12.263 -15.652 -20.099 1.00 98.12 347 TYR A O 1
ATOM 2547 N N . LEU A 1 348 ? 12.853 -13.650 -19.239 1.00 97.38 348 LEU A N 1
ATOM 2548 C CA . LEU A 1 348 ? 13.295 -14.147 -17.930 1.00 97.38 348 LEU A CA 1
ATOM 2549 C C . LEU A 1 348 ? 12.207 -14.945 -17.197 1.00 97.38 348 LEU A C 1
ATOM 2551 O O . LEU A 1 348 ? 12.510 -15.926 -16.518 1.00 97.38 348 LEU A O 1
ATOM 2555 N N . SER A 1 349 ? 10.940 -14.547 -17.338 1.00 96.50 349 SER A N 1
ATOM 2556 C CA . SER A 1 349 ? 9.820 -15.252 -16.700 1.00 96.50 349 SER A CA 1
ATOM 2557 C C . SER A 1 349 ? 9.395 -16.536 -17.421 1.00 96.50 349 SER A C 1
ATOM 2559 O O . SER A 1 349 ? 8.968 -17.500 -16.785 1.00 96.50 349 SER A O 1
ATOM 2561 N N . THR A 1 350 ? 9.520 -16.579 -18.749 1.00 96.50 350 THR A N 1
ATOM 2562 C CA . THR A 1 350 ? 9.070 -17.714 -19.575 1.00 96.50 350 THR A CA 1
ATOM 2563 C C . THR A 1 350 ? 10.157 -18.765 -19.799 1.00 96.50 350 THR A C 1
ATOM 2565 O O . THR A 1 350 ? 9.838 -19.914 -20.103 1.00 96.50 350 THR A O 1
ATOM 2568 N N . HIS A 1 351 ? 11.430 -18.410 -19.597 1.00 95.19 351 HIS A N 1
ATOM 2569 C CA . HIS A 1 351 ? 12.577 -19.301 -19.760 1.00 95.19 351 HIS A CA 1
ATOM 2570 C C . HIS A 1 351 ? 13.184 -19.623 -18.396 1.00 95.19 351 HIS A C 1
ATOM 2572 O O . HIS A 1 351 ? 14.037 -18.906 -17.870 1.00 95.19 351 HIS A O 1
ATOM 2578 N N . THR A 1 352 ? 12.722 -20.723 -17.807 1.00 91.94 352 THR A N 1
ATOM 2579 C CA . THR A 1 352 ? 13.138 -21.166 -16.473 1.00 91.94 352 THR A CA 1
ATOM 2580 C C . THR A 1 352 ? 14.659 -21.302 -16.364 1.00 91.94 352 THR A C 1
ATOM 2582 O O . THR A 1 352 ? 15.291 -21.953 -17.191 1.00 91.94 352 THR A O 1
ATOM 2585 N N . GLY A 1 353 ? 15.246 -20.695 -15.329 1.00 89.81 353 GLY A N 1
ATOM 2586 C CA . GLY A 1 353 ? 16.689 -20.739 -15.073 1.00 89.81 353 GLY A CA 1
ATOM 2587 C C . GLY A 1 353 ? 17.535 -19.801 -15.940 1.00 89.81 353 GLY A C 1
ATOM 2588 O O . GLY A 1 353 ? 18.736 -19.714 -15.696 1.00 89.81 353 GLY A O 1
ATOM 2589 N N . SER A 1 354 ? 16.935 -19.080 -16.896 1.00 94.81 354 SER A N 1
ATOM 2590 C CA . SER A 1 354 ? 17.661 -18.127 -17.744 1.00 94.81 354 SER A CA 1
ATOM 2591 C C . SER A 1 354 ? 18.330 -17.011 -16.941 1.00 94.81 354 SER A C 1
ATOM 2593 O O . SER A 1 354 ? 17.899 -16.638 -15.845 1.00 94.81 354 SER A O 1
ATOM 2595 N N . THR A 1 355 ? 19.421 -16.498 -17.495 1.00 95.00 355 THR A N 1
ATOM 2596 C CA . THR A 1 355 ? 20.177 -15.364 -16.967 1.00 95.00 355 THR A CA 1
ATOM 2597 C C . THR A 1 355 ? 19.800 -14.072 -17.693 1.00 95.00 355 THR A C 1
ATOM 2599 O O . THR A 1 355 ? 19.190 -14.090 -18.763 1.00 95.00 355 THR A O 1
ATOM 2602 N N . LEU A 1 356 ? 20.200 -12.923 -17.138 1.00 95.31 356 LEU A N 1
ATOM 2603 C CA . LEU A 1 356 ? 20.051 -11.638 -17.832 1.00 95.31 356 LEU A CA 1
ATOM 2604 C C . LEU A 1 356 ? 20.809 -11.616 -19.170 1.00 95.31 356 LEU A C 1
ATOM 2606 O O . LEU A 1 356 ? 20.345 -10.989 -20.117 1.00 95.31 356 LEU A O 1
ATOM 2610 N N . ASP A 1 357 ? 21.943 -12.316 -19.260 1.00 96.62 357 ASP A N 1
ATOM 2611 C CA . ASP A 1 357 ? 22.716 -12.436 -20.498 1.00 96.62 357 ASP A CA 1
ATOM 2612 C C . ASP A 1 357 ? 21.903 -13.157 -21.582 1.00 96.62 357 ASP A C 1
ATOM 2614 O O . ASP A 1 357 ? 21.733 -12.622 -22.676 1.00 96.62 357 ASP A O 1
ATOM 2618 N N . ASP A 1 358 ? 21.283 -14.293 -21.229 1.00 96.75 358 ASP A N 1
ATOM 2619 C CA . ASP A 1 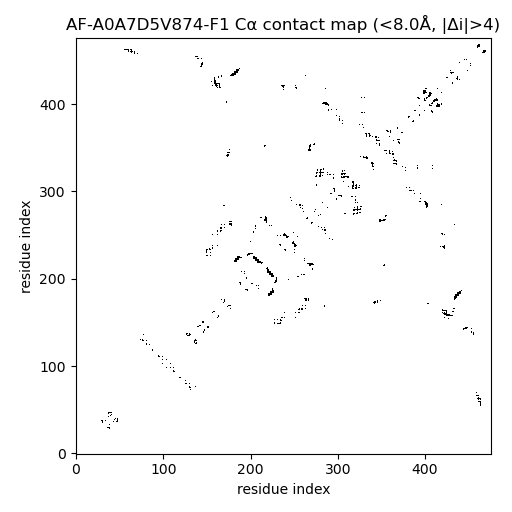358 ? 20.398 -15.037 -22.133 1.00 96.75 358 ASP A CA 1
ATOM 2620 C C . ASP A 1 358 ? 19.252 -14.153 -22.639 1.00 96.75 358 ASP A C 1
ATOM 2622 O O . ASP A 1 358 ? 18.945 -14.154 -23.832 1.00 96.75 358 ASP A O 1
ATOM 2626 N N . ALA A 1 359 ? 18.632 -13.376 -21.746 1.00 97.50 359 ALA A N 1
ATOM 2627 C CA . ALA A 1 359 ? 17.544 -12.474 -22.103 1.00 97.50 359 ALA A CA 1
ATOM 2628 C C . ALA A 1 359 ? 18.007 -11.346 -23.034 1.00 97.50 359 ALA A C 1
ATOM 2630 O O . ALA A 1 359 ? 17.331 -11.045 -24.017 1.00 97.50 359 ALA A O 1
ATOM 2631 N N . LEU A 1 360 ? 19.174 -10.748 -22.785 1.00 97.75 360 LEU A N 1
ATOM 2632 C CA . LEU A 1 360 ? 19.733 -9.720 -23.664 1.00 97.75 360 LEU A CA 1
ATOM 2633 C C . LEU A 1 360 ? 20.040 -10.279 -25.054 1.00 97.75 360 LEU A C 1
ATOM 2635 O O . LEU A 1 360 ? 19.673 -9.656 -26.047 1.00 97.75 360 LEU A O 1
ATOM 2639 N N . THR A 1 361 ? 20.636 -11.465 -25.145 1.00 97.75 361 THR A N 1
ATOM 2640 C CA . THR A 1 361 ? 20.956 -12.089 -26.434 1.00 97.75 361 THR A CA 1
ATOM 2641 C C . THR A 1 361 ? 19.704 -12.427 -27.249 1.00 97.75 361 THR A C 1
ATOM 2643 O O . THR A 1 361 ? 19.703 -12.245 -28.466 1.00 97.75 361 THR A O 1
ATOM 2646 N N . HIS A 1 362 ? 18.632 -12.905 -26.609 1.00 97.50 362 HIS A N 1
ATOM 2647 C CA . HIS A 1 362 ? 17.481 -13.476 -27.323 1.00 97.50 362 HIS A CA 1
ATOM 2648 C C . HIS A 1 362 ? 16.254 -12.558 -27.406 1.00 97.50 362 HIS A C 1
ATOM 2650 O O . HIS A 1 362 ? 15.431 -12.738 -28.301 1.00 97.50 362 HIS A O 1
ATOM 2656 N N . ALA A 1 363 ? 16.121 -11.581 -26.507 1.00 97.69 363 ALA A N 1
ATOM 2657 C CA . ALA A 1 363 ? 14.928 -10.738 -26.394 1.00 97.69 363 ALA A CA 1
ATOM 2658 C C . ALA A 1 363 ? 15.201 -9.236 -26.576 1.00 97.69 363 ALA A C 1
ATOM 2660 O O . ALA A 1 363 ? 14.264 -8.447 -26.585 1.00 97.69 363 ALA A O 1
ATOM 2661 N N . SER A 1 364 ? 16.453 -8.810 -26.788 1.00 97.75 364 SER A N 1
ATOM 2662 C CA . SER A 1 364 ? 16.768 -7.392 -27.042 1.00 97.75 364 SER A CA 1
ATOM 2663 C C . SER A 1 364 ? 16.527 -6.929 -28.486 1.00 97.75 364 SER A C 1
ATOM 2665 O O . SER A 1 364 ? 16.839 -5.787 -28.821 1.00 97.75 364 SER A O 1
ATOM 2667 N N . HIS A 1 365 ? 16.028 -7.806 -29.366 1.00 97.38 365 HIS A N 1
ATOM 2668 C CA . HIS A 1 365 ? 15.853 -7.536 -30.801 1.00 97.38 365 HIS A CA 1
ATOM 2669 C C . HIS A 1 365 ? 17.156 -7.130 -31.523 1.00 97.38 365 HIS A C 1
ATOM 2671 O O . HIS A 1 365 ? 17.137 -6.426 -32.530 1.00 97.38 365 HIS A O 1
ATOM 2677 N N . GLY A 1 366 ? 18.305 -7.590 -31.018 1.00 96.69 366 GLY A N 1
ATOM 2678 C CA . GLY A 1 366 ? 19.623 -7.254 -31.559 1.00 96.69 366 GLY A CA 1
ATOM 2679 C C . GLY A 1 366 ? 20.185 -5.920 -31.061 1.00 96.69 366 GLY A C 1
ATOM 2680 O O . GLY A 1 366 ? 21.258 -5.518 -31.511 1.00 96.69 366 GLY A O 1
ATOM 2681 N N . ALA A 1 367 ? 19.516 -5.244 -30.117 1.00 97.38 367 ALA A N 1
ATOM 2682 C CA . ALA A 1 367 ? 20.074 -4.067 -29.451 1.00 97.38 367 ALA A CA 1
ATOM 2683 C C . ALA A 1 367 ? 21.368 -4.410 -28.694 1.00 97.38 367 ALA A C 1
ATOM 2685 O O . ALA A 1 367 ? 22.310 -3.609 -28.685 1.00 97.38 367 ALA A O 1
ATOM 2686 N N . PHE A 1 368 ? 21.431 -5.612 -28.108 1.00 98.19 368 PHE A N 1
ATOM 2687 C CA . PHE A 1 368 ? 22.564 -6.096 -27.325 1.00 98.19 368 PHE A CA 1
ATOM 2688 C C . PHE A 1 368 ? 22.902 -7.545 -27.673 1.00 98.19 368 PHE A C 1
ATOM 2690 O O . PHE A 1 368 ? 22.024 -8.403 -27.713 1.00 98.19 368 PHE A O 1
ATOM 2697 N N . ASN A 1 369 ? 24.186 -7.833 -27.882 1.00 96.69 369 ASN A N 1
ATOM 2698 C CA . ASN A 1 369 ? 24.645 -9.207 -28.119 1.00 96.69 369 ASN A CA 1
ATOM 2699 C C . ASN A 1 369 ? 24.675 -10.045 -26.833 1.00 96.69 369 ASN A C 1
ATOM 2701 O O . ASN A 1 369 ? 24.463 -11.253 -26.876 1.00 96.69 369 ASN A O 1
ATOM 2705 N N . ASN A 1 370 ? 24.997 -9.404 -25.711 1.00 96.69 370 ASN A N 1
ATOM 2706 C CA . ASN A 1 370 ? 25.119 -9.962 -24.366 1.00 96.69 370 ASN A CA 1
ATOM 2707 C C . ASN A 1 370 ? 25.238 -8.793 -23.367 1.00 96.69 370 ASN A C 1
ATOM 2709 O O . ASN A 1 370 ? 25.193 -7.618 -23.755 1.00 96.69 370 ASN A O 1
ATOM 2713 N N . PHE A 1 371 ? 25.428 -9.094 -22.087 1.00 95.31 371 PHE A N 1
ATOM 2714 C CA . PHE A 1 371 ? 25.601 -8.101 -21.035 1.00 95.31 371 PHE A CA 1
ATOM 2715 C C . PHE A 1 371 ? 26.840 -7.223 -21.233 1.00 95.31 371 PHE A C 1
ATOM 2717 O O . PHE A 1 371 ? 26.764 -6.024 -20.994 1.00 95.31 371 PHE A O 1
ATOM 2724 N N . ASN A 1 372 ? 27.961 -7.770 -21.712 1.00 96.25 372 ASN A N 1
ATOM 2725 C CA . ASN A 1 372 ? 29.175 -6.975 -21.936 1.00 96.25 372 ASN A CA 1
ATOM 2726 C C . ASN A 1 372 ? 28.981 -5.926 -23.045 1.00 96.25 372 ASN A C 1
ATOM 2728 O O . ASN A 1 372 ? 29.503 -4.819 -22.942 1.00 96.25 372 ASN A O 1
ATOM 2732 N N . ASP A 1 373 ? 28.225 -6.257 -24.095 1.00 97.69 373 ASP A N 1
ATOM 2733 C CA . ASP A 1 373 ? 27.865 -5.310 -25.157 1.00 97.69 373 ASP A CA 1
ATOM 2734 C C . ASP A 1 373 ? 26.907 -4.223 -24.644 1.00 97.69 373 ASP A C 1
ATOM 2736 O O . ASP A 1 373 ? 27.104 -3.042 -24.929 1.00 97.69 373 ASP A O 1
ATOM 2740 N N . PHE A 1 374 ? 25.909 -4.601 -23.836 1.00 97.19 374 PHE A N 1
ATOM 2741 C CA . PHE A 1 374 ? 25.052 -3.641 -23.134 1.00 97.19 374 PHE A CA 1
ATOM 2742 C C . PHE A 1 374 ? 25.868 -2.687 -22.258 1.00 97.19 374 PHE A C 1
ATOM 2744 O O . PHE A 1 374 ? 25.742 -1.471 -22.389 1.00 97.19 374 PHE A O 1
ATOM 2751 N N . ASP A 1 375 ? 26.725 -3.238 -21.405 1.00 95.44 375 ASP A N 1
ATOM 2752 C CA . ASP A 1 375 ? 27.555 -2.498 -20.465 1.00 95.44 375 ASP A CA 1
ATOM 2753 C C . ASP A 1 375 ? 28.478 -1.507 -21.182 1.00 95.44 375 ASP A C 1
ATOM 2755 O O . ASP A 1 375 ? 28.506 -0.324 -20.849 1.00 95.44 375 ASP A O 1
ATOM 2759 N N . ALA A 1 376 ? 29.172 -1.955 -22.231 1.00 96.19 376 ALA A N 1
ATOM 2760 C CA . ALA A 1 376 ? 30.038 -1.091 -23.024 1.00 96.19 376 ALA A CA 1
ATOM 2761 C C . ALA A 1 376 ? 29.263 0.070 -23.670 1.00 96.19 376 ALA A C 1
ATOM 2763 O O . ALA A 1 376 ? 29.720 1.214 -23.635 1.00 96.19 376 ALA A O 1
ATOM 2764 N N . LYS A 1 377 ? 28.080 -0.204 -24.236 1.00 96.12 377 LYS A N 1
ATOM 2765 C CA . LYS A 1 377 ? 27.225 0.817 -24.862 1.00 96.12 377 LYS A CA 1
ATOM 2766 C C . LYS A 1 377 ? 26.657 1.802 -23.840 1.00 96.12 377 LYS A C 1
ATOM 2768 O O . LYS A 1 377 ? 26.676 3.008 -24.088 1.00 96.12 377 LYS A O 1
ATOM 2773 N N . PHE A 1 378 ? 26.195 1.311 -22.691 1.00 95.12 378 PHE A N 1
ATOM 2774 C CA . PHE A 1 378 ? 25.661 2.157 -21.628 1.00 95.12 378 PHE A CA 1
ATOM 2775 C C . PHE A 1 378 ? 26.746 3.042 -21.013 1.00 95.12 378 PHE A C 1
ATOM 2777 O O . PHE A 1 378 ? 26.551 4.250 -20.927 1.00 95.12 378 PHE A O 1
ATOM 2784 N N . LEU A 1 379 ? 27.913 2.491 -20.667 1.00 93.31 379 LEU A N 1
ATOM 2785 C CA . LEU A 1 379 ? 29.025 3.277 -20.121 1.00 93.31 379 LEU A CA 1
ATOM 2786 C C . LEU A 1 379 ? 29.539 4.320 -21.122 1.00 93.31 379 LEU A C 1
ATOM 2788 O O . LEU A 1 379 ? 29.860 5.441 -20.727 1.00 93.31 379 LEU A O 1
ATOM 2792 N N . ALA A 1 380 ? 29.565 3.994 -22.418 1.00 93.62 380 ALA A N 1
ATOM 2793 C CA . ALA A 1 380 ? 29.892 4.965 -23.460 1.00 93.62 380 ALA A CA 1
ATOM 2794 C C . ALA A 1 380 ? 28.869 6.112 -23.521 1.00 93.62 380 ALA A C 1
ATOM 2796 O O . ALA A 1 380 ? 29.265 7.269 -23.653 1.00 93.62 380 ALA A O 1
ATOM 2797 N N . ALA A 1 381 ? 27.572 5.818 -23.385 1.00 92.38 381 ALA A N 1
ATOM 2798 C CA . ALA A 1 381 ? 26.532 6.843 -23.306 1.00 92.38 381 ALA A CA 1
ATOM 2799 C C . ALA A 1 381 ? 26.641 7.672 -22.012 1.00 92.38 381 ALA A C 1
ATOM 2801 O O . ALA A 1 381 ? 26.550 8.900 -22.059 1.00 92.38 381 ALA A O 1
ATOM 2802 N N . ALA A 1 382 ? 26.893 7.020 -20.874 1.00 90.19 382 ALA A N 1
ATOM 2803 C CA . ALA A 1 382 ? 26.997 7.643 -19.556 1.00 90.19 382 ALA A CA 1
ATOM 2804 C C . ALA A 1 382 ? 28.208 8.575 -19.410 1.00 90.19 382 ALA A C 1
ATOM 2806 O O . ALA A 1 382 ? 28.162 9.545 -18.654 1.00 90.19 382 ALA A O 1
ATOM 2807 N N . ALA A 1 383 ? 29.270 8.330 -20.180 1.00 88.81 383 ALA A N 1
ATOM 2808 C CA . ALA A 1 383 ? 30.436 9.204 -20.258 1.00 88.81 383 ALA A CA 1
ATOM 2809 C C . ALA A 1 383 ? 30.176 10.517 -21.028 1.00 88.81 383 ALA A C 1
ATOM 2811 O O . ALA A 1 383 ? 31.064 11.369 -21.098 1.00 88.81 383 ALA A O 1
ATOM 2812 N N . THR A 1 384 ? 28.989 10.697 -21.622 1.00 86.00 384 THR A N 1
ATOM 2813 C CA . THR A 1 384 ? 28.627 11.926 -22.339 1.00 86.00 384 THR A CA 1
ATOM 2814 C C . THR A 1 384 ? 27.730 12.832 -21.489 1.00 86.00 384 THR A C 1
ATOM 2816 O O . THR A 1 384 ? 26.773 12.345 -20.885 1.00 86.00 384 THR A O 1
ATOM 2819 N N . PRO A 1 385 ? 27.936 14.166 -21.508 1.00 76.19 385 PRO A N 1
ATOM 2820 C CA . PRO A 1 385 ? 27.035 15.111 -20.836 1.00 76.19 385 PRO A CA 1
ATOM 2821 C C . PRO A 1 385 ? 25.590 15.072 -21.360 1.00 76.19 385 PRO A C 1
ATOM 2823 O O . PRO A 1 385 ? 24.677 15.576 -20.718 1.00 76.19 385 PRO A O 1
ATOM 2826 N N . SER A 1 386 ? 25.370 14.482 -22.538 1.00 84.94 386 SER A N 1
ATOM 2827 C CA . SER A 1 386 ? 24.062 14.350 -23.181 1.00 84.94 386 SER A CA 1
ATOM 2828 C C . SER A 1 386 ? 23.253 13.129 -22.732 1.00 84.94 386 SER A C 1
ATOM 2830 O O . SER A 1 386 ? 22.181 12.910 -23.298 1.00 84.94 386 SER A O 1
ATOM 2832 N N . LEU A 1 387 ? 23.724 12.325 -21.765 1.00 89.25 387 LEU A N 1
ATOM 2833 C CA . LEU A 1 387 ? 23.021 11.118 -21.302 1.00 89.25 387 LEU A CA 1
ATOM 2834 C C . LEU A 1 387 ? 21.549 11.411 -20.972 1.00 89.25 387 LEU A C 1
ATOM 2836 O O . LEU A 1 387 ? 20.660 10.786 -21.544 1.00 89.25 387 LEU A O 1
ATOM 2840 N N . PHE A 1 388 ? 21.293 12.387 -20.099 1.00 90.12 388 PHE A N 1
ATOM 2841 C CA . PHE A 1 388 ? 19.944 12.717 -19.629 1.00 90.12 388 PHE A CA 1
ATOM 2842 C C . PHE A 1 388 ? 19.028 13.156 -20.770 1.00 90.12 388 PHE A C 1
ATOM 2844 O O . PHE A 1 388 ? 17.940 12.611 -20.928 1.00 90.12 388 PHE A O 1
ATOM 2851 N N . THR A 1 389 ? 19.506 14.050 -21.640 1.00 88.50 389 THR A N 1
ATOM 2852 C CA . THR A 1 389 ? 18.755 14.480 -22.827 1.00 88.50 389 THR A CA 1
ATOM 2853 C C . THR A 1 389 ? 18.479 13.316 -23.781 1.00 88.50 389 THR A C 1
ATOM 2855 O O . THR A 1 389 ? 17.390 13.226 -24.337 1.00 88.50 389 THR A O 1
ATOM 2858 N N . THR A 1 390 ? 19.436 12.400 -23.954 1.00 88.44 390 THR A N 1
ATOM 2859 C CA . THR A 1 390 ? 19.281 11.226 -24.831 1.00 88.44 390 THR A CA 1
ATOM 2860 C C . THR A 1 390 ? 18.236 10.256 -24.288 1.00 88.44 390 THR A C 1
ATOM 2862 O O . THR A 1 390 ? 17.447 9.711 -25.059 1.00 88.44 390 THR A O 1
ATOM 2865 N N . LEU A 1 391 ? 18.202 10.077 -22.966 1.00 91.44 391 LEU A N 1
ATOM 2866 C CA . LEU A 1 391 ? 17.219 9.247 -22.268 1.00 91.44 391 LEU A CA 1
ATOM 2867 C C . LEU A 1 391 ? 15.853 9.932 -22.099 1.00 91.44 391 LEU A C 1
ATOM 2869 O O . LEU A 1 391 ? 14.921 9.294 -21.608 1.00 91.44 391 LEU A O 1
ATOM 2873 N N . GLY A 1 392 ? 15.729 11.204 -22.491 1.00 89.75 392 GLY A N 1
ATOM 2874 C CA . GLY A 1 392 ? 14.508 11.996 -22.348 1.00 89.75 392 GLY A CA 1
ATOM 2875 C C . GLY A 1 392 ? 14.216 12.444 -20.915 1.00 89.75 392 GLY A C 1
ATOM 2876 O O . GLY A 1 392 ? 13.071 12.734 -20.608 1.00 89.75 392 GLY A O 1
ATOM 2877 N N . VAL A 1 393 ? 15.209 12.460 -20.022 1.00 91.00 393 VAL A N 1
ATOM 2878 C CA . VAL A 1 393 ? 15.043 12.916 -18.631 1.00 91.00 393 VAL A CA 1
ATOM 2879 C C . VAL A 1 393 ? 14.765 14.419 -18.616 1.00 91.00 393 VAL A C 1
ATOM 2881 O O . VAL A 1 393 ? 15.534 15.190 -19.203 1.00 91.00 393 VAL A O 1
ATOM 2884 N N . ASN A 1 394 ? 13.704 14.842 -17.925 1.00 89.56 394 ASN A N 1
ATOM 2885 C CA . ASN A 1 394 ? 13.313 16.243 -17.849 1.00 89.56 394 ASN A CA 1
ATOM 2886 C C . ASN A 1 394 ? 12.889 16.660 -16.433 1.00 89.56 394 ASN A C 1
ATOM 2888 O O . ASN A 1 394 ? 11.716 16.704 -16.099 1.00 89.56 394 ASN A O 1
ATOM 2892 N N . PHE A 1 395 ? 13.844 17.148 -15.643 1.00 88.38 395 PHE A N 1
ATOM 2893 C CA . PHE A 1 395 ? 13.599 17.618 -14.271 1.00 88.38 395 PHE A CA 1
ATOM 2894 C C . PHE A 1 395 ? 12.730 18.882 -14.136 1.00 88.38 395 PHE A C 1
ATOM 2896 O O . PHE A 1 395 ? 12.582 19.407 -13.034 1.00 88.38 395 PHE A O 1
ATOM 2903 N N . THR A 1 396 ? 12.239 19.451 -15.241 1.00 87.75 396 THR A N 1
ATOM 2904 C CA . THR A 1 396 ? 11.476 20.711 -15.223 1.00 87.75 396 THR A CA 1
ATOM 2905 C C . THR A 1 396 ? 9.973 20.521 -15.383 1.00 87.75 396 THR A C 1
ATOM 2907 O O . THR A 1 396 ? 9.230 21.493 -15.238 1.00 87.75 396 THR A O 1
ATOM 2910 N N . ASN A 1 397 ? 9.519 19.307 -15.699 1.00 88.56 397 ASN A N 1
ATOM 2911 C CA . ASN A 1 397 ? 8.101 18.979 -15.785 1.00 88.56 397 ASN A CA 1
ATOM 2912 C C . ASN A 1 397 ? 7.636 18.258 -14.504 1.00 88.56 397 ASN A C 1
ATOM 2914 O O . ASN A 1 397 ? 8.392 18.096 -13.549 1.00 88.56 397 ASN A O 1
ATOM 2918 N N . GLU A 1 398 ? 6.362 17.875 -14.475 1.00 87.69 398 GLU A N 1
ATOM 2919 C CA . GLU A 1 398 ? 5.798 17.107 -13.363 1.00 87.69 398 GLU A CA 1
ATOM 2920 C C . GLU A 1 398 ? 6.044 15.595 -13.489 1.00 87.69 398 GLU A C 1
ATOM 2922 O O . GLU A 1 398 ? 5.759 14.892 -12.529 1.00 87.69 398 GLU A O 1
ATOM 2927 N N . ASP A 1 399 ? 6.524 15.086 -14.633 1.00 92.25 399 ASP A N 1
ATOM 2928 C CA . ASP A 1 399 ? 6.670 13.647 -14.890 1.00 92.25 399 ASP A CA 1
ATOM 2929 C C . ASP A 1 399 ? 7.780 13.044 -14.013 1.00 92.25 399 ASP A C 1
ATOM 2931 O O . ASP A 1 399 ? 8.834 13.642 -13.820 1.00 92.25 399 ASP A O 1
ATOM 2935 N N . THR A 1 400 ? 7.558 11.850 -13.465 1.00 92.12 400 THR A N 1
ATOM 2936 C CA . THR A 1 400 ? 8.538 11.186 -12.590 1.00 92.12 400 THR A CA 1
ATOM 2937 C C . THR A 1 400 ? 9.594 10.388 -13.356 1.00 92.12 400 THR A C 1
ATOM 2939 O O . THR A 1 400 ? 10.479 9.788 -12.736 1.00 92.12 400 THR A O 1
ATOM 2942 N N . GLY A 1 401 ? 9.483 10.298 -14.685 1.00 93.38 401 GLY A N 1
ATOM 2943 C CA . GLY A 1 401 ? 10.313 9.432 -15.517 1.00 93.38 401 GLY A CA 1
ATOM 2944 C C . GLY A 1 401 ? 9.931 7.950 -15.430 1.00 93.38 401 GLY A C 1
ATOM 2945 O O . GLY A 1 401 ? 10.725 7.066 -15.763 1.00 93.38 401 GLY A O 1
ATOM 2946 N N . ALA A 1 402 ? 8.715 7.645 -14.975 1.00 95.19 402 ALA A N 1
ATOM 2947 C CA . ALA A 1 402 ? 8.218 6.278 -14.896 1.00 95.19 402 ALA A CA 1
ATOM 2948 C C . ALA A 1 402 ? 8.031 5.646 -16.284 1.00 95.19 402 ALA A C 1
ATOM 2950 O O . ALA A 1 402 ? 7.612 6.301 -17.244 1.00 95.19 402 ALA A O 1
ATOM 2951 N N . ILE A 1 403 ? 8.229 4.329 -16.390 1.00 95.88 403 ILE A N 1
ATOM 2952 C CA . ILE A 1 403 ? 7.783 3.581 -17.571 1.00 95.88 403 ILE A CA 1
ATOM 2953 C C . ILE A 1 403 ? 6.278 3.778 -17.775 1.00 95.88 403 ILE A C 1
ATOM 2955 O O . ILE A 1 403 ? 5.481 3.715 -16.835 1.00 95.88 403 ILE A O 1
ATOM 2959 N N . GLY A 1 404 ? 5.871 4.024 -19.017 1.00 92.75 404 GLY A N 1
ATOM 2960 C CA . GLY A 1 404 ? 4.508 4.409 -19.352 1.00 92.75 404 GLY A CA 1
ATOM 2961 C C . GLY A 1 404 ? 4.200 5.904 -19.231 1.00 92.75 404 GLY A C 1
ATOM 2962 O O . GLY A 1 404 ? 3.089 6.267 -19.611 1.00 92.75 404 GLY A O 1
ATOM 2963 N N . GLY A 1 405 ? 5.134 6.733 -18.754 1.00 92.94 405 GLY A N 1
ATOM 2964 C CA . GLY A 1 405 ? 5.003 8.191 -18.641 1.00 92.94 405 GLY A CA 1
ATOM 2965 C C . GLY A 1 405 ? 5.394 8.962 -19.907 1.00 92.94 405 GLY A C 1
ATOM 2966 O O . GLY A 1 405 ? 5.722 8.373 -20.950 1.00 92.94 405 GLY A O 1
ATOM 2967 N N . ALA A 1 406 ? 5.360 10.292 -19.826 1.00 93.75 406 ALA A N 1
ATOM 2968 C CA . ALA A 1 406 ? 5.638 11.175 -20.960 1.00 93.75 406 ALA A CA 1
ATOM 2969 C C . ALA A 1 406 ? 7.100 11.107 -21.400 1.00 93.75 406 ALA A C 1
ATOM 2971 O O . ALA A 1 406 ? 7.378 10.943 -22.591 1.00 93.75 406 ALA A O 1
ATOM 2972 N N . ASP A 1 407 ? 8.020 11.150 -20.441 1.00 92.62 407 ASP A N 1
ATOM 2973 C CA . ASP A 1 407 ? 9.453 11.288 -20.704 1.00 92.62 407 ASP A CA 1
ATOM 2974 C C . ASP A 1 407 ? 10.104 9.992 -21.210 1.00 92.62 407 ASP A C 1
ATOM 2976 O O . ASP A 1 407 ? 11.151 10.015 -21.862 1.00 92.62 407 ASP A O 1
ATOM 2980 N N . VAL A 1 408 ? 9.473 8.845 -20.943 1.00 93.94 408 VAL A N 1
ATOM 2981 C CA . VAL A 1 408 ? 9.954 7.515 -21.354 1.00 93.94 408 VAL A CA 1
ATOM 2982 C C . VAL A 1 408 ? 9.230 6.999 -22.600 1.00 93.94 408 VAL A C 1
ATOM 2984 O O . VAL A 1 408 ? 9.858 6.468 -23.521 1.00 93.94 408 VAL A O 1
ATOM 2987 N N . ASP A 1 409 ? 7.900 7.124 -22.636 1.00 92.06 409 ASP A N 1
ATOM 2988 C CA . ASP A 1 409 ? 7.045 6.460 -23.626 1.00 92.06 409 ASP A CA 1
ATOM 2989 C C . ASP A 1 409 ? 6.226 7.425 -24.498 1.00 92.06 409 ASP A C 1
ATOM 2991 O O . ASP A 1 409 ? 5.500 6.959 -25.381 1.00 92.06 409 ASP A O 1
ATOM 2995 N N . GLY A 1 410 ? 6.324 8.745 -24.292 1.00 90.56 410 GLY A N 1
ATOM 2996 C CA . GLY A 1 410 ? 5.532 9.740 -25.027 1.00 90.56 410 GLY A CA 1
ATOM 2997 C C . GLY A 1 410 ? 4.030 9.670 -24.727 1.00 90.56 410 GLY A C 1
ATOM 2998 O O . GLY A 1 410 ? 3.204 10.054 -25.557 1.00 90.56 410 GLY A O 1
ATOM 2999 N N . LYS A 1 411 ? 3.670 9.116 -23.568 1.00 91.25 411 LYS A N 1
ATOM 3000 C CA . LYS A 1 411 ? 2.298 8.996 -23.055 1.00 91.25 411 LYS A CA 1
ATOM 3001 C C . LYS A 1 411 ? 1.925 10.232 -22.216 1.00 91.25 411 LYS A C 1
ATOM 3003 O O . LYS A 1 411 ? 2.729 11.154 -22.117 1.00 91.25 411 LYS A O 1
ATOM 3008 N N . PRO A 1 412 ? 0.704 10.330 -21.658 1.00 91.31 412 PRO A N 1
ATOM 3009 C CA . PRO A 1 412 ? 0.395 11.395 -20.705 1.00 91.31 412 PRO A CA 1
ATOM 3010 C C . PRO A 1 412 ? 1.386 11.416 -19.533 1.00 91.31 412 PRO A C 1
ATOM 3012 O O . PRO A 1 412 ? 1.836 10.357 -19.096 1.00 91.31 412 PRO A O 1
ATOM 3015 N N . ALA A 1 413 ? 1.712 12.618 -19.051 1.00 90.62 413 ALA A N 1
ATOM 3016 C CA . ALA A 1 413 ? 2.667 12.802 -17.963 1.00 90.62 413 ALA A CA 1
ATOM 3017 C C . ALA A 1 413 ? 2.170 12.159 -16.663 1.00 90.62 413 ALA A C 1
ATOM 3019 O O . ALA A 1 413 ? 0.990 12.286 -16.320 1.00 90.62 413 ALA A O 1
ATOM 3020 N N . MET A 1 414 ? 3.079 11.490 -15.957 1.00 91.75 414 MET A N 1
ATOM 3021 C CA . MET A 1 414 ? 2.821 10.831 -14.681 1.00 91.75 414 MET A CA 1
ATOM 3022 C C . MET A 1 414 ? 3.546 11.565 -13.562 1.00 91.75 414 MET A C 1
ATOM 3024 O O . MET A 1 414 ? 4.758 11.442 -13.441 1.00 91.75 414 MET A O 1
ATOM 3028 N N . SER A 1 415 ? 2.810 12.325 -12.758 1.00 89.38 415 SER A N 1
ATOM 3029 C CA . SER A 1 415 ? 3.334 13.035 -11.602 1.00 89.38 415 SER A CA 1
ATOM 3030 C C . SER A 1 415 ? 3.525 12.137 -10.395 1.00 89.38 415 SER A C 1
ATOM 3032 O O . SER A 1 415 ? 2.952 11.054 -10.287 1.00 89.38 415 SER A O 1
ATOM 3034 N N . SER A 1 416 ? 4.284 12.646 -9.428 1.00 83.69 416 SER A N 1
ATOM 3035 C CA . SER A 1 416 ? 4.524 11.969 -8.156 1.00 83.69 416 SER A CA 1
ATOM 3036 C C . SER A 1 416 ? 3.254 11.631 -7.366 1.00 83.69 416 SER A C 1
ATOM 3038 O O . SER A 1 416 ? 3.318 10.752 -6.518 1.00 83.69 416 SER A O 1
ATOM 3040 N N . THR A 1 417 ? 2.123 12.264 -7.698 1.00 82.44 417 THR A N 1
ATOM 3041 C CA . THR A 1 417 ? 0.806 12.086 -7.068 1.00 82.44 417 THR A CA 1
ATOM 3042 C C . THR A 1 417 ? -0.229 11.370 -7.944 1.00 82.44 417 THR A C 1
ATOM 3044 O O . THR A 1 417 ? -1.347 11.140 -7.493 1.00 82.44 417 THR A O 1
ATOM 3047 N N . ASN A 1 418 ? 0.077 11.088 -9.217 1.00 85.56 418 ASN A N 1
ATOM 3048 C CA . ASN A 1 418 ? -0.862 10.436 -10.147 1.00 85.56 418 ASN A CA 1
ATOM 3049 C C . ASN A 1 418 ? -0.278 9.194 -10.841 1.00 85.56 418 ASN A C 1
ATOM 3051 O O . ASN A 1 418 ? -0.957 8.545 -11.641 1.00 85.56 418 ASN A O 1
ATOM 3055 N N . VAL A 1 419 ? 0.994 8.889 -10.562 1.00 87.06 419 VAL A N 1
ATOM 3056 C CA . VAL A 1 419 ? 1.701 7.718 -11.076 1.00 87.06 419 VAL A CA 1
ATOM 3057 C C . VAL A 1 419 ? 0.989 6.426 -10.660 1.00 87.06 419 VAL A C 1
ATOM 3059 O O . VAL A 1 419 ? 0.962 5.474 -11.444 1.00 87.06 419 VAL A O 1
ATOM 3062 N N . PHE A 1 420 ? 0.348 6.437 -9.493 1.00 87.25 420 PHE A N 1
ATOM 3063 C CA . PHE A 1 420 ? -0.730 5.537 -9.101 1.00 87.25 420 PHE A CA 1
ATOM 3064 C C . PHE A 1 420 ? -1.980 6.383 -8.823 1.00 87.25 420 PHE A C 1
ATOM 3066 O O . PHE A 1 420 ? -1.885 7.552 -8.456 1.00 87.25 420 PHE A O 1
ATOM 3073 N N . ALA A 1 421 ? -3.154 5.836 -9.128 1.00 80.00 421 ALA A N 1
ATOM 3074 C CA . ALA A 1 421 ? -4.436 6.518 -8.960 1.00 80.00 421 ALA A CA 1
ATOM 3075 C C . ALA A 1 421 ? -5.090 6.217 -7.601 1.00 80.00 421 ALA A C 1
ATOM 3077 O O . ALA A 1 421 ? -6.074 6.872 -7.242 1.00 80.00 421 ALA A O 1
ATOM 3078 N N . ASP A 1 422 ? -4.583 5.199 -6.900 1.00 75.88 422 ASP A N 1
ATOM 3079 C CA . ASP A 1 422 ? -5.047 4.699 -5.602 1.00 75.88 422 ASP A CA 1
ATOM 3080 C C . ASP A 1 422 ? -6.534 4.321 -5.587 1.00 75.88 422 ASP A C 1
ATOM 3082 O O . ASP A 1 422 ? -7.267 4.494 -4.610 1.00 75.88 422 ASP A O 1
ATOM 3086 N N . GLN A 1 423 ? -6.974 3.779 -6.717 1.00 73.12 423 GLN A N 1
ATOM 3087 C CA . GLN A 1 423 ? -8.311 3.317 -7.051 1.00 73.12 423 GLN A CA 1
ATOM 3088 C C . GLN A 1 423 ? -8.246 1.875 -7.566 1.00 73.12 423 GLN A C 1
ATOM 3090 O O . GLN A 1 423 ? -8.429 1.588 -8.752 1.00 73.12 423 GLN A O 1
ATOM 3095 N N . GLY A 1 424 ? -8.042 0.938 -6.647 1.00 67.12 424 GLY A N 1
ATOM 3096 C CA . GLY A 1 424 ? -8.244 -0.480 -6.911 1.00 67.12 424 GLY A CA 1
ATOM 3097 C C . GLY A 1 424 ? -9.714 -0.806 -7.169 1.00 67.12 424 GLY A C 1
ATOM 3098 O O . GLY A 1 424 ? -10.635 -0.022 -6.914 1.00 67.12 424 GLY A O 1
ATOM 3099 N N . THR A 1 425 ? -9.953 -1.997 -7.703 1.00 71.38 425 THR A N 1
ATOM 3100 C CA . THR A 1 425 ? -11.296 -2.427 -8.112 1.00 71.38 425 THR A CA 1
ATOM 3101 C C . THR A 1 425 ? -12.140 -2.919 -6.939 1.00 71.38 425 THR A C 1
ATOM 3103 O O . THR A 1 425 ? -13.350 -3.115 -7.080 1.00 71.38 425 THR A O 1
ATOM 3106 N N . GLN A 1 426 ? -11.518 -3.131 -5.776 1.00 67.62 426 GLN A N 1
ATOM 3107 C CA . GLN A 1 426 ? -12.161 -3.697 -4.600 1.00 67.62 426 GLN A CA 1
ATOM 3108 C C . GLN A 1 426 ? -11.411 -3.362 -3.308 1.00 67.62 426 GLN A C 1
ATOM 3110 O O . GLN A 1 426 ? -10.190 -3.326 -3.277 1.00 67.62 426 GLN A O 1
ATOM 3115 N N . PHE A 1 427 ? -12.153 -3.253 -2.205 1.00 68.19 427 PHE A N 1
ATOM 3116 C CA . PHE A 1 427 ? -11.590 -3.292 -0.856 1.00 68.19 427 PHE A CA 1
ATOM 3117 C C . PHE A 1 427 ? -11.599 -4.738 -0.345 1.00 68.19 427 PHE A C 1
ATOM 3119 O O . PHE A 1 427 ? -12.642 -5.255 0.065 1.00 68.19 427 PHE A O 1
ATOM 3126 N N . SER A 1 428 ? -10.456 -5.425 -0.385 1.00 69.31 428 SER A N 1
ATOM 3127 C CA . SER A 1 428 ? -10.375 -6.856 -0.053 1.00 69.31 428 SER A CA 1
ATOM 3128 C C . SER A 1 428 ? -9.094 -7.206 0.703 1.00 69.31 428 SER A C 1
ATOM 3130 O O . SER A 1 428 ? -8.099 -6.497 0.648 1.00 69.31 428 SER A O 1
ATOM 3132 N N . LYS A 1 429 ? -9.090 -8.340 1.415 1.00 72.62 429 LYS A N 1
ATOM 3133 C CA . LYS A 1 429 ? -7.842 -8.938 1.935 1.00 72.62 429 LYS A CA 1
ATOM 3134 C C . LYS A 1 429 ? -7.024 -9.615 0.836 1.00 72.62 429 LYS A C 1
ATOM 3136 O O . LYS A 1 429 ? -5.853 -9.896 1.048 1.00 72.62 429 LYS A O 1
ATOM 3141 N N . GLN A 1 430 ? -7.662 -9.891 -0.294 1.00 84.12 430 GLN A N 1
ATOM 3142 C CA . GLN A 1 430 ? -7.088 -10.526 -1.464 1.00 84.12 430 GLN A CA 1
ATOM 3143 C C . GLN A 1 430 ? -7.378 -9.622 -2.663 1.00 84.12 430 GLN A C 1
ATOM 3145 O O . GLN A 1 430 ? -8.418 -9.770 -3.297 1.00 84.12 430 GLN A O 1
ATOM 3150 N N . VAL A 1 431 ? -6.508 -8.645 -2.897 1.00 86.12 431 VAL A N 1
ATOM 3151 C CA . VAL A 1 431 ? -6.517 -7.696 -4.023 1.00 86.12 431 VAL A CA 1
ATOM 3152 C C . VAL A 1 431 ? -5.543 -8.094 -5.133 1.00 86.12 431 VAL A C 1
ATOM 3154 O O . VAL A 1 431 ? -5.810 -7.826 -6.298 1.00 86.12 431 VAL A O 1
ATOM 3157 N N . LEU A 1 432 ? -4.463 -8.798 -4.787 1.00 92.31 432 LEU A N 1
ATOM 3158 C CA . LEU A 1 432 ? -3.499 -9.341 -5.739 1.00 92.31 432 LEU A CA 1
ATOM 3159 C C . LEU A 1 432 ? -4.069 -10.576 -6.452 1.00 92.31 432 LEU A C 1
ATOM 3161 O O . LEU A 1 432 ? -4.803 -11.379 -5.868 1.00 92.31 432 LEU A O 1
ATOM 3165 N N . LYS A 1 433 ? -3.704 -10.756 -7.717 1.00 93.19 433 LYS A N 1
ATOM 3166 C CA . LYS A 1 433 ? -4.046 -11.912 -8.559 1.00 93.19 433 LYS A CA 1
ATOM 3167 C C . LYS A 1 433 ? -2.891 -12.907 -8.658 1.00 93.19 433 LYS A C 1
ATOM 3169 O O . LYS A 1 433 ? -3.140 -14.109 -8.712 1.00 93.19 433 LYS A O 1
ATOM 3174 N N . GLY A 1 434 ? -1.651 -12.422 -8.669 1.00 93.75 434 GLY A N 1
ATOM 3175 C CA . GLY A 1 434 ? -0.423 -13.212 -8.784 1.00 93.75 434 GLY A CA 1
ATOM 3176 C C . GLY A 1 434 ? 0.104 -13.755 -7.454 1.00 93.75 434 GLY A C 1
ATOM 3177 O O . GLY A 1 434 ? 1.039 -14.552 -7.451 1.00 93.75 434 GLY A O 1
ATOM 3178 N N . PHE A 1 435 ? -0.493 -13.377 -6.323 1.00 95.44 435 PHE A N 1
ATOM 3179 C CA . PHE A 1 435 ? -0.096 -13.833 -4.988 1.00 95.44 435 PHE A CA 1
ATOM 3180 C C . PHE A 1 435 ? -1.303 -14.185 -4.142 1.00 95.44 435 PHE A C 1
ATOM 3182 O O . PHE A 1 435 ? -2.335 -13.531 -4.240 1.00 95.44 435 PHE A O 1
ATOM 3189 N N . LYS A 1 436 ? -1.154 -15.147 -3.236 1.00 92.19 436 LYS A N 1
ATOM 3190 C CA . LYS A 1 436 ? -2.084 -15.339 -2.119 1.00 92.19 436 LYS A CA 1
ATOM 3191 C C . LYS A 1 436 ? -1.638 -14.447 -0.972 1.00 92.19 436 LYS A C 1
ATOM 3193 O O . LYS A 1 436 ? -0.585 -14.666 -0.380 1.00 92.19 436 LYS A O 1
ATOM 3198 N N . GLN A 1 437 ? -2.416 -13.417 -0.669 1.00 88.81 437 GLN A N 1
ATOM 3199 C CA . GLN A 1 437 ? -2.067 -12.489 0.397 1.00 88.81 437 GLN A CA 1
ATOM 3200 C C . GLN A 1 437 ? -2.346 -13.130 1.747 1.00 88.81 437 GLN A C 1
ATOM 3202 O O . GLN A 1 437 ? -3.492 -13.403 2.114 1.00 88.81 437 GLN A O 1
ATOM 3207 N N . VAL A 1 438 ? -1.275 -13.340 2.500 1.00 85.69 438 VAL A N 1
ATOM 3208 C CA . VAL A 1 438 ? -1.346 -13.805 3.875 1.00 85.69 438 VAL A CA 1
ATOM 3209 C C . VAL A 1 438 ? -1.057 -12.612 4.760 1.00 85.69 438 VAL A C 1
ATOM 3211 O O . VAL A 1 438 ? 0.036 -12.064 4.781 1.00 85.69 438 VAL A O 1
ATOM 3214 N N . TRP A 1 439 ? -2.057 -12.187 5.510 1.00 78.69 439 TRP A N 1
ATOM 3215 C CA . TRP A 1 439 ? -1.867 -11.161 6.521 1.00 78.69 439 TRP A CA 1
ATOM 3216 C C . TRP A 1 439 ? -1.448 -11.875 7.799 1.00 78.69 439 TRP A C 1
ATOM 3218 O O . TRP A 1 439 ? -2.295 -12.454 8.484 1.00 78.69 439 TRP A O 1
ATOM 3228 N N . ALA A 1 440 ? -0.139 -11.955 8.044 1.00 63.72 440 ALA A N 1
ATOM 3229 C CA . ALA A 1 440 ? 0.380 -12.807 9.104 1.00 63.72 440 ALA A CA 1
ATOM 3230 C C . ALA A 1 440 ? -0.058 -12.285 10.481 1.00 63.72 440 ALA A C 1
ATOM 3232 O O . ALA A 1 440 ? 0.155 -11.123 10.825 1.00 63.72 440 ALA A O 1
ATOM 3233 N N . ALA A 1 441 ? -0.646 -13.170 11.287 1.00 51.03 441 ALA A N 1
ATOM 3234 C CA . ALA A 1 441 ? -0.895 -12.911 12.697 1.00 51.03 441 ALA A CA 1
ATOM 3235 C C . ALA A 1 441 ? 0.392 -13.202 13.485 1.00 51.03 441 ALA A C 1
ATOM 3237 O O . ALA A 1 441 ? 0.846 -14.346 13.527 1.00 51.03 441 ALA A O 1
ATOM 3238 N N . GLY A 1 442 ? 0.990 -12.184 14.109 1.00 41.44 442 GLY A N 1
ATOM 3239 C CA . GLY A 1 442 ? 2.257 -12.321 14.836 1.00 41.44 442 GLY A CA 1
ATOM 3240 C C . GLY A 1 442 ? 2.270 -11.603 16.184 1.00 41.44 442 GLY A C 1
ATOM 3241 O O . GLY A 1 442 ? 2.210 -10.382 16.235 1.00 41.44 442 GLY A O 1
ATOM 3242 N N . THR A 1 443 ? 2.337 -12.400 17.260 1.00 38.31 443 THR A N 1
ATOM 3243 C CA . THR A 1 443 ? 2.698 -12.129 18.678 1.00 38.31 443 THR A CA 1
ATOM 3244 C C . THR A 1 443 ? 2.036 -11.001 19.485 1.00 38.31 443 THR A C 1
ATOM 3246 O O . THR A 1 443 ? 2.102 -11.066 20.711 1.00 38.31 443 THR A O 1
ATOM 3249 N N . THR A 1 444 ? 1.322 -10.050 18.883 1.00 38.78 444 THR A N 1
ATOM 3250 C CA . THR A 1 444 ? 0.579 -8.994 19.614 1.00 38.78 444 THR A CA 1
ATOM 3251 C C . THR A 1 444 ? -0.871 -8.798 19.156 1.00 38.78 444 THR A C 1
ATOM 3253 O O . THR A 1 444 ? -1.508 -7.822 19.532 1.00 38.78 444 THR A O 1
ATOM 3256 N N . GLY A 1 445 ? -1.464 -9.758 18.436 1.00 38.62 445 GLY A N 1
ATOM 3257 C CA . GLY A 1 445 ? -2.911 -9.728 18.164 1.00 38.62 445 GLY A CA 1
ATOM 3258 C C . GLY A 1 445 ? -3.314 -8.723 17.084 1.00 38.62 445 GLY A C 1
ATOM 3259 O O . GLY A 1 445 ? -4.335 -8.048 17.188 1.00 38.62 445 GLY A O 1
ATOM 3260 N N . ILE A 1 446 ? -2.519 -8.640 16.023 1.00 43.53 446 ILE A N 1
ATOM 3261 C CA . ILE A 1 446 ? -2.892 -7.924 14.810 1.00 43.53 446 ILE A CA 1
ATOM 3262 C C . ILE A 1 446 ? -3.870 -8.803 14.023 1.00 43.53 446 ILE A C 1
ATOM 3264 O O . ILE A 1 446 ? -3.484 -9.584 13.156 1.00 43.53 446 ILE A O 1
ATOM 3268 N N . ASP A 1 447 ? -5.152 -8.726 14.382 1.00 43.72 447 ASP A N 1
ATOM 3269 C CA . ASP A 1 447 ? -6.202 -9.416 13.647 1.00 43.72 447 ASP A CA 1
ATOM 3270 C C . ASP A 1 447 ? -6.848 -8.492 12.608 1.00 43.72 447 ASP A C 1
ATOM 3272 O O . ASP A 1 447 ? -7.675 -7.631 12.907 1.00 43.72 447 ASP A O 1
ATOM 3276 N N . ILE A 1 448 ? -6.496 -8.711 11.343 1.00 46.34 448 ILE A N 1
ATOM 3277 C CA . ILE A 1 448 ? -7.168 -8.084 10.195 1.00 46.34 448 ILE A CA 1
ATOM 3278 C C . ILE A 1 448 ? -8.534 -8.762 9.949 1.00 46.34 448 ILE A C 1
ATOM 3280 O O . ILE A 1 448 ? -9.307 -8.358 9.078 1.00 46.34 448 ILE A O 1
ATOM 3284 N N . GLN A 1 449 ? -8.862 -9.818 10.701 1.00 38.47 449 GLN A N 1
ATOM 3285 C CA . GLN A 1 449 ? -10.134 -10.531 10.696 1.00 38.47 449 GLN A CA 1
ATOM 3286 C C . GLN A 1 449 ? -11.109 -10.138 11.807 1.00 38.47 449 GLN A C 1
ATOM 3288 O O . GLN A 1 449 ? -11.962 -10.939 12.150 1.00 38.47 449 GLN A O 1
ATOM 3293 N N . GLY A 1 450 ? -11.110 -8.895 12.292 1.00 38.12 450 GLY A N 1
ATOM 3294 C CA . GLY A 1 450 ? -12.259 -8.399 13.065 1.00 38.12 450 GLY A CA 1
ATOM 3295 C C . GLY A 1 450 ? -12.595 -9.189 14.347 1.00 38.12 450 GLY A C 1
ATOM 3296 O O . GLY A 1 450 ? -13.709 -9.071 14.849 1.00 38.12 450 GLY A O 1
ATOM 3297 N N . GLY A 1 451 ? -11.664 -9.963 14.900 1.00 38.22 451 GLY A N 1
ATOM 3298 C CA . GLY A 1 451 ? -11.794 -10.714 16.144 1.00 38.22 451 GLY A CA 1
ATOM 3299 C C . GLY A 1 451 ? -10.477 -10.660 16.919 1.00 38.22 451 GLY A C 1
ATOM 3300 O O . GLY A 1 451 ? -9.574 -11.465 16.765 1.00 38.22 451 GLY A O 1
ATOM 3301 N N . THR A 1 452 ? -10.284 -9.689 17.798 1.00 38.69 452 THR A N 1
ATOM 3302 C CA . THR A 1 452 ? -10.558 -9.892 19.235 1.00 38.69 452 THR A CA 1
ATOM 3303 C C . THR A 1 452 ? -10.695 -8.546 19.959 1.00 38.69 452 THR A C 1
ATOM 3305 O O . THR A 1 452 ? -10.690 -8.482 21.184 1.00 38.69 452 THR A O 1
ATOM 3308 N N . GLY A 1 453 ? -10.878 -7.455 19.209 1.00 41.41 453 GLY A N 1
ATOM 3309 C CA . GLY A 1 453 ? -11.085 -6.098 19.725 1.00 41.41 453 GLY A CA 1
ATOM 3310 C C . GLY A 1 453 ? -12.471 -5.854 20.331 1.00 41.41 453 GLY A C 1
ATOM 3311 O O . GLY A 1 453 ? -13.014 -4.764 20.171 1.00 41.41 453 GLY A O 1
ATOM 3312 N N . LEU A 1 454 ? -13.076 -6.847 20.993 1.00 46.31 454 LEU A N 1
ATOM 3313 C CA . LEU A 1 454 ? -14.284 -6.616 21.780 1.00 46.31 454 LEU A CA 1
ATOM 3314 C C . LEU A 1 454 ? -13.902 -5.754 22.984 1.00 46.31 454 LEU A C 1
ATOM 3316 O O . LEU A 1 454 ? -13.322 -6.235 23.956 1.00 46.31 454 LEU A O 1
ATOM 3320 N N . LYS A 1 455 ? -14.228 -4.464 22.920 1.00 52.00 455 LYS A N 1
ATOM 3321 C CA . LYS A 1 455 ? -14.178 -3.592 24.089 1.00 52.00 455 LYS A CA 1
ATOM 3322 C C . LYS A 1 455 ? -15.358 -3.954 24.994 1.00 52.00 455 LYS A C 1
ATOM 3324 O O . LYS A 1 455 ? -16.480 -3.508 24.775 1.00 52.00 455 LYS A O 1
ATOM 3329 N N . GLU A 1 456 ? -15.122 -4.817 25.981 1.00 61.66 456 GLU A N 1
ATOM 3330 C CA . GLU A 1 456 ? -16.139 -5.178 26.974 1.00 61.66 456 GLU A CA 1
ATOM 3331 C C . GLU A 1 456 ? -16.276 -4.039 27.995 1.00 61.66 456 GLU A C 1
ATOM 3333 O O . GLU A 1 456 ? -15.452 -3.877 28.896 1.00 61.66 456 GLU A O 1
ATOM 3338 N N . THR A 1 457 ? -17.327 -3.229 27.865 1.00 68.06 457 THR A N 1
ATOM 3339 C CA . THR A 1 457 ? -17.706 -2.265 28.904 1.00 68.06 457 THR A CA 1
ATOM 3340 C C . THR A 1 457 ? -18.650 -2.942 29.891 1.00 68.06 457 THR A C 1
ATOM 3342 O O . THR A 1 457 ? -19.829 -3.156 29.610 1.00 68.06 457 THR A O 1
ATOM 3345 N N . SER A 1 458 ? -18.136 -3.297 31.067 1.00 73.75 458 SER A N 1
ATOM 3346 C CA . SER A 1 458 ? -18.935 -3.923 32.121 1.00 73.75 458 SER A CA 1
ATOM 3347 C C . SER A 1 458 ? -19.563 -2.884 33.051 1.00 73.75 458 SER A C 1
ATOM 3349 O O . SER A 1 458 ? -18.851 -2.077 33.649 1.00 73.75 458 SER A O 1
ATOM 3351 N N . PHE A 1 459 ? -20.877 -2.969 33.257 1.00 74.94 459 PHE A N 1
ATOM 3352 C CA . PHE A 1 459 ? -21.592 -2.176 34.258 1.00 74.94 459 PHE A CA 1
ATOM 3353 C C . PHE A 1 459 ? -21.882 -3.015 35.505 1.00 74.94 459 PHE A C 1
ATOM 3355 O O . PHE A 1 459 ? -22.401 -4.130 35.428 1.00 74.94 459 PHE A O 1
ATOM 3362 N N . GLN A 1 460 ? -21.568 -2.472 36.681 1.00 77.69 460 GLN A N 1
ATOM 3363 C CA . GLN A 1 460 ? -21.884 -3.111 37.956 1.00 77.69 460 GLN A CA 1
ATOM 3364 C C . GLN A 1 460 ? -23.375 -2.924 38.270 1.00 77.69 460 GLN A C 1
ATOM 3366 O O . GLN A 1 460 ? -23.794 -1.843 38.678 1.00 77.69 460 GLN A O 1
ATOM 3371 N N . VAL A 1 461 ? -24.168 -3.982 38.110 1.00 73.06 461 VAL A N 1
ATOM 3372 C CA . VAL A 1 461 ? -25.630 -3.959 38.328 1.00 73.06 461 VAL A CA 1
ATOM 3373 C C . VAL A 1 461 ? -26.088 -4.740 39.573 1.00 73.06 461 VAL A C 1
ATOM 3375 O O . VAL A 1 461 ? -27.285 -4.887 39.806 1.00 73.06 461 VAL A O 1
ATOM 3378 N N . GLY A 1 462 ? -25.149 -5.255 40.376 1.00 69.38 462 GLY A N 1
ATOM 3379 C CA . GLY A 1 462 ? -25.420 -5.971 41.630 1.00 69.38 462 GLY A CA 1
ATOM 3380 C C . GLY A 1 462 ? -25.151 -5.137 42.889 1.00 69.38 462 GLY A C 1
ATOM 3381 O O . GLY A 1 462 ? -24.325 -4.223 42.868 1.00 69.38 462 GLY A O 1
ATOM 3382 N N . ASN A 1 463 ? -25.811 -5.495 43.999 1.00 67.62 463 ASN A N 1
ATOM 3383 C CA . ASN A 1 463 ? -25.696 -4.808 45.295 1.00 67.62 463 ASN A CA 1
ATOM 3384 C C . ASN A 1 463 ? -24.374 -5.076 46.048 1.00 67.62 463 ASN A C 1
ATOM 3386 O O . ASN A 1 463 ? -24.083 -4.386 47.025 1.00 67.62 463 ASN A O 1
ATOM 3390 N N . GLY A 1 464 ? -23.573 -6.043 45.587 1.00 62.56 464 GLY A N 1
ATOM 3391 C CA . GLY A 1 464 ? -22.223 -6.335 46.072 1.00 62.56 464 GLY A CA 1
ATOM 3392 C C . GLY A 1 464 ? -21.182 -6.222 44.957 1.00 62.56 464 GLY A C 1
ATOM 3393 O O . GLY A 1 464 ? -21.462 -6.575 43.811 1.00 62.56 464 GLY A O 1
ATOM 3394 N N . ALA A 1 465 ? -19.978 -5.746 45.286 1.00 55.94 465 ALA A N 1
ATOM 3395 C CA . ALA A 1 465 ? -18.881 -5.584 44.329 1.00 55.94 465 ALA A CA 1
ATOM 3396 C C . ALA A 1 465 ? -18.595 -6.894 43.567 1.00 55.94 465 ALA A C 1
ATOM 3398 O O . ALA A 1 465 ? -18.425 -7.946 44.183 1.00 55.94 465 ALA A O 1
ATOM 3399 N N . GLY A 1 466 ? -18.570 -6.838 42.231 1.00 56.84 466 GLY A N 1
ATOM 3400 C CA . GLY A 1 466 ? -18.267 -7.991 41.376 1.00 56.84 466 GLY A CA 1
ATOM 3401 C C . GLY A 1 466 ? -19.432 -8.958 41.129 1.00 56.84 466 GLY A C 1
ATOM 3402 O O . GLY A 1 466 ? -19.261 -9.935 40.401 1.00 56.84 466 GLY A O 1
ATOM 3403 N N . GLN A 1 467 ? -20.630 -8.712 41.675 1.00 58.38 467 GLN A N 1
ATOM 3404 C CA . GLN A 1 467 ? -21.812 -9.498 41.309 1.00 58.38 467 GLN A CA 1
ATOM 3405 C C . GLN A 1 467 ? -22.268 -9.179 39.875 1.00 58.38 467 GLN A C 1
ATOM 3407 O O . GLN A 1 467 ? -22.983 -8.204 39.638 1.00 58.38 467 GLN A O 1
ATOM 3412 N N . LYS A 1 468 ? -21.903 -10.047 38.923 1.00 49.50 468 LYS A N 1
ATOM 3413 C CA . LYS A 1 468 ? -22.560 -10.142 37.613 1.00 49.50 468 LYS A CA 1
ATOM 3414 C C . LYS A 1 468 ? -23.914 -10.827 37.821 1.00 49.50 468 LYS A C 1
ATOM 3416 O O . LYS A 1 468 ? -23.965 -12.005 38.173 1.00 49.50 468 LYS A O 1
ATOM 3421 N N . LYS A 1 469 ? -25.024 -10.108 37.641 1.00 45.59 469 LYS A N 1
ATOM 3422 C CA . LYS A 1 469 ? -26.351 -10.735 37.612 1.00 45.59 469 LYS A CA 1
ATOM 3423 C C . LYS A 1 469 ? -26.436 -11.517 36.295 1.00 45.59 469 LYS A C 1
ATOM 3425 O O . LYS A 1 469 ? -26.688 -10.929 35.250 1.00 45.59 469 LYS A O 1
ATOM 3430 N N . LEU A 1 470 ? -26.127 -12.815 36.329 1.00 39.09 470 LEU A N 1
ATOM 3431 C CA . LEU A 1 470 ? -26.388 -13.712 35.200 1.00 39.09 470 LEU A CA 1
ATOM 3432 C C . LEU A 1 470 ? -27.875 -13.603 34.823 1.00 39.09 470 LEU A C 1
ATOM 3434 O O . LEU A 1 470 ? -28.705 -13.443 35.730 1.00 39.09 470 LEU A O 1
ATOM 3438 N N . PRO A 1 471 ? -28.236 -13.690 33.529 1.00 38.84 471 PRO A N 1
ATOM 3439 C CA . PRO A 1 471 ? -29.632 -13.814 33.153 1.00 38.84 471 PRO A CA 1
ATOM 3440 C C . PRO A 1 471 ? -30.173 -15.051 33.866 1.00 38.84 471 PRO A C 1
ATOM 3442 O O . PRO A 1 471 ? -29.636 -16.153 33.753 1.00 38.84 471 PRO A O 1
ATOM 3445 N N . SER A 1 472 ? -31.203 -14.845 34.680 1.00 37.81 472 SER A N 1
ATOM 3446 C CA . SER A 1 472 ? -31.980 -15.965 35.181 1.00 37.81 472 SER A CA 1
ATOM 3447 C C . SER A 1 472 ? -32.573 -16.641 33.954 1.00 37.81 472 SER A C 1
ATOM 3449 O O . SER A 1 472 ? -33.255 -15.992 33.164 1.00 37.81 472 SER A O 1
ATOM 3451 N N . ASN A 1 473 ? -32.253 -17.922 33.769 1.00 37.47 473 ASN A N 1
ATOM 3452 C CA . ASN A 1 473 ? -32.997 -18.803 32.884 1.00 37.47 473 ASN A CA 1
ATOM 3453 C C . ASN A 1 473 ? -34.481 -18.662 33.236 1.00 37.47 473 ASN A C 1
ATOM 3455 O O . ASN A 1 473 ? -34.952 -19.247 34.212 1.00 37.47 473 ASN A O 1
ATOM 3459 N N . LEU A 1 474 ? -35.209 -17.875 32.449 1.00 33.72 474 LEU A N 1
ATOM 3460 C CA . LEU A 1 474 ? -36.647 -18.009 32.335 1.00 33.72 474 LEU A CA 1
ATOM 3461 C C . LEU A 1 474 ? -36.867 -19.218 31.435 1.00 33.72 474 LEU A C 1
ATOM 3463 O O . LEU A 1 474 ? -36.936 -19.111 30.217 1.00 33.72 474 LEU A O 1
ATOM 3467 N N . GLY A 1 475 ? -36.883 -20.389 32.068 1.00 36.62 475 GLY A N 1
ATOM 3468 C CA . GLY A 1 475 ? -37.545 -21.545 31.499 1.00 36.62 475 GLY A CA 1
ATOM 3469 C C . GLY A 1 475 ? -39.047 -21.287 31.494 1.00 36.62 475 GLY A C 1
ATOM 3470 O O . GLY A 1 475 ? -39.661 -21.235 32.561 1.00 36.62 475 GLY A O 1
ATOM 3471 N N . ALA A 1 476 ? -39.592 -21.112 30.295 1.00 33.59 476 ALA A N 1
ATOM 3472 C CA . ALA A 1 476 ? -40.912 -21.556 29.858 1.00 33.59 476 ALA A CA 1
ATOM 3473 C C . ALA A 1 476 ? -40.887 -21.628 28.329 1.00 33.59 476 ALA A C 1
ATOM 3475 O O . ALA A 1 476 ? -40.559 -20.589 27.712 1.00 33.59 476 ALA A O 1
#

pLDDT: mean 82.78, std 14.85, range [33.59, 98.38]